Protein AF-B6AHV5-F1 (afdb_monomer_lite)

InterPro domains:
  IPR001841 Zinc finger, RING-type [PF13639] (366-408)
  IPR001841 Zinc finger, RING-type [PS50089] (367-408)
  IPR001841 Zinc finger, RING-type [SM00184] (367-407)
  IPR013083 Zinc finger, RING/FYVE/PHD-type [G3DSA:3.30.40.10] (327-412)
  IPR029067 CDC48 domain 2-like superfamily [SSF54585] (201-277)
  IPR045191 E3 ubiquitin-protein ligase MBR1/2-like [PTHR22937] (328-411)

Structure (mmCIF, N/CA/C/O backbone):
data_AF-B6AHV5-F1
#
_entry.id   AF-B6AHV5-F1
#
loop_
_atom_site.group_PDB
_atom_site.id
_atom_site.type_symbol
_atom_site.label_atom_id
_atom_site.label_alt_id
_atom_site.label_comp_id
_atom_site.label_asym_id
_atom_site.label_entity_id
_atom_site.label_seq_id
_atom_site.pdbx_PDB_ins_code
_atom_site.Cartn_x
_atom_site.Cartn_y
_atom_site.Cartn_z
_atom_site.occupancy
_atom_site.B_iso_or_equiv
_atom_site.auth_seq_id
_atom_site.auth_comp_id
_atom_site.auth_asym_id
_atom_site.auth_atom_id
_atom_site.pdbx_PDB_model_num
ATOM 1 N N . MET A 1 1 ? -9.646 19.238 -5.926 1.00 31.17 1 MET A N 1
ATOM 2 C CA . MET A 1 1 ? -8.715 20.042 -6.740 1.00 31.17 1 MET A CA 1
ATOM 3 C C . MET A 1 1 ? -7.887 20.872 -5.779 1.00 31.17 1 MET A C 1
ATOM 5 O O . MET A 1 1 ? -8.404 21.836 -5.241 1.00 31.17 1 MET A O 1
ATOM 9 N N . TYR A 1 2 ? -6.666 20.436 -5.485 1.00 26.83 2 TYR A N 1
ATOM 10 C CA . TYR A 1 2 ? -5.660 21.266 -4.831 1.00 26.83 2 TYR A CA 1
ATOM 11 C C . TYR A 1 2 ? -4.520 21.373 -5.838 1.00 26.83 2 TYR A C 1
ATOM 13 O O . TYR A 1 2 ? -3.855 20.378 -6.114 1.00 26.83 2 TYR A O 1
ATOM 21 N N . GLU A 1 3 ? -4.354 22.546 -6.445 1.00 32.53 3 GLU A N 1
ATOM 22 C CA . GLU A 1 3 ? -3.094 22.908 -7.089 1.00 32.53 3 GLU A CA 1
ATOM 23 C C . GLU A 1 3 ? -2.069 23.056 -5.964 1.00 32.53 3 GLU A C 1
ATOM 25 O O . GLU A 1 3 ? -1.986 24.085 -5.296 1.00 32.53 3 GLU A O 1
ATOM 30 N N . SER A 1 4 ? -1.341 21.976 -5.681 1.00 33.94 4 SER A N 1
ATOM 31 C CA . SER A 1 4 ? -0.164 22.040 -4.830 1.00 33.94 4 SER A CA 1
ATOM 32 C C . SER A 1 4 ? 0.904 22.821 -5.582 1.00 33.94 4 SER A C 1
ATOM 34 O O . SER A 1 4 ? 1.400 22.373 -6.617 1.00 33.94 4 SER A O 1
ATOM 36 N N . THR A 1 5 ? 1.276 23.982 -5.058 1.00 36.31 5 THR A N 1
ATOM 37 C CA . THR A 1 5 ? 2.523 24.661 -5.403 1.00 36.31 5 THR A CA 1
ATOM 38 C C . THR A 1 5 ? 3.688 23.770 -4.962 1.00 36.31 5 THR A C 1
ATOM 40 O O . THR A 1 5 ? 4.209 23.911 -3.856 1.00 36.31 5 THR A O 1
ATOM 43 N N . GLU A 1 6 ? 4.044 22.782 -5.786 1.00 44.84 6 GLU A N 1
ATOM 44 C CA . GLU A 1 6 ? 5.224 21.944 -5.586 1.00 44.84 6 GLU A CA 1
ATOM 45 C C . GLU A 1 6 ? 6.466 22.836 -5.695 1.00 44.84 6 GLU A C 1
ATOM 47 O O . GLU A 1 6 ? 6.787 23.355 -6.765 1.00 44.84 6 GLU A O 1
ATOM 52 N N . ASN A 1 7 ? 7.190 23.019 -4.587 1.00 46.41 7 ASN A N 1
ATOM 53 C CA . ASN A 1 7 ? 8.575 23.473 -4.677 1.00 46.41 7 ASN A CA 1
ATOM 54 C C . ASN A 1 7 ? 9.343 22.455 -5.539 1.00 46.41 7 ASN A C 1
ATOM 56 O O . ASN A 1 7 ? 9.252 21.255 -5.259 1.00 46.41 7 ASN A O 1
ATOM 60 N N . PRO A 1 8 ? 10.095 22.885 -6.568 1.00 55.31 8 PRO A N 1
ATOM 61 C CA . PRO A 1 8 ? 10.815 21.957 -7.428 1.00 55.31 8 PRO A CA 1
ATOM 62 C C . PRO A 1 8 ? 11.827 21.160 -6.596 1.00 55.31 8 PRO A C 1
ATOM 64 O O . PRO A 1 8 ? 12.792 21.716 -6.073 1.00 55.31 8 PRO A O 1
ATOM 67 N N . ARG A 1 9 ? 11.597 19.849 -6.453 1.00 74.69 9 ARG A N 1
ATOM 68 C CA . ARG A 1 9 ? 12.547 18.930 -5.814 1.00 74.69 9 ARG A CA 1
ATOM 69 C C . ARG A 1 9 ? 13.731 18.727 -6.763 1.00 74.69 9 ARG A C 1
ATOM 71 O O . ARG A 1 9 ? 13.550 18.287 -7.899 1.00 74.69 9 ARG A O 1
ATOM 78 N N . TYR A 1 10 ? 14.934 19.080 -6.318 1.00 85.00 10 TYR A N 1
ATOM 79 C CA . TYR A 1 10 ? 16.166 18.944 -7.099 1.00 85.00 10 TYR A CA 1
ATOM 80 C C . TYR A 1 10 ? 16.850 17.606 -6.822 1.00 85.00 10 TYR A C 1
ATOM 82 O O . TYR A 1 10 ? 16.797 17.096 -5.704 1.00 85.00 10 TYR A O 1
ATOM 90 N N . LEU A 1 11 ? 17.501 17.048 -7.840 1.00 85.44 11 LEU A N 1
ATOM 91 C CA . LEU A 1 11 ? 18.218 15.783 -7.726 1.00 85.44 11 LEU A CA 1
ATOM 92 C C . LEU A 1 11 ? 19.602 15.988 -7.110 1.00 85.44 11 LEU A C 1
ATOM 94 O O . LEU A 1 11 ? 20.423 16.737 -7.637 1.00 85.44 11 LEU A O 1
ATOM 98 N N . ALA A 1 12 ? 19.890 15.267 -6.031 1.00 82.50 12 ALA A N 1
ATOM 99 C CA . ALA A 1 12 ? 21.221 15.196 -5.441 1.00 82.50 12 ALA A CA 1
ATOM 100 C C . ALA A 1 12 ? 22.106 14.199 -6.199 1.00 82.50 12 ALA A C 1
ATOM 102 O O . ALA A 1 12 ? 23.268 14.486 -6.495 1.00 82.50 12 ALA A O 1
ATOM 103 N N . LYS A 1 13 ? 21.562 13.022 -6.535 1.00 86.69 13 LYS A N 1
ATOM 104 C CA . LYS A 1 13 ? 22.301 11.936 -7.195 1.00 86.69 13 LYS A CA 1
ATOM 105 C C . LYS A 1 13 ? 21.426 11.201 -8.196 1.00 86.69 13 LYS A C 1
ATOM 107 O O . LYS A 1 13 ? 20.244 10.986 -7.945 1.00 86.69 13 LYS A O 1
ATOM 112 N N . ILE A 1 14 ? 22.021 10.748 -9.295 1.00 87.94 14 ILE A N 1
ATOM 113 C CA . ILE A 1 14 ? 21.390 9.815 -10.229 1.00 87.94 14 ILE A CA 1
ATOM 114 C C . ILE A 1 14 ? 22.350 8.703 -10.631 1.00 87.94 14 ILE A C 1
ATOM 116 O O . ILE A 1 14 ? 23.543 8.930 -10.829 1.00 87.94 14 ILE A O 1
ATOM 120 N N . GLN A 1 15 ? 21.816 7.499 -10.803 1.00 85.88 15 GLN A N 1
ATOM 121 C CA . GLN A 1 15 ? 22.543 6.366 -11.356 1.00 85.88 15 GLN A CA 1
ATOM 122 C C . GLN A 1 15 ? 21.952 5.984 -12.710 1.00 85.88 15 GLN A C 1
ATOM 124 O O . GLN A 1 15 ? 20.756 5.716 -12.820 1.00 85.88 15 GLN A O 1
ATOM 129 N N . LEU A 1 16 ? 22.796 5.931 -13.735 1.00 85.94 16 LEU A N 1
ATOM 130 C CA . LEU A 1 16 ? 22.416 5.648 -15.112 1.00 85.94 16 LEU A CA 1
ATOM 131 C C . LEU A 1 16 ? 23.008 4.321 -15.589 1.00 85.94 16 LEU A C 1
ATOM 133 O O . LEU A 1 16 ? 24.182 4.018 -15.356 1.00 85.94 16 LEU A O 1
ATOM 137 N N . LEU A 1 17 ? 22.199 3.557 -16.321 1.00 82.00 17 LEU A N 1
ATOM 138 C CA . LEU A 1 17 ? 22.624 2.352 -17.027 1.00 82.00 17 LEU A CA 1
ATOM 139 C C . LEU A 1 17 ? 22.587 2.587 -18.542 1.00 82.00 17 LEU A C 1
ATOM 141 O O . LEU A 1 17 ? 21.539 2.988 -19.062 1.00 82.00 17 LEU A O 1
ATOM 145 N N . PRO A 1 18 ? 23.695 2.351 -19.267 1.00 80.19 18 PRO A N 1
ATOM 146 C CA . PRO A 1 18 ? 23.704 2.482 -20.715 1.00 80.19 18 PRO A CA 1
ATOM 147 C C . PRO A 1 18 ? 22.863 1.385 -21.373 1.00 80.19 18 PRO A C 1
ATOM 149 O O . PRO A 1 18 ? 22.856 0.226 -20.954 1.00 80.19 18 PRO A O 1
ATOM 152 N N . TRP A 1 19 ? 22.180 1.750 -22.456 1.00 71.62 19 TRP A N 1
ATOM 153 C CA . TRP A 1 19 ? 21.467 0.797 -23.304 1.00 71.62 19 TRP A CA 1
ATOM 154 C C . TRP A 1 19 ? 22.403 -0.156 -24.074 1.00 71.62 19 TRP A C 1
ATOM 156 O O . TRP A 1 19 ? 22.028 -1.290 -24.358 1.00 71.62 19 TRP A O 1
ATOM 166 N N . ALA A 1 20 ? 23.614 0.288 -24.425 1.00 65.75 20 ALA A N 1
ATOM 167 C CA . ALA A 1 20 ? 24.576 -0.467 -25.231 1.00 65.75 20 ALA A CA 1
ATOM 168 C C . ALA A 1 20 ? 25.966 -0.494 -24.575 1.00 65.75 20 ALA A C 1
ATOM 170 O O . ALA A 1 20 ? 26.269 0.345 -23.734 1.00 65.75 20 ALA A O 1
ATOM 171 N N . GLU A 1 21 ? 26.822 -1.430 -24.992 1.00 60.72 21 GLU A N 1
ATOM 172 C CA . GLU A 1 21 ? 28.181 -1.621 -24.446 1.00 60.72 21 GLU A CA 1
ATOM 173 C C . GLU A 1 21 ? 29.105 -0.403 -24.625 1.00 60.72 21 GLU A C 1
ATOM 175 O O . GLU A 1 21 ? 30.052 -0.230 -23.863 1.00 60.72 21 GLU A O 1
ATOM 180 N N . GLN A 1 22 ? 28.828 0.471 -25.598 1.00 63.25 22 GLN A N 1
ATOM 181 C CA . GLN A 1 22 ? 29.586 1.707 -25.789 1.00 63.25 22 GLN A CA 1
ATOM 182 C C . GLN A 1 22 ? 29.000 2.856 -24.966 1.00 63.25 22 GLN A C 1
ATOM 184 O O . GLN A 1 22 ? 27.936 3.390 -25.291 1.00 63.25 22 GLN A O 1
ATOM 189 N N . LEU A 1 23 ? 29.749 3.259 -23.941 1.00 65.62 23 LEU A N 1
ATOM 190 C CA . LEU A 1 23 ? 29.539 4.491 -23.188 1.00 65.62 23 LEU A CA 1
ATOM 191 C C . LEU A 1 23 ? 29.960 5.692 -24.042 1.00 65.62 23 LEU A C 1
ATOM 193 O O . LEU A 1 23 ? 31.120 5.795 -24.431 1.00 65.62 23 LEU A O 1
ATOM 197 N N . ASP A 1 24 ? 29.028 6.604 -24.302 1.00 75.00 24 ASP A N 1
ATOM 198 C CA . ASP A 1 24 ? 29.314 7.914 -24.895 1.00 75.00 24 ASP A CA 1
ATOM 199 C C . ASP A 1 24 ? 29.010 8.986 -23.845 1.00 75.00 24 ASP A C 1
ATOM 201 O O . ASP A 1 24 ? 27.898 9.514 -23.753 1.00 75.00 24 ASP A O 1
ATOM 205 N N . VAL A 1 25 ? 30.003 9.222 -22.986 1.00 76.75 25 VAL A N 1
ATOM 206 C CA . VAL A 1 25 ? 29.890 10.129 -21.837 1.00 76.75 25 VAL A CA 1
ATOM 207 C C . VAL A 1 25 ? 29.719 11.576 -22.301 1.00 76.75 25 VAL A C 1
ATOM 209 O O . VAL A 1 25 ? 28.919 12.308 -21.724 1.00 76.75 25 VAL A O 1
ATOM 212 N N . ASP A 1 26 ? 30.392 11.983 -23.378 1.00 79.62 26 ASP A N 1
ATOM 213 C CA . ASP A 1 26 ? 30.320 13.355 -23.886 1.00 79.62 26 ASP A CA 1
ATOM 214 C C . ASP A 1 26 ? 28.927 13.693 -24.408 1.00 79.62 26 ASP A C 1
ATOM 216 O O . ASP A 1 26 ? 28.380 14.761 -24.117 1.00 79.62 26 ASP A O 1
ATOM 220 N N . SER A 1 27 ? 28.323 12.778 -25.167 1.00 82.88 27 SER A N 1
ATOM 221 C CA . SER A 1 27 ? 26.966 12.986 -25.654 1.00 82.88 27 SER A CA 1
ATOM 222 C C . SER A 1 27 ? 25.936 12.865 -24.520 1.00 82.88 27 SER A C 1
ATOM 224 O O . SER A 1 27 ? 24.953 13.604 -24.530 1.00 82.88 27 SER A O 1
ATOM 226 N N . LEU A 1 28 ? 26.167 12.013 -23.509 1.00 82.50 28 LEU A N 1
ATOM 227 C CA . LEU A 1 28 ? 25.342 11.980 -22.294 1.00 82.50 28 LEU A CA 1
ATOM 228 C C . LEU A 1 28 ? 25.349 13.338 -21.583 1.00 82.50 28 LEU A C 1
ATOM 230 O O . LEU A 1 28 ? 24.284 13.868 -21.280 1.00 82.50 28 LEU A O 1
ATOM 234 N N . LEU A 1 29 ? 26.525 13.932 -21.365 1.00 82.06 29 LEU A N 1
ATOM 235 C CA . LEU A 1 29 ? 26.651 15.239 -20.717 1.00 82.06 29 LEU A CA 1
ATOM 236 C C . LEU A 1 29 ? 25.929 16.350 -21.494 1.00 82.06 29 LEU A C 1
ATOM 238 O O . LEU A 1 29 ? 25.386 17.265 -20.876 1.00 82.06 29 LEU A O 1
ATOM 242 N N . ARG A 1 30 ? 25.889 16.283 -22.834 1.00 83.50 30 ARG A N 1
ATOM 243 C CA . ARG A 1 30 ? 25.104 17.227 -23.652 1.00 83.50 30 ARG A CA 1
ATOM 244 C C . ARG A 1 30 ? 23.605 17.068 -23.418 1.00 83.50 30 ARG A C 1
ATOM 246 O O . ARG A 1 30 ? 22.939 18.061 -23.138 1.00 83.50 30 ARG A O 1
ATOM 253 N N . SER A 1 31 ? 23.094 15.838 -23.462 1.00 83.56 31 SER A N 1
ATOM 254 C CA . SER A 1 31 ? 21.684 15.571 -23.164 1.00 83.56 31 SER A CA 1
ATOM 255 C C . SER A 1 31 ? 21.316 15.980 -21.741 1.00 83.56 31 SER A C 1
ATOM 257 O O . SER A 1 31 ? 20.253 16.541 -21.519 1.00 83.56 31 SER A O 1
ATOM 259 N N . MET A 1 32 ? 22.192 15.765 -20.761 1.00 82.75 32 MET A N 1
ATOM 260 C CA . MET A 1 32 ? 21.920 16.165 -19.379 1.00 82.75 32 MET A CA 1
ATOM 261 C C . MET A 1 32 ? 21.769 17.680 -19.219 1.00 82.75 32 MET A C 1
ATOM 263 O O . MET A 1 32 ? 20.834 18.115 -18.550 1.00 82.75 32 MET A O 1
ATOM 267 N N . ARG A 1 33 ? 22.606 18.475 -19.899 1.00 83.06 33 ARG A N 1
ATOM 268 C CA . ARG A 1 33 ? 22.450 19.939 -19.940 1.00 83.06 33 ARG A CA 1
ATOM 269 C C . ARG A 1 33 ? 21.137 20.362 -20.593 1.00 83.06 33 ARG A C 1
ATOM 271 O O . ARG A 1 33 ? 20.500 21.304 -20.140 1.00 83.06 33 ARG A O 1
ATOM 278 N N . GLU A 1 34 ? 20.694 19.662 -21.635 1.00 83.75 34 GLU A N 1
ATOM 279 C CA . GLU A 1 34 ? 19.386 19.925 -22.248 1.00 83.75 34 GLU A CA 1
ATOM 280 C C . GLU A 1 34 ? 18.233 19.644 -21.268 1.00 83.75 34 GLU A C 1
ATOM 282 O O . GLU A 1 34 ? 17.293 20.434 -21.157 1.00 83.75 34 GLU A O 1
ATOM 287 N N . TYR A 1 35 ? 18.309 18.548 -20.508 1.00 80.75 35 TYR A N 1
ATOM 288 C CA . TYR A 1 35 ? 17.310 18.214 -19.486 1.00 80.75 35 TYR A CA 1
ATOM 289 C C . TYR A 1 35 ? 17.307 19.208 -18.311 1.00 80.75 35 TYR A C 1
ATOM 291 O O . TYR A 1 35 ? 16.235 19.517 -17.790 1.00 80.75 35 TYR A O 1
ATOM 299 N N . GLU A 1 36 ? 18.474 19.741 -17.938 1.00 82.38 36 GLU A N 1
ATOM 300 C CA . GLU A 1 36 ? 18.620 20.820 -16.954 1.00 82.38 36 GLU A CA 1
ATOM 301 C C . GLU A 1 36 ? 17.964 22.123 -17.445 1.00 82.38 36 GLU A C 1
ATOM 303 O O . GLU A 1 36 ? 17.106 22.680 -16.760 1.00 82.38 36 GLU A O 1
ATOM 308 N N . VAL A 1 37 ? 18.270 22.566 -18.672 1.00 82.75 37 VAL A N 1
ATOM 309 C CA . VAL A 1 37 ? 17.685 23.785 -19.270 1.00 82.75 37 VAL A CA 1
ATOM 310 C C . VAL A 1 37 ? 16.169 23.666 -19.422 1.00 82.75 37 VAL A C 1
ATOM 312 O O . VAL A 1 37 ? 15.432 24.612 -19.147 1.00 82.75 37 VAL A O 1
ATOM 315 N N . THR A 1 38 ? 15.684 22.494 -19.836 1.00 83.88 38 THR A N 1
ATOM 316 C CA . THR A 1 38 ? 14.246 22.241 -20.011 1.00 83.88 38 THR A CA 1
ATOM 317 C C . THR A 1 38 ? 13.506 22.000 -18.696 1.00 83.88 38 THR A C 1
ATOM 319 O O . THR A 1 38 ? 12.284 21.849 -18.720 1.00 83.88 38 THR A O 1
ATOM 322 N N . LYS A 1 39 ? 14.217 21.964 -17.557 1.00 82.50 39 LYS A N 1
ATOM 323 C CA . LYS A 1 39 ? 13.672 21.701 -16.216 1.00 82.50 39 LYS A CA 1
ATOM 324 C C . LYS A 1 39 ? 12.760 20.469 -16.172 1.00 82.50 39 LYS A C 1
ATOM 326 O O . LYS A 1 39 ? 11.759 20.439 -15.455 1.00 82.50 39 LYS A O 1
ATOM 331 N N . ARG A 1 40 ? 13.084 19.441 -16.964 1.00 82.38 40 ARG A N 1
ATOM 332 C CA . ARG A 1 40 ? 12.287 18.210 -17.025 1.00 82.38 40 ARG A CA 1
ATOM 333 C C . ARG A 1 40 ? 12.478 17.401 -15.748 1.00 82.38 40 ARG A C 1
ATOM 335 O O . ARG A 1 40 ? 13.605 17.120 -15.350 1.00 82.38 40 ARG A O 1
ATOM 342 N N . VAL A 1 41 ? 11.366 16.963 -15.157 1.00 83.69 41 VAL A N 1
ATOM 343 C CA . VAL A 1 41 ? 11.387 16.059 -14.003 1.00 83.69 41 VAL A CA 1
ATOM 344 C C . VAL A 1 41 ? 11.853 14.676 -14.455 1.00 83.69 41 VAL A C 1
ATOM 346 O O . VAL A 1 41 ? 11.240 14.039 -15.317 1.00 83.69 41 VAL A O 1
ATOM 349 N N . ILE A 1 42 ? 12.945 14.210 -13.861 1.00 84.94 42 ILE A N 1
ATOM 350 C CA . ILE A 1 42 ? 13.504 12.880 -14.066 1.00 84.94 42 ILE A CA 1
ATOM 351 C C . ILE A 1 42 ? 13.091 11.992 -12.901 1.00 84.94 42 ILE A C 1
ATOM 353 O O . ILE A 1 42 ? 13.289 12.350 -11.745 1.00 84.94 42 ILE A O 1
ATOM 357 N N . ARG A 1 43 ? 12.544 10.820 -13.226 1.00 83.44 43 ARG A N 1
ATOM 358 C CA . ARG A 1 43 ? 12.140 9.781 -12.274 1.00 83.44 43 ARG A CA 1
ATOM 359 C C . ARG A 1 43 ? 12.923 8.488 -12.523 1.00 83.44 43 ARG A C 1
ATOM 361 O O . ARG A 1 43 ? 13.550 8.361 -13.587 1.00 83.44 43 ARG A O 1
ATOM 368 N N . PRO A 1 44 ? 12.890 7.518 -11.592 1.00 80.56 44 PRO A N 1
ATOM 369 C CA . PRO A 1 44 ? 13.421 6.190 -11.851 1.00 80.56 44 PRO A CA 1
ATOM 370 C C . PRO A 1 44 ? 12.814 5.605 -13.127 1.00 80.56 44 PRO A C 1
ATOM 372 O O . PRO A 1 44 ? 11.640 5.794 -13.439 1.00 80.56 44 PRO A O 1
ATOM 375 N N . TYR A 1 45 ? 13.646 4.900 -13.879 1.00 80.69 45 TYR A N 1
ATOM 376 C CA . TYR A 1 45 ? 13.354 4.241 -15.149 1.00 80.69 45 TYR A CA 1
ATOM 377 C C . TYR A 1 45 ? 13.066 5.158 -16.348 1.00 80.69 45 TYR A C 1
ATOM 379 O O . TYR A 1 45 ? 12.844 4.659 -17.458 1.00 80.69 45 TYR A O 1
ATOM 387 N N . ASN A 1 46 ? 13.158 6.486 -16.189 1.00 84.62 46 ASN A N 1
ATOM 388 C CA . ASN A 1 46 ? 13.129 7.412 -17.321 1.00 84.62 46 ASN A CA 1
ATOM 389 C C . ASN A 1 46 ? 14.258 7.108 -18.319 1.00 84.62 46 ASN A C 1
ATOM 391 O O . ASN A 1 46 ? 15.377 6.744 -17.946 1.00 84.62 46 ASN A O 1
ATOM 395 N N . ARG A 1 47 ? 13.966 7.314 -19.608 1.00 85.81 47 ARG A N 1
ATOM 396 C CA . ARG A 1 47 ? 14.947 7.221 -20.695 1.00 85.81 47 ARG A CA 1
ATOM 397 C C . ARG A 1 47 ? 15.553 8.600 -20.952 1.00 85.81 47 ARG A C 1
ATOM 399 O O . ARG A 1 47 ? 14.830 9.547 -21.265 1.00 85.81 47 ARG A O 1
ATOM 406 N N . ILE A 1 48 ? 16.872 8.696 -20.847 1.00 84.88 48 ILE A N 1
ATOM 407 C CA . ILE A 1 48 ? 17.649 9.878 -21.227 1.00 84.88 48 ILE A CA 1
ATOM 408 C C . ILE A 1 48 ? 18.273 9.593 -22.586 1.00 84.88 48 ILE A C 1
ATOM 410 O O . ILE A 1 48 ? 19.209 8.800 -22.697 1.00 84.88 48 ILE A O 1
ATOM 414 N N . TYR A 1 49 ? 17.724 10.201 -23.632 1.00 83.00 49 TYR A N 1
ATOM 415 C CA . TYR A 1 49 ? 18.195 9.994 -24.997 1.00 83.00 49 TYR A CA 1
ATOM 416 C C . TYR A 1 49 ? 19.470 10.791 -25.255 1.00 83.00 49 TYR A C 1
ATOM 418 O O . TYR A 1 49 ? 19.525 11.994 -25.024 1.00 83.00 49 TYR A O 1
ATOM 426 N N . ILE A 1 50 ? 20.488 10.103 -25.763 1.00 81.62 50 ILE A N 1
ATOM 427 C CA . ILE A 1 50 ? 21.774 10.685 -26.167 1.00 81.62 50 ILE A CA 1
ATOM 428 C C . ILE A 1 50 ? 21.732 11.075 -27.651 1.00 81.62 50 ILE A C 1
ATOM 430 O O . ILE A 1 50 ? 22.383 12.006 -28.110 1.00 81.62 50 ILE A O 1
ATOM 434 N N . ASN A 1 51 ? 20.970 10.303 -28.427 1.00 74.75 51 ASN A N 1
ATOM 435 C CA . ASN A 1 51 ? 20.667 10.532 -29.831 1.00 74.75 51 ASN A CA 1
ATOM 436 C C . ASN A 1 51 ? 19.313 9.867 -30.156 1.00 74.75 51 ASN A C 1
ATOM 438 O O . ASN A 1 51 ? 18.638 9.356 -29.262 1.00 74.75 51 ASN A O 1
ATOM 442 N N . LYS A 1 52 ? 18.921 9.805 -31.436 1.00 71.50 52 LYS A N 1
ATOM 443 C CA . LYS A 1 52 ? 17.637 9.203 -31.857 1.00 71.50 52 LYS A CA 1
ATOM 444 C C . LYS A 1 52 ? 17.463 7.714 -31.497 1.00 71.50 52 LYS A C 1
ATOM 446 O O . LYS A 1 52 ? 16.350 7.211 -31.566 1.00 71.50 52 LYS A O 1
ATOM 451 N N . THR A 1 53 ? 18.535 6.992 -31.167 1.00 70.81 53 THR A N 1
ATOM 452 C CA . THR A 1 53 ? 18.538 5.518 -31.043 1.00 70.81 53 THR A CA 1
ATOM 453 C C . THR A 1 53 ? 19.182 4.973 -29.765 1.00 70.81 53 THR A C 1
ATOM 455 O O . THR A 1 53 ? 18.884 3.847 -29.374 1.00 70.81 53 THR A O 1
ATOM 458 N N . LYS A 1 54 ? 20.054 5.742 -29.104 1.00 79.25 54 LYS A N 1
ATOM 459 C CA . LYS A 1 54 ? 20.783 5.367 -27.889 1.00 79.25 54 LYS A CA 1
ATOM 460 C C . LYS A 1 54 ? 20.284 6.196 -26.711 1.00 79.25 54 LYS A C 1
ATOM 462 O O . LYS A 1 54 ? 20.125 7.413 -26.822 1.00 79.25 54 LYS A O 1
ATOM 467 N N . TYR A 1 55 ? 20.086 5.535 -25.580 1.00 83.62 55 TYR A N 1
ATOM 468 C CA . TYR A 1 55 ? 19.641 6.163 -24.343 1.00 83.62 55 TYR A CA 1
ATOM 469 C C . TYR A 1 55 ? 20.317 5.537 -23.123 1.00 83.62 55 TYR A C 1
ATOM 471 O O . TYR A 1 55 ? 20.848 4.427 -23.183 1.00 83.62 55 TYR A O 1
ATOM 479 N N . TYR A 1 56 ? 20.262 6.257 -22.011 1.00 84.69 56 TYR A N 1
ATOM 480 C CA . TYR A 1 56 ? 20.495 5.727 -20.676 1.00 84.69 56 TYR A CA 1
ATOM 481 C C . TYR A 1 56 ? 19.159 5.543 -19.966 1.00 84.69 56 TYR A C 1
ATOM 483 O O . TYR A 1 56 ? 18.215 6.297 -20.207 1.00 84.69 56 TYR A O 1
ATOM 491 N N . VAL A 1 57 ? 19.079 4.548 -19.091 1.00 84.06 57 VAL A N 1
ATOM 492 C CA . VAL A 1 57 ? 17.945 4.391 -18.178 1.00 84.06 57 VAL A CA 1
ATOM 493 C C . VAL A 1 57 ? 18.374 4.817 -16.787 1.00 84.06 57 VAL A C 1
ATOM 495 O O . VAL A 1 57 ? 19.433 4.406 -16.309 1.00 84.06 57 VAL A O 1
ATOM 498 N N . VAL A 1 58 ? 17.552 5.640 -16.146 1.00 85.31 58 VAL A N 1
ATOM 499 C CA . VAL A 1 58 ? 17.734 6.029 -14.747 1.00 85.31 58 VAL A CA 1
ATOM 500 C C . VAL A 1 58 ? 17.411 4.821 -13.878 1.00 85.31 58 VAL A C 1
ATOM 502 O O . VAL A 1 58 ? 16.282 4.355 -13.875 1.00 85.31 58 VAL A O 1
ATOM 505 N N . LEU A 1 59 ? 18.390 4.267 -13.174 1.00 80.75 59 LEU A N 1
ATOM 506 C CA . LEU A 1 59 ? 18.155 3.159 -12.247 1.00 80.75 59 LEU A CA 1
ATOM 507 C C . LEU A 1 59 ? 17.688 3.677 -10.888 1.00 80.75 59 LEU A C 1
ATOM 509 O O . LEU A 1 59 ? 16.767 3.133 -10.293 1.00 80.75 59 LEU A O 1
ATOM 513 N N . PHE A 1 60 ? 18.349 4.727 -10.417 1.00 81.94 60 PHE A N 1
ATOM 514 C CA . PHE A 1 60 ? 18.138 5.309 -9.103 1.00 81.94 60 PHE A CA 1
ATOM 515 C C . PHE A 1 60 ? 18.262 6.824 -9.203 1.00 81.94 60 PHE A C 1
ATOM 517 O O . PHE A 1 60 ? 19.085 7.337 -9.970 1.00 81.94 60 PHE A O 1
ATOM 524 N N . CYS A 1 61 ? 17.464 7.527 -8.414 1.00 84.81 61 CYS A N 1
ATOM 525 C CA . CYS A 1 61 ? 17.588 8.954 -8.202 1.00 84.81 61 CYS A CA 1
ATOM 526 C C . CYS A 1 61 ? 17.394 9.269 -6.719 1.00 84.81 61 CYS A C 1
ATOM 528 O O . CYS A 1 61 ? 16.673 8.566 -6.019 1.00 84.81 61 CYS A O 1
ATOM 530 N N . ASP A 1 62 ? 18.056 10.320 -6.260 1.00 79.81 62 ASP A N 1
ATOM 531 C CA . ASP A 1 62 ? 17.920 10.867 -4.917 1.00 79.81 62 ASP A CA 1
ATOM 532 C C . ASP A 1 62 ? 17.410 12.308 -5.051 1.00 7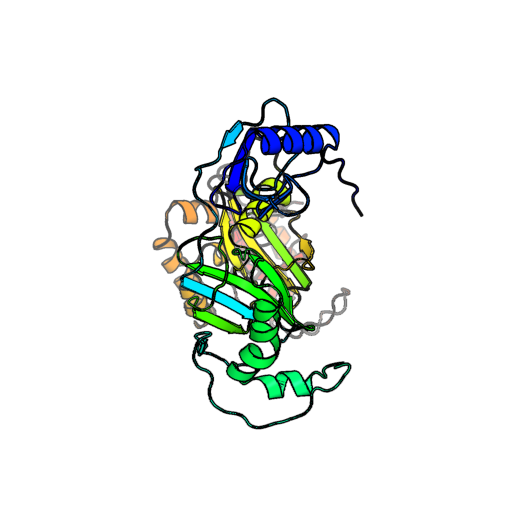9.81 62 ASP A C 1
ATOM 534 O O . ASP A 1 62 ? 18.146 13.138 -5.604 1.00 79.81 62 ASP A O 1
ATOM 538 N N . PRO A 1 63 ? 16.168 12.615 -4.632 1.00 79.75 63 PRO A N 1
ATOM 539 C CA . PRO A 1 63 ? 15.199 11.726 -3.966 1.00 79.75 63 PRO A CA 1
ATOM 540 C C . PRO A 1 63 ? 14.570 10.659 -4.892 1.00 79.75 63 PRO A C 1
ATOM 542 O O . PRO A 1 63 ? 14.450 10.870 -6.101 1.00 79.75 63 PRO A O 1
ATOM 545 N N . GLU A 1 64 ? 14.113 9.530 -4.325 1.00 74.94 64 GLU A N 1
ATOM 546 C CA . GLU A 1 64 ? 13.556 8.371 -5.069 1.00 74.94 64 GLU A CA 1
ATOM 547 C C . GLU A 1 64 ? 12.323 8.710 -5.922 1.00 74.94 64 GLU A C 1
ATOM 549 O O . GLU A 1 64 ? 12.074 8.089 -6.953 1.00 74.94 64 GLU A O 1
ATOM 554 N N . GLU A 1 65 ? 11.561 9.730 -5.528 1.00 71.38 65 GLU A N 1
ATOM 555 C CA . GLU A 1 65 ? 10.374 10.189 -6.259 1.00 71.38 65 GLU A CA 1
ATOM 556 C C . GLU A 1 65 ? 10.701 10.898 -7.586 1.00 71.38 65 GLU A C 1
ATOM 558 O O . GLU A 1 65 ? 9.813 11.149 -8.412 1.00 71.38 65 GLU A O 1
ATOM 563 N N . GLY A 1 66 ? 11.978 11.217 -7.792 1.00 82.69 66 GLY A N 1
ATOM 564 C CA . GLY A 1 66 ? 12.465 12.006 -8.904 1.00 82.69 66 GLY A CA 1
ATOM 565 C C . GLY A 1 66 ? 12.528 13.499 -8.609 1.00 82.69 66 GLY A C 1
ATOM 566 O O . GLY A 1 66 ? 12.079 13.997 -7.578 1.00 82.69 66 GLY A O 1
ATOM 567 N N . GLY A 1 67 ? 13.117 14.226 -9.548 1.00 85.31 67 GLY A N 1
ATOM 568 C CA . GLY A 1 67 ? 13.369 15.649 -9.403 1.00 85.31 67 GLY A CA 1
ATOM 569 C C . GLY A 1 67 ? 13.965 16.266 -10.658 1.00 85.31 67 GLY A C 1
ATOM 570 O O . GLY A 1 67 ? 14.075 15.623 -11.703 1.00 85.31 67 GLY A O 1
ATOM 571 N N . ILE A 1 68 ? 14.339 17.534 -10.554 1.00 86.75 68 ILE A N 1
ATOM 572 C CA . ILE A 1 68 ? 14.958 18.294 -11.639 1.00 86.75 68 ILE A CA 1
ATOM 573 C C . ILE A 1 68 ? 16.482 18.193 -11.520 1.00 86.75 68 ILE A C 1
ATOM 575 O O . ILE A 1 68 ? 17.034 18.295 -10.423 1.00 86.75 68 ILE A O 1
ATOM 579 N N . LEU A 1 69 ? 17.151 17.980 -12.654 1.00 86.38 69 LEU A N 1
ATOM 580 C CA . LEU A 1 69 ? 18.611 18.015 -12.752 1.00 86.38 69 LEU A CA 1
ATOM 581 C C . LEU A 1 69 ? 19.152 19.418 -12.476 1.00 86.38 69 LEU A C 1
ATOM 583 O O . LEU A 1 69 ? 18.590 20.399 -12.959 1.00 86.38 69 LEU A O 1
ATOM 587 N N . THR A 1 70 ? 20.269 19.489 -11.760 1.00 84.25 70 THR A N 1
ATOM 588 C CA . THR A 1 70 ? 21.038 20.719 -11.550 1.00 84.25 70 THR A CA 1
ATOM 589 C C . THR A 1 70 ? 22.525 20.457 -11.766 1.00 84.25 70 THR A C 1
ATOM 591 O O . THR A 1 70 ? 22.977 19.310 -11.742 1.00 84.25 70 THR A O 1
ATOM 594 N N . GLU A 1 71 ? 23.307 21.526 -11.892 1.00 80.56 71 GLU A N 1
ATOM 595 C CA . GLU A 1 71 ? 24.773 21.483 -11.924 1.00 80.56 71 GLU A CA 1
ATOM 596 C C . GLU A 1 71 ? 25.415 20.758 -10.723 1.00 80.56 71 GLU A C 1
ATOM 598 O O . GLU A 1 71 ? 26.555 20.301 -10.803 1.00 80.56 71 GLU A O 1
ATOM 603 N N . HIS A 1 72 ? 24.685 20.615 -9.612 1.00 82.19 72 HIS A N 1
ATOM 604 C CA . HIS A 1 72 ? 25.144 19.923 -8.407 1.00 82.19 72 HIS A CA 1
ATOM 605 C C . HIS A 1 72 ? 24.748 18.439 -8.358 1.00 82.19 72 HIS A C 1
ATOM 607 O O . HIS A 1 72 ? 25.191 17.724 -7.455 1.00 82.19 72 HIS A O 1
ATOM 613 N N . THR A 1 73 ? 23.931 17.951 -9.299 1.00 85.56 73 THR A N 1
ATOM 614 C CA . THR A 1 73 ? 23.507 16.549 -9.328 1.00 85.56 73 THR A CA 1
ATOM 615 C C . THR A 1 73 ? 24.684 15.633 -9.671 1.00 85.56 73 THR A C 1
ATOM 617 O O . THR A 1 73 ? 25.267 15.710 -10.752 1.00 85.56 73 THR A O 1
ATOM 620 N N . GLN A 1 74 ? 25.008 14.696 -8.780 1.00 84.88 74 GLN A N 1
ATOM 621 C CA . GLN A 1 74 ? 26.066 13.712 -9.020 1.00 84.88 74 GLN A CA 1
ATOM 622 C C . GLN A 1 74 ? 25.560 12.575 -9.914 1.00 84.88 74 GLN A C 1
ATOM 624 O O . GLN A 1 74 ? 24.557 11.929 -9.611 1.00 84.88 74 GLN A O 1
ATOM 629 N N . VAL A 1 75 ? 26.274 12.301 -11.004 1.00 85.25 75 VAL A N 1
ATOM 630 C CA . VAL A 1 75 ? 25.880 11.314 -12.019 1.00 85.25 75 VAL A CA 1
ATOM 631 C C . VAL A 1 75 ? 26.807 10.113 -11.962 1.00 85.25 75 VAL A C 1
ATOM 633 O O . VAL A 1 75 ? 28.004 10.225 -12.216 1.00 85.25 75 VAL A O 1
ATOM 636 N N . TYR A 1 76 ? 26.247 8.944 -11.677 1.00 83.94 76 TYR A N 1
ATOM 637 C CA . TYR A 1 76 ? 26.981 7.688 -11.614 1.00 83.94 76 TYR A CA 1
ATOM 638 C C . TYR A 1 76 ? 26.609 6.801 -12.792 1.00 83.94 76 TYR A C 1
ATOM 640 O O . TYR A 1 76 ? 25.433 6.540 -13.037 1.00 83.94 76 TYR A O 1
ATOM 648 N N . THR A 1 77 ? 27.603 6.275 -13.503 1.00 78.44 77 THR A N 1
ATOM 649 C CA . THR A 1 77 ? 27.378 5.227 -14.504 1.00 78.44 77 THR A CA 1
ATOM 650 C C . THR A 1 77 ? 28.363 4.100 -14.229 1.00 78.44 77 THR A C 1
ATOM 652 O O . THR A 1 77 ? 29.572 4.307 -14.262 1.00 78.44 77 THR A O 1
ATOM 655 N N . ASN A 1 78 ? 27.865 2.898 -13.934 1.00 66.12 78 ASN A N 1
ATOM 656 C CA . ASN A 1 78 ? 28.728 1.758 -13.588 1.00 66.12 78 ASN A CA 1
ATOM 657 C C . ASN A 1 78 ? 29.330 1.071 -14.827 1.00 66.12 78 ASN A C 1
ATOM 659 O O . ASN A 1 78 ? 29.897 -0.014 -14.720 1.00 66.12 78 ASN A O 1
ATOM 663 N N . GLY A 1 79 ? 29.134 1.649 -16.016 1.00 61.59 79 GLY A N 1
ATOM 664 C CA . GLY A 1 79 ? 29.634 1.151 -17.296 1.00 61.59 79 GLY A CA 1
ATOM 665 C C . GLY A 1 79 ? 29.056 -0.179 -17.793 1.00 61.59 79 GLY A C 1
ATOM 666 O O . GLY A 1 79 ? 29.312 -0.563 -18.928 1.00 61.59 79 GLY A O 1
ATOM 667 N N . LYS A 1 80 ? 28.261 -0.881 -16.980 1.00 67.94 80 LYS A N 1
ATOM 668 C CA . LYS A 1 80 ? 27.628 -2.152 -17.350 1.00 67.94 80 LYS A CA 1
ATOM 669 C C . LYS A 1 80 ? 26.281 -1.892 -18.031 1.00 67.94 80 LYS A C 1
ATOM 671 O O . LYS A 1 80 ? 25.448 -1.212 -17.428 1.00 67.94 80 LYS A O 1
ATOM 676 N N . PRO A 1 81 ? 26.050 -2.409 -19.250 1.00 74.44 81 PRO A N 1
ATOM 677 C CA . PRO A 1 81 ? 24.786 -2.221 -19.946 1.00 74.44 81 PRO A CA 1
ATOM 678 C C . PRO A 1 81 ? 23.649 -2.987 -19.275 1.00 74.44 81 PRO A C 1
ATOM 680 O O . PRO A 1 81 ? 23.869 -3.890 -18.464 1.00 74.44 81 PRO A O 1
ATOM 683 N N . ILE A 1 82 ? 22.419 -2.631 -19.640 1.00 77.12 82 ILE A N 1
ATOM 684 C CA . ILE A 1 82 ? 21.225 -3.366 -19.218 1.00 77.12 82 ILE A CA 1
ATOM 685 C C . ILE A 1 82 ? 21.350 -4.823 -19.679 1.00 77.12 82 ILE A C 1
ATOM 687 O O . ILE A 1 82 ? 21.472 -5.111 -20.870 1.00 77.12 82 ILE A O 1
ATOM 691 N N . VAL A 1 83 ? 21.319 -5.744 -18.718 1.00 81.31 83 VAL A N 1
ATOM 692 C CA . VAL A 1 83 ? 21.499 -7.176 -18.969 1.00 81.31 83 VAL A CA 1
ATOM 693 C C . VAL A 1 83 ? 20.183 -7.852 -19.364 1.00 81.31 83 VAL A C 1
ATOM 695 O O . VAL A 1 83 ? 19.101 -7.403 -18.967 1.00 81.31 83 VAL A O 1
ATOM 698 N N . PRO A 1 84 ? 20.241 -8.953 -20.130 1.00 81.62 84 PRO A N 1
ATOM 699 C CA . PRO A 1 84 ? 19.066 -9.776 -20.354 1.00 81.62 84 PRO A CA 1
ATOM 700 C C . PRO A 1 84 ? 18.616 -10.460 -19.057 1.00 81.62 84 PRO A C 1
ATOM 702 O O . PRO A 1 84 ? 19.438 -10.976 -18.296 1.00 81.62 84 PRO A O 1
ATOM 705 N N . LEU A 1 85 ? 17.304 -10.496 -18.825 1.00 83.00 85 LEU A N 1
ATOM 706 C CA . LEU A 1 85 ? 16.715 -11.180 -17.675 1.00 83.00 85 LEU A CA 1
ATOM 707 C C . LEU A 1 85 ? 16.761 -12.696 -17.865 1.00 83.00 85 LEU A C 1
ATOM 709 O O . LEU A 1 85 ? 16.541 -13.213 -18.963 1.00 83.00 85 LEU A O 1
ATOM 713 N N . LYS A 1 86 ? 16.991 -13.421 -16.770 1.00 82.81 86 LYS A N 1
ATOM 714 C CA . LYS A 1 86 ? 16.813 -14.877 -16.716 1.00 82.81 86 LYS A CA 1
ATOM 715 C C . LYS A 1 86 ? 15.344 -15.227 -16.539 1.00 82.81 86 LYS A C 1
ATOM 717 O O . LYS A 1 86 ? 14.858 -16.147 -17.195 1.00 82.81 86 LYS A O 1
ATOM 722 N N . LYS A 1 87 ? 14.648 -14.496 -15.664 1.00 81.50 87 LYS A N 1
ATOM 723 C CA . LYS A 1 87 ? 13.220 -14.675 -15.395 1.00 81.50 87 LYS A CA 1
ATOM 724 C C . LYS A 1 87 ? 12.525 -13.332 -15.244 1.00 81.50 87 LYS A C 1
ATOM 726 O O . LYS A 1 87 ? 13.113 -12.380 -14.729 1.00 81.50 87 LYS A O 1
ATOM 731 N N . VAL A 1 88 ? 11.267 -13.288 -15.655 1.00 83.19 88 VAL A N 1
ATOM 732 C CA . VAL A 1 88 ? 10.368 -12.159 -15.426 1.00 83.19 88 VAL A CA 1
ATOM 733 C C . VAL A 1 88 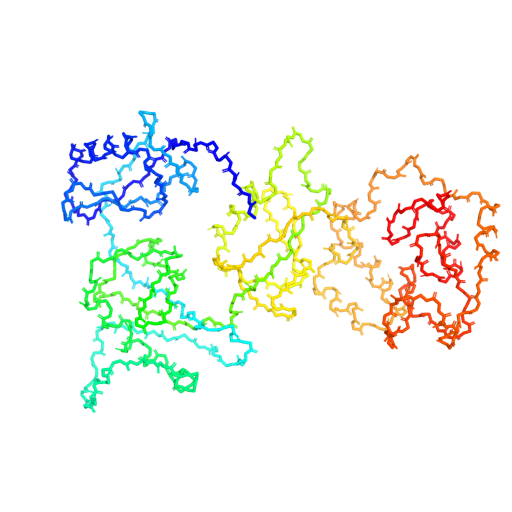? 8.983 -12.681 -15.071 1.00 83.19 88 VAL A C 1
ATOM 735 O O . VAL A 1 88 ? 8.499 -13.623 -15.694 1.00 83.19 88 VAL A O 1
ATOM 738 N N . HIS A 1 89 ? 8.370 -12.077 -14.061 1.00 82.81 89 HIS A N 1
ATOM 739 C CA . HIS A 1 89 ? 7.013 -12.376 -13.626 1.00 82.81 89 HIS A CA 1
ATOM 740 C C . HIS A 1 89 ? 6.105 -11.208 -13.994 1.00 82.81 89 HIS A C 1
ATOM 742 O O . HIS A 1 89 ? 6.340 -10.080 -13.559 1.00 82.81 89 HIS A O 1
ATOM 748 N N . PHE A 1 90 ? 5.078 -11.488 -14.784 1.00 82.50 90 PHE A N 1
ATOM 749 C CA . PHE A 1 90 ? 3.991 -10.573 -15.079 1.00 82.50 90 PHE A CA 1
ATOM 750 C C . PHE A 1 90 ? 2.757 -10.956 -14.272 1.00 82.50 90 PHE A C 1
ATOM 752 O O . PHE A 1 90 ? 2.440 -12.134 -14.119 1.00 82.50 90 PHE A O 1
ATOM 759 N N . LEU A 1 91 ? 2.046 -9.943 -13.805 1.00 79.81 91 LEU A N 1
ATOM 760 C CA . LEU A 1 91 ? 0.735 -10.060 -13.203 1.00 79.81 91 LEU A CA 1
ATOM 761 C C . LEU A 1 91 ? -0.275 -9.419 -14.156 1.00 79.81 91 LEU A C 1
ATOM 763 O O . LEU A 1 91 ? -0.212 -8.213 -14.397 1.00 79.81 91 LEU A O 1
ATOM 767 N N . ALA A 1 92 ? -1.166 -10.216 -14.737 1.00 78.75 92 ALA A N 1
ATOM 768 C CA . ALA A 1 92 ? -2.262 -9.715 -15.555 1.00 78.75 92 ALA A CA 1
ATOM 769 C C . ALA A 1 92 ? -3.284 -9.027 -14.642 1.00 78.75 92 ALA A C 1
ATOM 771 O O . ALA A 1 92 ? -3.853 -9.669 -13.756 1.00 78.75 92 ALA A O 1
ATOM 772 N N . LEU A 1 93 ? -3.484 -7.724 -14.835 1.00 74.56 93 LEU A N 1
ATOM 773 C CA . LEU A 1 93 ? -4.476 -6.944 -14.107 1.00 74.56 93 LEU A CA 1
ATOM 774 C C . LEU A 1 93 ? -5.817 -7.058 -14.844 1.00 74.56 93 LEU A C 1
ATOM 776 O O . LEU A 1 93 ? -5.865 -6.756 -16.043 1.00 74.56 93 LEU A O 1
ATOM 780 N N . PRO A 1 94 ? -6.898 -7.499 -14.178 1.00 61.56 94 PRO A N 1
ATOM 781 C CA . PRO A 1 94 ? -8.198 -7.588 -14.817 1.00 61.56 94 PRO A CA 1
ATOM 782 C C . PRO A 1 94 ? -8.667 -6.186 -15.244 1.00 61.56 94 PRO A C 1
ATOM 784 O O . PRO A 1 94 ? -8.432 -5.213 -14.524 1.00 61.56 94 PRO A O 1
ATOM 787 N N . PRO A 1 95 ? -9.352 -6.055 -16.393 1.00 52.59 95 PRO A N 1
ATOM 788 C CA . PRO A 1 95 ? -9.832 -4.760 -16.881 1.00 52.59 95 PRO A CA 1
ATOM 789 C C . PRO A 1 95 ? -10.929 -4.139 -15.996 1.00 52.59 95 PRO A C 1
ATOM 791 O O . PRO A 1 95 ? -11.238 -2.961 -16.150 1.00 52.59 95 PRO A O 1
ATOM 794 N N . PHE A 1 96 ? -11.489 -4.897 -15.042 1.00 46.84 96 PHE A N 1
ATOM 795 C CA . PHE A 1 96 ? -12.493 -4.445 -14.077 1.00 46.84 96 PHE A CA 1
ATOM 796 C C . PHE A 1 96 ? -12.263 -5.093 -12.706 1.00 46.84 96 PHE A C 1
ATOM 798 O O . PHE A 1 96 ? -11.681 -6.174 -12.635 1.00 46.84 96 PHE A O 1
ATOM 805 N N . ASN A 1 97 ? -12.732 -4.443 -11.629 1.00 44.19 97 ASN A N 1
ATOM 806 C CA . ASN A 1 97 ? -12.693 -4.944 -10.248 1.00 44.19 97 ASN A CA 1
ATOM 807 C C . ASN A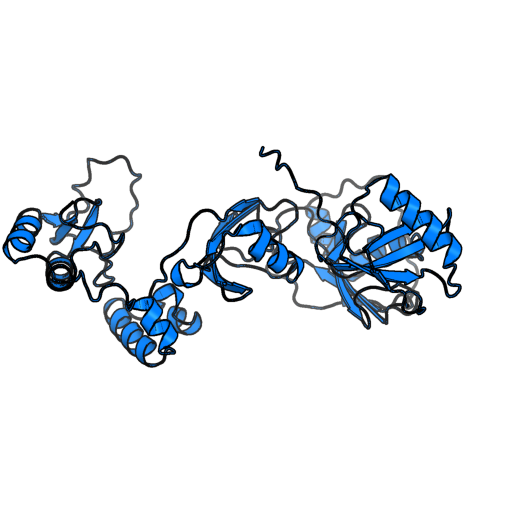 1 97 ? -13.350 -6.332 -10.161 1.00 44.19 97 ASN A C 1
ATOM 809 O O . ASN A 1 97 ? -14.553 -6.445 -9.932 1.00 44.19 97 ASN A O 1
ATOM 813 N N . ALA A 1 98 ? -12.565 -7.387 -10.365 1.00 41.31 98 ALA A N 1
ATOM 814 C CA . ALA A 1 98 ? -13.020 -8.762 -10.318 1.00 41.31 98 ALA A CA 1
ATOM 815 C C . ALA A 1 98 ? -13.227 -9.164 -8.853 1.00 41.31 98 ALA A C 1
ATOM 817 O O . ALA A 1 98 ? -12.376 -9.793 -8.235 1.00 41.31 98 ALA A O 1
ATOM 818 N N . SER A 1 99 ? -14.372 -8.796 -8.278 1.00 39.53 99 SER A N 1
ATOM 819 C CA . SER A 1 99 ? -14.801 -9.282 -6.962 1.00 39.53 99 SER A CA 1
ATOM 820 C C . SER A 1 99 ? -15.357 -10.712 -7.002 1.00 39.53 99 SER A C 1
ATOM 822 O O . SER A 1 99 ? -15.968 -11.156 -6.036 1.00 39.53 99 SER A O 1
ATOM 824 N N . THR A 1 100 ? -15.171 -11.459 -8.093 1.00 39.84 100 THR A N 1
ATOM 825 C CA . THR A 1 100 ? -15.725 -12.811 -8.240 1.00 39.84 100 THR A CA 1
ATOM 826 C C . THR A 1 100 ? -14.795 -13.731 -9.030 1.00 39.84 100 THR A C 1
ATOM 828 O O . THR A 1 100 ? -14.942 -13.863 -10.239 1.00 39.84 100 THR A O 1
ATOM 831 N N . SER A 1 101 ? -13.862 -14.408 -8.353 1.00 35.91 101 SER A N 1
ATOM 832 C CA . SER A 1 101 ? -13.534 -15.817 -8.642 1.00 35.91 101 SER A CA 1
ATOM 833 C C . SER A 1 101 ? -12.579 -16.391 -7.578 1.00 35.91 101 SER A C 1
ATOM 835 O O . SER A 1 101 ? -11.495 -15.844 -7.379 1.00 35.91 101 SER A O 1
ATOM 837 N N . PRO A 1 102 ? -12.922 -17.511 -6.910 1.00 35.25 102 PRO A N 1
ATOM 838 C CA . PRO A 1 102 ? -12.059 -18.186 -5.940 1.00 35.25 102 PRO A CA 1
ATOM 839 C C . PRO A 1 102 ? -11.040 -19.153 -6.577 1.00 35.25 102 PRO A C 1
ATOM 841 O O . PRO A 1 102 ? -10.525 -20.046 -5.905 1.00 35.25 102 PRO A O 1
ATOM 844 N N . LEU A 1 103 ? -10.716 -19.012 -7.865 1.00 39.41 103 LEU A N 1
ATOM 845 C CA . LEU A 1 103 ? -9.833 -19.940 -8.572 1.00 39.41 103 LEU A CA 1
ATOM 846 C C . LEU A 1 103 ? -8.680 -19.207 -9.257 1.00 39.41 103 LEU A C 1
ATOM 848 O O . LEU A 1 103 ? -8.903 -18.537 -10.256 1.00 39.41 103 LEU A O 1
ATOM 852 N N . ALA A 1 104 ? -7.453 -19.401 -8.753 1.00 35.44 104 ALA A N 1
ATOM 853 C CA . ALA A 1 104 ? -6.279 -19.756 -9.570 1.00 35.44 104 ALA A CA 1
ATOM 854 C C . ALA A 1 104 ? -4.972 -19.780 -8.744 1.00 35.44 104 ALA A C 1
ATOM 856 O O . ALA A 1 104 ? -4.066 -18.976 -8.959 1.00 35.44 104 ALA A O 1
ATOM 857 N N . GLN A 1 105 ? -4.814 -20.753 -7.842 1.00 33.25 105 GLN A N 1
ATOM 858 C CA . GLN A 1 105 ? -3.488 -21.126 -7.334 1.00 33.25 105 GLN A CA 1
ATOM 859 C C . GLN A 1 105 ? -2.839 -22.135 -8.282 1.00 33.25 105 GLN A C 1
ATOM 861 O O . GLN A 1 105 ? -3.090 -23.334 -8.214 1.00 33.25 105 GLN A O 1
ATOM 866 N N . ARG A 1 106 ? -2.009 -21.625 -9.185 1.00 36.72 106 ARG A N 1
ATOM 867 C CA . ARG A 1 106 ? -0.922 -22.324 -9.888 1.00 36.72 106 ARG A CA 1
ATOM 868 C C . ARG A 1 106 ? -0.003 -21.251 -10.476 1.00 36.72 106 ARG A C 1
ATOM 870 O O . ARG A 1 106 ? -0.345 -20.086 -10.378 1.00 36.72 106 ARG A O 1
ATOM 877 N N . VAL A 1 107 ? 1.173 -21.590 -10.985 1.00 35.22 107 VAL A N 1
ATOM 878 C CA . VAL A 1 107 ? 2.093 -20.649 -11.656 1.00 35.22 107 VAL A CA 1
ATOM 879 C C . VAL A 1 107 ? 2.468 -21.305 -12.976 1.00 35.22 107 VAL A C 1
ATOM 881 O O . VAL A 1 107 ? 2.943 -22.442 -12.959 1.00 35.22 107 VAL A O 1
ATOM 884 N N . THR A 1 108 ? 2.258 -20.633 -14.110 1.00 41.34 108 THR A N 1
ATOM 885 C CA . THR A 1 108 ? 2.630 -21.195 -15.419 1.00 41.34 108 THR A CA 1
ATOM 886 C C . THR A 1 108 ? 3.981 -20.644 -15.841 1.00 41.34 108 THR A C 1
ATOM 888 O O . THR A 1 108 ? 4.206 -19.435 -15.855 1.00 41.34 108 THR A O 1
ATOM 891 N N . THR A 1 109 ? 4.908 -21.553 -16.141 1.00 37.97 109 THR A N 1
ATOM 892 C CA . THR A 1 109 ? 6.256 -21.213 -16.604 1.00 37.97 109 THR A CA 1
ATOM 893 C C . THR A 1 109 ? 6.313 -21.375 -18.109 1.00 37.97 109 THR A C 1
ATOM 895 O O . THR A 1 109 ? 6.201 -22.500 -18.593 1.00 37.97 109 THR A O 1
ATOM 898 N N . ILE A 1 110 ? 6.566 -20.298 -18.847 1.00 46.84 110 ILE A N 1
ATOM 899 C CA . ILE A 1 110 ? 6.693 -20.371 -20.301 1.00 46.84 110 ILE A CA 1
ATOM 900 C C . ILE A 1 110 ? 8.104 -19.946 -20.694 1.00 46.84 110 ILE A C 1
ATOM 902 O O . ILE A 1 110 ? 8.625 -18.902 -20.298 1.00 46.84 110 ILE A O 1
ATOM 906 N N . ARG A 1 111 ? 8.770 -20.809 -21.462 1.00 43.44 111 ARG A N 1
ATOM 907 C CA . ARG A 1 111 ? 10.043 -20.488 -22.108 1.00 43.44 111 ARG A CA 1
ATOM 908 C C . ARG A 1 111 ? 9.737 -20.156 -23.557 1.00 43.44 111 ARG A C 1
ATOM 910 O O . ARG A 1 111 ? 9.193 -21.008 -24.253 1.00 43.44 111 ARG A O 1
ATOM 917 N N . LEU A 1 112 ? 10.192 -18.995 -24.022 1.00 46.25 112 LEU A N 1
ATOM 918 C CA . LEU A 1 112 ? 10.015 -18.484 -25.392 1.00 46.25 112 LEU A CA 1
ATOM 919 C C . LEU A 1 112 ? 10.586 -19.399 -26.512 1.00 46.25 112 LEU A C 1
ATOM 921 O O . LEU A 1 112 ? 10.559 -19.024 -27.680 1.00 46.25 112 LEU A O 1
ATOM 925 N N . ASN A 1 113 ? 11.101 -20.592 -26.176 1.00 37.12 113 ASN A N 1
ATOM 926 C CA . ASN A 1 113 ? 11.741 -21.558 -27.074 1.00 37.12 113 ASN A CA 1
ATOM 927 C C . ASN A 1 113 ? 10.969 -22.879 -27.278 1.00 37.12 113 ASN A C 1
ATOM 929 O O . ASN A 1 113 ? 11.498 -23.763 -27.948 1.00 37.12 113 ASN A O 1
ATOM 933 N N . ARG A 1 114 ? 9.753 -23.068 -26.746 1.00 35.59 114 ARG A N 1
ATOM 934 C CA . ARG A 1 114 ? 8.917 -24.214 -27.160 1.00 35.59 114 ARG A CA 1
ATOM 935 C C . ARG A 1 114 ? 7.830 -23.754 -28.119 1.00 35.59 114 ARG A C 1
ATOM 937 O O . ARG A 1 114 ? 6.687 -23.565 -27.729 1.00 35.59 114 ARG A O 1
ATOM 944 N N . GLY A 1 115 ? 8.210 -23.621 -29.389 1.00 35.09 115 GLY A N 1
ATOM 945 C CA . GLY A 1 115 ? 7.241 -23.820 -30.456 1.00 35.09 115 GLY A CA 1
ATOM 946 C C . GLY A 1 115 ? 6.673 -25.230 -30.317 1.00 35.09 115 GLY A C 1
ATOM 947 O O . GLY A 1 115 ? 7.436 -26.192 -30.235 1.00 35.09 115 GLY A O 1
ATOM 948 N N . ILE A 1 116 ? 5.354 -25.346 -30.241 1.00 29.11 116 ILE A N 1
ATOM 949 C CA . ILE A 1 116 ? 4.666 -26.588 -30.571 1.00 29.11 116 ILE A CA 1
ATOM 950 C C . ILE A 1 116 ? 3.637 -26.234 -31.639 1.00 29.11 116 ILE A C 1
ATOM 952 O O . ILE A 1 116 ? 3.014 -25.177 -31.584 1.00 29.11 116 ILE A O 1
ATOM 956 N N . GLN A 1 117 ? 3.645 -27.114 -32.632 1.00 25.41 117 GLN A N 1
ATOM 957 C CA . GLN A 1 117 ? 3.103 -27.085 -33.981 1.00 25.41 117 GLN A CA 1
ATOM 958 C C . GLN A 1 117 ? 1.730 -26.433 -34.170 1.00 25.41 117 GLN A C 1
ATOM 960 O O . GLN A 1 117 ? 0.900 -26.384 -33.269 1.00 25.41 117 GLN A O 1
ATOM 965 N N . GLU A 1 118 ? 1.579 -25.940 -35.400 1.00 31.78 118 GLU A N 1
ATOM 966 C CA . GLU A 1 118 ? 0.391 -25.385 -36.040 1.00 31.78 118 GLU A CA 1
ATOM 967 C C . GLU A 1 118 ? -0.910 -26.067 -35.618 1.00 31.78 118 GLU A C 1
ATOM 969 O O . GLU A 1 118 ? -1.029 -27.282 -35.706 1.00 31.78 118 GLU A O 1
ATOM 974 N N . GLU A 1 119 ? -1.918 -25.256 -35.320 1.00 23.66 119 GLU A N 1
ATOM 975 C CA . GLU A 1 119 ? -3.191 -25.371 -36.019 1.00 23.66 119 GLU A CA 1
ATOM 976 C C . GLU A 1 119 ? -3.747 -23.960 -36.217 1.00 23.66 119 GLU A C 1
ATOM 978 O O . GLU A 1 119 ? -3.696 -23.104 -35.330 1.00 23.66 119 GLU A O 1
ATOM 983 N N . ALA A 1 120 ? -4.145 -23.696 -37.458 1.00 30.34 120 ALA A N 1
ATOM 984 C CA . ALA A 1 120 ? -4.635 -22.416 -37.929 1.00 30.34 120 ALA A CA 1
ATOM 985 C C . ALA A 1 120 ? -5.855 -21.971 -37.120 1.00 30.34 120 ALA A C 1
ATOM 987 O O . ALA A 1 120 ? -6.727 -22.788 -36.858 1.00 30.34 120 ALA A O 1
ATOM 988 N N . ASN A 1 121 ? -5.950 -20.677 -36.809 1.00 26.59 121 ASN A N 1
ATOM 989 C CA . ASN A 1 121 ? -7.205 -19.949 -36.948 1.00 26.59 121 ASN A CA 1
ATOM 990 C C . ASN A 1 121 ? -6.971 -18.436 -36.989 1.00 26.59 121 ASN A C 1
ATOM 992 O O . ASN A 1 121 ? -6.066 -17.879 -36.371 1.00 26.59 121 ASN A O 1
ATOM 996 N N . THR A 1 122 ? -7.784 -17.823 -37.833 1.00 26.52 122 THR A N 1
ATOM 997 C CA . THR A 1 122 ? -7.825 -16.431 -38.269 1.00 26.52 122 THR A CA 1
ATOM 998 C C . THR A 1 122 ? -7.850 -15.419 -37.125 1.00 26.52 122 THR A C 1
ATOM 1000 O O . THR A 1 122 ? -8.618 -15.557 -36.177 1.00 26.52 122 THR A O 1
ATOM 1003 N N . VAL A 1 123 ? -7.046 -14.364 -37.273 1.00 25.00 123 VAL A N 1
ATOM 1004 C CA . VAL A 1 123 ? -7.074 -13.146 -36.450 1.00 25.00 123 VAL A CA 1
ATOM 1005 C C . VAL A 1 123 ? -8.408 -12.421 -36.676 1.00 25.00 123 VAL A C 1
ATOM 1007 O O . VAL A 1 123 ? -8.703 -12.118 -37.834 1.00 25.00 123 VAL A O 1
ATOM 1010 N N . PRO A 1 124 ? -9.206 -12.099 -35.641 1.00 26.88 124 PRO A N 1
ATOM 1011 C CA . PRO A 1 124 ? -10.276 -11.127 -35.787 1.00 26.88 124 PRO A CA 1
ATOM 1012 C C . PRO A 1 124 ? -9.668 -9.725 -35.738 1.00 26.88 124 PRO A C 1
ATOM 1014 O O . PRO A 1 124 ? -8.986 -9.346 -34.784 1.00 26.88 124 PRO A O 1
ATOM 1017 N N . GLU A 1 125 ? -9.894 -8.956 -36.797 1.00 30.58 125 GLU A N 1
ATOM 1018 C CA . GLU A 1 125 ? -9.668 -7.518 -36.789 1.00 30.58 125 GLU A CA 1
ATOM 1019 C C . GLU A 1 125 ? -10.661 -6.879 -35.805 1.00 30.58 125 GLU A C 1
ATOM 1021 O O . GLU A 1 125 ? -11.865 -7.104 -35.891 1.00 30.58 125 GLU A O 1
ATOM 1026 N N . THR A 1 126 ? -10.127 -6.089 -34.867 1.00 32.22 126 THR A N 1
ATOM 1027 C CA . THR A 1 126 ? -10.835 -5.323 -33.821 1.00 32.22 126 THR A CA 1
ATOM 1028 C C . THR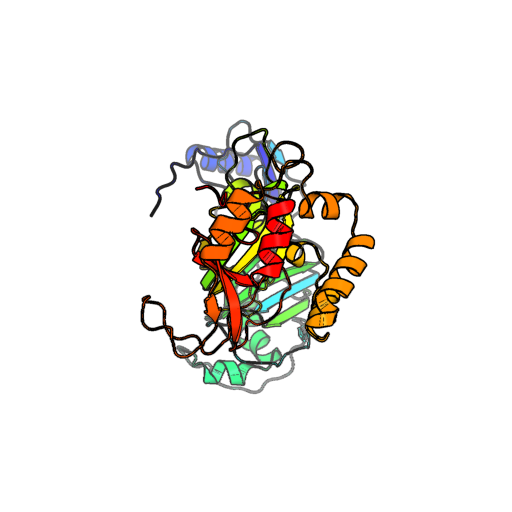 A 1 126 ? -11.584 -6.170 -32.781 1.00 32.22 126 THR A C 1
ATOM 1030 O O . THR A 1 126 ? -12.749 -6.506 -32.949 1.00 32.22 126 THR A O 1
ATOM 1033 N N . CYS A 1 127 ? -10.924 -6.486 -31.661 1.00 30.27 127 CYS A N 1
ATOM 1034 C CA . CYS A 1 127 ? -11.568 -7.163 -30.532 1.00 30.27 127 CYS A CA 1
ATOM 1035 C C . CYS A 1 127 ? -11.950 -6.155 -29.439 1.00 30.27 127 CYS A C 1
ATOM 1037 O O . CYS A 1 127 ? -11.131 -5.821 -28.584 1.00 30.27 127 CYS A O 1
ATOM 1039 N N . ASP A 1 128 ? -13.207 -5.715 -29.450 1.00 30.17 128 ASP A N 1
ATOM 1040 C CA . ASP A 1 128 ? -13.905 -5.328 -28.223 1.00 30.17 128 ASP A CA 1
ATOM 1041 C C . ASP A 1 128 ? -14.211 -6.628 -27.461 1.00 30.17 128 ASP A C 1
ATOM 1043 O O . ASP A 1 128 ? -15.119 -7.375 -27.819 1.00 30.17 128 ASP A O 1
ATOM 1047 N N . ILE A 1 129 ? -13.379 -6.964 -26.473 1.00 38.09 129 ILE A N 1
ATOM 1048 C CA . ILE A 1 129 ? -13.453 -8.243 -25.749 1.00 38.09 129 ILE A CA 1
ATOM 1049 C C . ILE A 1 129 ? -14.539 -8.149 -24.669 1.00 38.09 129 ILE A C 1
ATOM 1051 O O . ILE A 1 129 ? -14.497 -7.254 -23.820 1.00 38.09 129 ILE A O 1
ATOM 1055 N N . SER A 1 130 ? -15.502 -9.075 -24.680 1.00 37.28 130 SER A N 1
ATOM 1056 C CA . SER A 1 130 ? -16.566 -9.137 -23.674 1.00 37.28 130 SER A CA 1
ATOM 1057 C C . SER A 1 130 ? -16.076 -9.771 -22.360 1.00 37.28 130 SER A C 1
ATOM 1059 O O . SER A 1 130 ? -15.073 -10.482 -22.319 1.00 37.28 130 SER A O 1
ATOM 1061 N N . ILE A 1 131 ? -16.785 -9.527 -21.251 1.00 38.69 131 ILE A N 1
ATOM 1062 C CA . ILE A 1 131 ? -16.461 -10.106 -19.930 1.00 38.69 131 ILE A CA 1
ATOM 1063 C C . ILE A 1 131 ? -16.503 -11.646 -19.958 1.00 38.69 131 ILE A C 1
ATOM 1065 O O . ILE A 1 131 ? -15.724 -12.296 -19.256 1.00 38.69 131 ILE A O 1
ATOM 1069 N N . ASP A 1 132 ? -17.363 -12.229 -20.794 1.00 37.25 132 ASP A N 1
ATOM 1070 C CA . ASP A 1 132 ? -17.484 -13.680 -20.941 1.00 37.25 132 ASP A CA 1
ATOM 1071 C C . ASP A 1 132 ? -16.251 -14.284 -21.629 1.00 37.25 132 ASP A C 1
ATOM 1073 O O . ASP A 1 132 ? -15.767 -15.330 -21.193 1.00 37.25 132 ASP A O 1
ATOM 1077 N N . ASP A 1 133 ? -15.655 -13.569 -22.591 1.00 39.12 133 ASP A N 1
ATOM 1078 C CA . ASP A 1 133 ? -14.440 -14.002 -23.293 1.00 39.12 133 ASP A CA 1
ATOM 1079 C C . ASP A 1 133 ? -13.231 -14.095 -22.345 1.00 39.12 133 ASP A C 1
ATOM 1081 O O . ASP A 1 133 ? -12.444 -15.042 -22.426 1.00 39.12 133 ASP A O 1
ATOM 1085 N N . ILE A 1 134 ? -13.108 -13.158 -21.394 1.00 42.41 134 ILE A N 1
ATOM 1086 C CA . ILE A 1 134 ? -12.026 -13.115 -20.389 1.00 42.41 134 ILE A CA 1
ATOM 1087 C C . ILE A 1 134 ? -12.106 -14.310 -19.431 1.00 42.41 134 ILE A C 1
ATOM 1089 O O . ILE A 1 134 ? -11.077 -14.895 -19.087 1.00 42.41 134 ILE A O 1
ATOM 1093 N N . ASN A 1 135 ? -13.317 -14.706 -19.032 1.00 41.31 135 ASN A N 1
ATOM 1094 C CA . ASN A 1 135 ? -13.529 -15.868 -18.167 1.00 41.31 135 ASN A CA 1
ATOM 1095 C C . ASN A 1 135 ? -13.245 -17.193 -18.900 1.00 41.31 135 ASN A C 1
ATOM 1097 O O . ASN A 1 135 ? -12.765 -18.145 -18.282 1.00 41.31 135 ASN A O 1
ATOM 1101 N N . THR A 1 136 ? -13.458 -17.259 -20.219 1.00 43.78 136 THR A N 1
ATOM 1102 C CA . THR A 1 136 ? -13.020 -18.393 -21.058 1.00 43.78 136 THR A CA 1
ATOM 1103 C C . THR A 1 136 ? -11.522 -18.385 -21.389 1.00 43.78 136 THR A C 1
ATOM 1105 O O . THR A 1 136 ? -10.938 -19.451 -21.577 1.00 43.78 136 THR A O 1
ATOM 1108 N N . LEU A 1 137 ? -10.866 -17.218 -21.388 1.00 47.81 137 LEU A N 1
ATOM 1109 C CA . LEU A 1 137 ? -9.413 -17.037 -21.561 1.00 47.81 137 LEU A CA 1
ATOM 1110 C C . LEU A 1 137 ? -8.584 -17.458 -20.331 1.00 47.81 137 LEU A C 1
ATOM 1112 O O . LEU A 1 137 ? -7.363 -17.292 -20.328 1.00 47.81 137 LEU A O 1
ATOM 1116 N N . CYS A 1 138 ? -9.211 -18.026 -19.294 1.00 50.44 138 CYS A N 1
ATOM 1117 C CA . CYS A 1 138 ? -8.569 -18.479 -18.054 1.00 50.44 138 CYS A CA 1
ATOM 1118 C C . CYS A 1 138 ? -7.413 -19.487 -18.237 1.00 50.44 138 CYS A C 1
ATOM 1120 O O . CYS A 1 138 ? -6.719 -19.789 -17.260 1.00 50.44 138 CYS A O 1
ATOM 1122 N N . ASP A 1 139 ? -7.163 -19.996 -19.449 1.00 58.41 139 ASP A N 1
ATOM 1123 C CA . ASP A 1 139 ? -5.938 -20.734 -19.738 1.00 58.41 139 ASP A CA 1
ATOM 1124 C C . ASP A 1 139 ? -4.741 -19.785 -19.930 1.00 58.41 139 ASP A C 1
ATOM 1126 O O . ASP A 1 139 ? -4.639 -19.001 -20.877 1.00 58.41 139 ASP A O 1
ATOM 1130 N N . ARG A 1 140 ? -3.784 -19.887 -19.011 1.00 58.34 140 ARG A N 1
ATOM 1131 C CA . ARG A 1 140 ? -2.593 -19.032 -18.924 1.00 58.34 140 ARG A CA 1
ATOM 1132 C C . ARG A 1 140 ? -1.648 -19.196 -20.114 1.00 58.34 140 ARG A C 1
ATOM 1134 O O . ARG A 1 140 ? -0.911 -18.261 -20.430 1.00 58.34 140 ARG A O 1
ATOM 1141 N N . ASP A 1 141 ? -1.688 -20.345 -20.788 1.00 60.50 141 ASP A N 1
ATOM 1142 C CA . ASP A 1 141 ? -0.950 -20.558 -22.037 1.00 60.50 141 ASP A CA 1
ATOM 1143 C C . ASP A 1 141 ? -1.513 -19.693 -23.177 1.00 60.50 141 ASP A C 1
ATOM 1145 O O . ASP A 1 141 ? -0.756 -19.207 -24.023 1.00 60.50 141 ASP A O 1
ATOM 1149 N N . THR A 1 142 ? -2.819 -19.422 -23.160 1.00 65.19 142 THR A N 1
ATOM 1150 C CA . THR A 1 142 ? -3.506 -18.596 -24.160 1.00 65.19 142 THR A CA 1
ATOM 1151 C C . THR A 1 142 ? -3.144 -17.119 -24.008 1.00 65.19 142 THR A C 1
ATOM 1153 O O . THR A 1 142 ? -2.795 -16.477 -24.999 1.00 65.19 142 THR A O 1
ATOM 1156 N N . LEU A 1 143 ? -3.089 -16.595 -22.774 1.00 65.44 143 LEU A N 1
ATOM 1157 C CA . LEU A 1 143 ? -2.618 -15.225 -22.517 1.00 65.44 143 LEU A CA 1
ATOM 1158 C C . LEU A 1 143 ? -1.201 -14.984 -23.050 1.00 65.44 143 LEU A C 1
ATOM 1160 O O . LEU A 1 143 ? -0.898 -13.952 -23.651 1.00 65.44 143 LEU A O 1
ATOM 1164 N N . CYS A 1 144 ? -0.314 -15.947 -22.814 1.00 64.88 144 CYS A N 1
ATOM 1165 C CA . CYS A 1 144 ? 1.077 -15.811 -23.205 1.00 64.88 144 CYS A CA 1
ATOM 1166 C C . CYS A 1 144 ? 1.232 -15.819 -24.733 1.00 64.88 144 CYS A C 1
ATOM 1168 O O . CYS A 1 144 ? 1.944 -14.978 -25.282 1.00 64.88 144 CYS A O 1
ATOM 1170 N N . LYS A 1 145 ? 0.524 -16.726 -25.420 1.00 67.25 145 LYS A N 1
ATOM 1171 C CA . LYS A 1 145 ? 0.553 -16.855 -26.884 1.00 67.25 145 LYS A CA 1
ATOM 1172 C C . LYS A 1 145 ? -0.087 -15.670 -27.606 1.00 67.25 145 LYS A C 1
ATOM 1174 O O . LYS A 1 145 ? 0.458 -15.235 -28.618 1.00 67.25 145 LYS A O 1
ATOM 1179 N N . LEU A 1 146 ? -1.217 -15.168 -27.105 1.00 69.25 146 LEU A N 1
ATOM 1180 C CA . LEU A 1 146 ? -1.982 -14.112 -27.773 1.00 69.25 146 LEU A CA 1
ATOM 1181 C C . LEU A 1 146 ? -1.454 -12.707 -27.469 1.00 69.25 146 LEU A C 1
ATOM 1183 O O . LEU A 1 146 ? -1.410 -11.887 -28.372 1.00 69.25 146 LEU A O 1
ATOM 1187 N N . TYR A 1 147 ? -0.986 -12.435 -26.246 1.00 71.25 147 TYR A N 1
ATOM 1188 C CA . TYR A 1 147 ? -0.655 -11.064 -25.831 1.00 71.25 147 TYR A CA 1
ATOM 1189 C C . TYR A 1 147 ? 0.847 -10.851 -25.625 1.00 71.25 147 TYR A C 1
ATOM 1191 O O . TYR A 1 147 ? 1.451 -9.931 -26.183 1.00 71.25 147 TYR A O 1
ATOM 1199 N N . VAL A 1 148 ? 1.488 -11.726 -24.847 1.00 71.19 148 VAL A N 1
ATOM 1200 C CA . VAL A 1 148 ? 2.870 -11.505 -24.393 1.00 71.19 148 VAL A CA 1
ATOM 1201 C C . VAL A 1 148 ? 3.894 -11.821 -25.482 1.00 71.19 148 VAL A C 1
ATOM 1203 O O . VAL A 1 148 ? 4.811 -11.031 -25.732 1.00 71.19 148 VAL A O 1
ATOM 1206 N N . GLU A 1 149 ? 3.748 -12.949 -26.177 1.00 71.56 149 GLU A N 1
ATOM 1207 C CA . GLU A 1 149 ? 4.652 -13.321 -27.263 1.00 71.56 149 GLU A CA 1
ATOM 1208 C C . GLU A 1 149 ? 4.650 -12.322 -28.431 1.00 71.56 149 GLU A C 1
ATOM 1210 O O . GLU A 1 149 ? 5.745 -11.933 -28.857 1.00 71.56 149 GLU A O 1
ATOM 1215 N N . PRO A 1 150 ? 3.497 -11.879 -28.972 1.00 75.88 150 PRO A N 1
ATOM 1216 C CA . PRO A 1 150 ? 3.473 -10.917 -30.071 1.00 75.88 150 PRO A CA 1
ATOM 1217 C C . PRO A 1 150 ? 4.064 -9.572 -29.655 1.00 75.88 150 PRO A C 1
ATOM 1219 O O . PRO A 1 150 ? 4.878 -9.004 -30.395 1.00 75.88 150 PRO A O 1
ATOM 1222 N N . TYR A 1 151 ? 3.756 -9.119 -28.434 1.00 74.31 151 TYR A N 1
ATOM 1223 C CA . TYR A 1 151 ? 4.310 -7.890 -27.883 1.00 74.31 151 TYR A CA 1
ATOM 1224 C C . TYR A 1 151 ? 5.841 -7.932 -27.853 1.00 74.31 151 TYR A C 1
ATOM 1226 O O . TYR A 1 151 ? 6.489 -7.058 -28.425 1.00 74.31 151 TYR A O 1
ATOM 1234 N N . PHE A 1 152 ? 6.456 -8.973 -27.281 1.00 70.25 152 PHE A N 1
ATOM 1235 C CA . PHE A 1 152 ? 7.921 -9.054 -27.210 1.00 70.25 152 PHE A CA 1
ATOM 1236 C C . PHE A 1 152 ? 8.589 -9.481 -28.522 1.00 70.25 152 PHE A C 1
ATOM 1238 O O . PHE A 1 152 ? 9.762 -9.166 -28.732 1.00 70.25 152 PHE A O 1
ATOM 1245 N N . LYS A 1 153 ? 7.868 -10.112 -29.460 1.00 70.50 153 LYS A N 1
ATOM 1246 C CA . LYS A 1 153 ? 8.348 -10.287 -30.844 1.00 70.50 153 LYS A CA 1
ATOM 1247 C C . LYS A 1 153 ? 8.496 -8.932 -31.548 1.00 70.50 153 LYS A C 1
ATOM 1249 O O . LYS A 1 153 ? 9.493 -8.750 -32.249 1.00 70.50 153 LYS A O 1
ATOM 1254 N N . LYS A 1 154 ? 7.578 -7.987 -31.308 1.00 71.00 154 LYS A N 1
ATOM 1255 C CA . LYS A 1 154 ? 7.582 -6.619 -31.864 1.00 71.00 154 LYS A CA 1
ATOM 1256 C C . LYS A 1 154 ? 8.502 -5.657 -31.092 1.00 71.00 154 LYS A C 1
ATOM 1258 O O . LYS A 1 154 ? 9.220 -4.868 -31.701 1.00 71.00 154 LYS A O 1
ATOM 1263 N N . CYS A 1 155 ? 8.554 -5.777 -29.766 1.00 61.59 155 CYS A N 1
ATOM 1264 C CA . CYS A 1 155 ? 9.209 -4.850 -28.833 1.00 61.59 155 CYS A CA 1
ATOM 1265 C C . CYS A 1 155 ? 10.481 -5.432 -28.179 1.00 61.59 155 CYS A C 1
ATOM 1267 O O . CYS A 1 155 ? 10.748 -5.188 -27.003 1.00 61.59 155 CYS A O 1
ATOM 1269 N N . ARG A 1 156 ? 11.314 -6.172 -28.933 1.00 59.53 156 ARG A N 1
ATOM 1270 C CA . ARG A 1 156 ? 12.524 -6.887 -28.436 1.00 59.53 156 ARG A CA 1
ATOM 1271 C C . ARG A 1 156 ? 13.567 -6.031 -27.696 1.00 59.53 156 ARG A C 1
ATOM 1273 O O . ARG A 1 156 ? 14.542 -6.570 -27.183 1.00 59.53 156 ARG A O 1
ATOM 1280 N N . LYS A 1 157 ? 13.425 -4.706 -27.716 1.00 64.06 157 LYS A N 1
ATOM 1281 C CA . LYS A 1 157 ? 14.407 -3.737 -27.215 1.00 64.06 157 LYS A CA 1
ATOM 1282 C C . LYS A 1 157 ? 13.861 -2.837 -26.108 1.00 64.06 157 LYS A C 1
ATOM 1284 O O . LYS A 1 157 ? 14.489 -1.845 -25.774 1.00 64.06 157 LYS A O 1
ATOM 1289 N N . GLU A 1 158 ? 12.701 -3.131 -25.537 1.00 73.69 158 GLU A N 1
ATOM 1290 C CA . GLU A 1 158 ? 12.219 -2.326 -24.417 1.00 73.69 158 GLU A CA 1
ATOM 1291 C C . GLU A 1 158 ? 12.696 -2.897 -23.074 1.00 73.69 158 GLU A C 1
ATOM 1293 O O . GLU A 1 158 ? 12.490 -4.085 -22.817 1.00 73.69 158 GLU A O 1
ATOM 1298 N N . PRO A 1 159 ? 13.316 -2.084 -22.197 1.00 78.44 159 PRO A N 1
ATOM 1299 C CA . PRO A 1 159 ? 13.695 -2.536 -20.870 1.00 78.44 159 PRO A CA 1
ATOM 1300 C C . PRO A 1 159 ? 12.445 -2.748 -20.015 1.00 78.44 159 PRO A C 1
ATOM 1302 O O . PRO A 1 159 ? 11.539 -1.915 -19.972 1.00 78.44 159 PRO A O 1
ATOM 1305 N N . VAL A 1 160 ? 12.411 -3.870 -19.319 1.00 83.81 160 VAL A N 1
ATOM 1306 C CA . VAL A 1 160 ? 11.356 -4.275 -18.400 1.00 83.81 160 VAL A CA 1
ATOM 1307 C C . VAL A 1 160 ? 11.899 -4.127 -16.987 1.00 83.81 160 VAL A C 1
ATOM 1309 O O . VAL A 1 160 ? 13.012 -4.567 -16.705 1.00 83.81 160 VAL A O 1
ATOM 1312 N N . TYR A 1 161 ? 11.140 -3.472 -16.115 1.00 85.69 161 TYR A N 1
ATOM 1313 C CA . TYR A 1 161 ? 11.530 -3.214 -14.734 1.00 85.69 161 TYR A CA 1
ATOM 1314 C C . TYR A 1 161 ? 10.357 -3.436 -13.789 1.00 85.69 161 TYR A C 1
ATOM 1316 O O . TYR A 1 161 ? 9.204 -3.282 -14.192 1.00 85.69 161 TYR A O 1
ATOM 1324 N N . VAL A 1 162 ? 10.658 -3.812 -12.548 1.00 82.44 162 VAL A N 1
ATOM 1325 C CA . VAL A 1 162 ? 9.656 -4.062 -11.505 1.00 82.44 162 VAL A CA 1
ATOM 1326 C C . VAL A 1 162 ? 8.784 -2.818 -11.306 1.00 82.44 162 VAL A C 1
ATOM 1328 O O . VAL A 1 162 ? 9.298 -1.708 -11.202 1.00 82.44 162 VAL A O 1
ATOM 1331 N N . GLY A 1 163 ? 7.462 -2.999 -11.300 1.00 78.25 163 GLY A N 1
ATOM 1332 C CA . GLY A 1 163 ? 6.479 -1.911 -11.188 1.00 78.25 163 GLY A CA 1
ATOM 1333 C C . GLY A 1 163 ? 6.011 -1.336 -12.516 1.00 78.25 163 GLY A C 1
ATOM 1334 O O . GLY A 1 163 ? 5.024 -0.604 -12.549 1.00 78.25 163 GLY A O 1
ATOM 1335 N N . ARG A 1 164 ? 6.648 -1.695 -13.637 1.00 84.00 164 ARG A N 1
ATOM 1336 C CA . ARG A 1 164 ? 6.194 -1.249 -14.956 1.00 84.00 164 ARG A CA 1
ATOM 1337 C C . ARG A 1 164 ? 4.831 -1.864 -15.291 1.00 84.00 164 ARG A C 1
ATOM 1339 O O . ARG A 1 164 ? 4.697 -3.086 -15.322 1.00 84.00 164 ARG A O 1
ATOM 1346 N N . ARG A 1 165 ? 3.853 -1.018 -15.618 1.00 82.38 165 ARG A N 1
ATOM 1347 C CA . ARG A 1 165 ? 2.588 -1.407 -16.263 1.00 82.38 165 ARG A CA 1
ATOM 1348 C C . ARG A 1 165 ? 2.778 -1.405 -17.782 1.00 82.38 165 ARG A C 1
ATOM 1350 O O . ARG A 1 165 ? 3.309 -0.445 -18.342 1.00 82.38 165 ARG A O 1
ATOM 1357 N N . ILE A 1 166 ? 2.379 -2.479 -18.453 1.00 83.88 166 ILE A N 1
ATOM 1358 C CA . ILE A 1 166 ? 2.489 -2.655 -19.902 1.00 83.88 166 ILE A CA 1
ATOM 1359 C C . ILE A 1 166 ? 1.118 -3.053 -20.436 1.00 83.88 166 ILE A C 1
ATOM 1361 O O . ILE A 1 166 ? 0.625 -4.131 -20.128 1.00 83.88 166 ILE A O 1
ATOM 1365 N N . ASN A 1 167 ? 0.507 -2.189 -21.243 1.00 80.50 167 ASN A N 1
ATOM 1366 C CA . ASN A 1 167 ? -0.722 -2.531 -21.948 1.00 80.50 167 ASN A CA 1
ATOM 1367 C C . ASN A 1 167 ? -0.372 -3.368 -23.189 1.00 80.50 167 ASN A C 1
ATOM 1369 O O . ASN A 1 167 ? 0.346 -2.894 -24.075 1.00 80.50 167 ASN A O 1
ATOM 1373 N N . MET A 1 168 ? -0.848 -4.609 -23.221 1.00 78.94 168 MET A N 1
ATOM 1374 C CA . MET A 1 168 ? -0.718 -5.528 -24.346 1.00 78.94 168 MET A CA 1
ATOM 1375 C C . MET A 1 168 ? -2.131 -5.846 -24.840 1.00 78.94 168 MET A C 1
ATOM 1377 O O . MET A 1 168 ? -2.852 -6.601 -24.199 1.00 78.94 168 MET A O 1
ATOM 1381 N N . GLU A 1 169 ? -2.525 -5.210 -25.948 1.00 73.31 169 GLU A N 1
ATOM 1382 C CA . GLU A 1 169 ? -3.815 -5.410 -26.635 1.00 73.31 169 GLU A CA 1
ATOM 1383 C C . GLU A 1 169 ? -5.046 -5.350 -25.706 1.00 73.31 169 GLU A C 1
ATOM 1385 O O . GLU A 1 169 ? -5.948 -6.176 -25.782 1.00 73.31 169 GLU A O 1
ATOM 1390 N N . GLY A 1 170 ? -5.079 -4.356 -24.810 1.00 68.75 170 GLY A N 1
ATOM 1391 C CA . GLY A 1 170 ? -6.219 -4.091 -23.924 1.00 68.75 170 GLY A CA 1
ATOM 1392 C C . GLY A 1 170 ? -6.081 -4.685 -22.522 1.00 68.75 170 GLY A C 1
ATOM 1393 O O . GLY A 1 170 ? -6.786 -4.248 -21.615 1.00 68.75 170 GLY A O 1
ATOM 1394 N N . ILE A 1 171 ? -5.132 -5.600 -22.304 1.00 72.12 171 ILE A N 1
ATOM 1395 C CA . ILE A 1 171 ? -4.830 -6.155 -20.980 1.00 72.12 171 ILE A CA 1
ATOM 1396 C C . ILE A 1 171 ? -3.598 -5.458 -20.408 1.00 72.12 171 ILE A C 1
ATOM 1398 O O . ILE A 1 171 ? -2.546 -5.367 -21.047 1.00 72.12 171 ILE A O 1
ATOM 1402 N N . VAL A 1 172 ? -3.708 -4.969 -19.173 1.00 78.81 172 VAL A N 1
ATOM 1403 C CA . VAL A 1 172 ? -2.579 -4.354 -18.472 1.00 78.81 172 VAL A CA 1
ATOM 1404 C C . VAL A 1 172 ? -1.811 -5.435 -17.721 1.00 78.81 172 VAL A C 1
ATOM 1406 O O . VAL A 1 172 ? -2.309 -6.025 -16.770 1.00 78.81 172 VAL A O 1
ATOM 1409 N N . PHE A 1 173 ? -0.566 -5.672 -18.121 1.00 82.62 173 PHE A N 1
ATOM 1410 C CA . PHE A 1 173 ? 0.366 -6.548 -17.422 1.00 82.62 173 PHE A CA 1
ATOM 1411 C C . PHE A 1 173 ? 1.305 -5.724 -16.548 1.00 82.62 173 PHE A C 1
ATOM 1413 O O . PHE A 1 173 ? 1.985 -4.812 -17.020 1.00 82.62 173 PHE A O 1
ATOM 1420 N N . LEU A 1 174 ? 1.377 -6.064 -15.269 1.00 81.50 174 LEU A N 1
ATOM 1421 C CA . LEU A 1 174 ? 2.282 -5.458 -14.306 1.00 81.50 174 LEU A CA 1
ATOM 1422 C C . LEU A 1 174 ? 3.523 -6.331 -14.128 1.00 81.50 174 LEU A C 1
ATOM 1424 O O . LEU A 1 174 ? 3.415 -7.533 -13.915 1.00 81.50 174 LEU A O 1
ATOM 1428 N N . VAL A 1 175 ? 4.713 -5.743 -14.184 1.00 86.38 175 VAL A N 1
ATOM 1429 C CA . VAL A 1 175 ? 5.959 -6.470 -13.910 1.00 86.38 175 VAL A CA 1
ATOM 1430 C C . VAL A 1 175 ? 6.126 -6.634 -12.402 1.00 86.38 175 VAL A C 1
ATOM 1432 O O . VAL A 1 175 ? 6.475 -5.683 -11.702 1.00 86.38 175 VAL A O 1
ATOM 1435 N N . TRP A 1 176 ? 5.901 -7.848 -11.912 1.00 82.81 176 TRP A N 1
ATOM 1436 C CA . TRP A 1 176 ? 5.972 -8.189 -10.493 1.00 82.81 176 TRP A CA 1
ATOM 1437 C C . TRP A 1 176 ? 7.409 -8.392 -10.007 1.00 82.81 176 TRP A C 1
ATOM 1439 O O . TRP A 1 176 ? 7.802 -7.887 -8.959 1.00 82.81 176 TRP A O 1
ATOM 1449 N N . ALA A 1 177 ? 8.209 -9.144 -10.765 1.00 81.88 177 ALA A N 1
ATOM 1450 C CA . ALA A 1 177 ? 9.575 -9.479 -10.379 1.00 81.88 177 ALA A CA 1
ATOM 1451 C C . ALA A 1 177 ? 10.466 -9.726 -11.596 1.00 81.88 177 ALA A C 1
ATOM 1453 O O . ALA A 1 177 ? 10.023 -10.259 -12.616 1.00 81.88 177 ALA A O 1
ATOM 1454 N N . CYS A 1 178 ? 11.744 -9.395 -11.441 1.00 84.81 178 CYS A N 1
ATOM 1455 C CA . CYS A 1 178 ? 12.790 -9.599 -12.435 1.00 84.81 178 CYS A CA 1
ATOM 1456 C C . CYS A 1 178 ? 14.005 -10.267 -11.766 1.00 84.81 178 CYS A C 1
ATOM 1458 O O . CYS A 1 178 ? 14.393 -9.891 -10.662 1.00 84.81 178 CYS A O 1
ATOM 1460 N N . ASP A 1 179 ? 14.611 -11.250 -12.434 1.00 81.44 179 ASP A N 1
ATOM 1461 C CA . ASP A 1 179 ? 15.812 -11.975 -11.983 1.00 81.44 179 ASP A CA 1
ATOM 1462 C C . ASP A 1 179 ? 16.870 -11.926 -13.099 1.00 81.44 179 ASP A C 1
ATOM 1464 O O . ASP A 1 179 ? 16.544 -12.258 -14.250 1.00 81.44 179 ASP A O 1
ATOM 1468 N N . PRO A 1 180 ? 18.131 -11.525 -12.827 1.00 80.94 180 PRO A N 1
ATOM 1469 C CA . PRO A 1 180 ? 18.745 -11.253 -11.510 1.00 80.94 180 PRO A CA 1
ATOM 1470 C C . PRO A 1 180 ? 18.696 -9.795 -11.043 1.00 80.94 180 PRO A C 1
ATOM 1472 O O . PRO A 1 180 ? 19.183 -9.478 -9.960 1.00 80.94 180 PRO A O 1
ATOM 1475 N N . CYS A 1 181 ? 18.167 -8.890 -11.861 1.00 82.44 181 CYS A N 1
ATOM 1476 C CA . CYS A 1 181 ? 18.152 -7.456 -11.585 1.00 82.44 181 CYS A CA 1
ATOM 1477 C C . CYS A 1 181 ? 16.722 -6.923 -11.637 1.00 82.44 181 CYS A C 1
ATOM 1479 O O . CYS A 1 181 ? 15.892 -7.477 -12.347 1.00 82.44 181 CYS A O 1
ATOM 1481 N N . GLN A 1 182 ? 16.454 -5.802 -10.960 1.00 81.69 182 GLN A N 1
ATOM 1482 C CA . GLN A 1 182 ? 15.139 -5.139 -10.973 1.00 81.69 182 GLN A CA 1
ATOM 1483 C C . GLN A 1 182 ? 14.752 -4.563 -12.344 1.00 81.69 182 GLN A C 1
ATOM 1485 O O . GLN A 1 182 ? 13.580 -4.288 -12.578 1.00 81.69 182 GLN A O 1
ATOM 1490 N N . ILE A 1 183 ? 15.720 -4.408 -13.249 1.00 84.38 183 ILE A N 1
ATOM 1491 C CA . ILE A 1 183 ? 15.541 -3.985 -14.636 1.00 84.38 183 ILE A CA 1
ATOM 1492 C C . ILE A 1 183 ? 16.361 -4.886 -15.560 1.00 84.38 183 ILE A C 1
ATOM 1494 O O . ILE A 1 183 ? 17.483 -5.273 -15.231 1.00 84.38 183 ILE A O 1
ATOM 1498 N N . GLY A 1 184 ? 15.828 -5.189 -16.738 1.00 83.50 184 GLY A N 1
ATOM 1499 C CA . GLY A 1 184 ? 16.560 -5.900 -17.776 1.00 83.50 184 GLY A CA 1
ATOM 1500 C C . GLY A 1 184 ? 15.807 -5.954 -19.098 1.00 83.50 184 GLY A C 1
ATOM 1501 O O . GLY A 1 184 ? 14.732 -5.379 -19.244 1.00 83.50 184 GLY A O 1
ATOM 1502 N N . VAL A 1 185 ? 16.377 -6.639 -20.084 1.00 81.88 185 VAL A N 1
ATOM 1503 C CA . VAL A 1 185 ? 15.725 -6.869 -21.385 1.00 81.88 185 VAL A CA 1
ATOM 1504 C C . VAL A 1 185 ? 15.229 -8.308 -21.465 1.00 81.88 185 VAL A C 1
ATOM 1506 O O . VAL A 1 185 ? 15.902 -9.231 -21.006 1.00 81.88 185 VAL A O 1
ATOM 1509 N N . ILE A 1 186 ? 14.064 -8.513 -22.073 1.00 79.81 186 ILE A N 1
ATOM 1510 C CA . ILE A 1 186 ? 13.544 -9.853 -22.357 1.00 79.81 186 ILE A CA 1
ATOM 1511 C C . ILE A 1 186 ? 14.112 -10.324 -23.693 1.00 79.81 186 ILE A C 1
ATOM 1513 O O . ILE A 1 186 ? 13.957 -9.665 -24.722 1.00 79.81 186 ILE A O 1
ATOM 1517 N N . ASN A 1 187 ? 14.775 -11.477 -23.683 1.00 75.50 187 ASN A N 1
ATOM 1518 C CA . ASN A 1 187 ? 15.273 -12.134 -24.885 1.00 75.50 187 ASN A CA 1
ATOM 1519 C C . ASN A 1 187 ? 14.719 -13.563 -24.989 1.00 75.50 187 ASN A C 1
ATOM 1521 O O . ASN A 1 187 ? 13.960 -14.015 -24.141 1.00 75.50 187 ASN A O 1
ATOM 1525 N N . LYS A 1 188 ? 15.129 -14.304 -26.025 1.00 73.75 188 LYS A N 1
ATOM 1526 C CA . LYS A 1 188 ? 14.671 -15.685 -26.274 1.00 73.75 188 LYS A CA 1
ATOM 1527 C C . LYS A 1 188 ? 14.957 -16.664 -25.123 1.00 73.75 188 LYS A C 1
ATOM 1529 O O . LYS A 1 188 ? 14.321 -17.708 -25.038 1.00 73.75 188 LYS A O 1
ATOM 1534 N N . ASN A 1 189 ? 15.919 -16.344 -24.259 1.00 75.75 189 ASN A N 1
ATOM 1535 C CA . ASN A 1 189 ? 16.343 -17.192 -23.148 1.00 75.75 189 ASN A CA 1
ATOM 1536 C C . ASN A 1 189 ? 15.695 -16.782 -21.817 1.00 75.75 189 ASN A C 1
ATOM 1538 O O . ASN A 1 189 ? 15.859 -17.494 -20.827 1.00 75.75 189 ASN A O 1
ATOM 1542 N N . THR A 1 190 ? 14.967 -15.664 -21.780 1.00 77.06 190 THR A N 1
ATOM 1543 C CA . THR A 1 190 ? 14.225 -15.222 -20.602 1.00 77.06 190 THR A CA 1
ATOM 1544 C C . THR A 1 190 ? 13.006 -16.118 -20.398 1.00 77.06 190 THR A C 1
ATOM 1546 O O . THR A 1 190 ? 12.175 -16.272 -21.294 1.00 77.06 190 THR A O 1
ATOM 1549 N N . ALA A 1 191 ? 12.887 -16.717 -19.215 1.00 76.25 191 ALA A N 1
ATOM 1550 C CA . ALA A 1 191 ? 11.670 -17.409 -18.811 1.00 76.25 191 ALA A CA 1
ATOM 1551 C C . ALA A 1 191 ? 10.622 -16.382 -18.369 1.00 76.25 191 ALA A C 1
ATOM 1553 O O . ALA A 1 191 ? 10.896 -15.538 -17.514 1.00 76.25 191 ALA A O 1
ATOM 1554 N N . VAL A 1 192 ? 9.432 -16.461 -18.951 1.00 78.56 192 VAL A N 1
ATOM 1555 C CA . VAL A 1 192 ? 8.322 -15.560 -18.654 1.00 78.56 192 VAL A CA 1
ATOM 1556 C C . VAL A 1 192 ? 7.290 -16.323 -17.835 1.00 78.56 192 VAL A C 1
ATOM 1558 O O . VAL A 1 192 ? 6.855 -17.413 -18.210 1.00 78.56 192 VAL A O 1
ATOM 1561 N N . TYR A 1 193 ? 6.928 -15.752 -16.697 1.00 77.00 193 TYR A N 1
ATOM 1562 C CA . TYR A 1 193 ? 5.910 -16.262 -15.793 1.00 77.00 193 TYR A CA 1
ATOM 1563 C C . TYR A 1 193 ? 4.742 -15.290 -15.815 1.00 77.00 193 TYR A C 1
ATOM 1565 O O . TYR A 1 193 ? 4.961 -14.082 -15.754 1.00 77.00 193 TYR A O 1
ATOM 1573 N N . ILE A 1 194 ? 3.524 -15.808 -15.922 1.00 75.25 194 ILE A N 1
ATOM 1574 C CA . ILE A 1 194 ? 2.313 -14.990 -15.900 1.00 75.25 194 ILE A CA 1
ATOM 1575 C C . ILE A 1 194 ? 1.384 -15.542 -14.829 1.00 75.25 194 ILE A C 1
ATOM 1577 O O . ILE A 1 194 ? 1.018 -16.723 -14.849 1.00 75.25 194 ILE A O 1
ATOM 1581 N N . ASP A 1 195 ? 0.999 -14.660 -13.920 1.00 72.44 195 ASP A N 1
ATOM 1582 C CA . ASP A 1 195 ? -0.033 -14.893 -12.925 1.00 72.44 195 ASP A CA 1
ATOM 1583 C C . ASP A 1 195 ? -1.169 -13.885 -13.106 1.00 72.44 195 ASP A C 1
ATOM 1585 O O . ASP A 1 195 ? -1.014 -12.849 -13.754 1.00 72.44 195 ASP A O 1
ATOM 1589 N N . TRP A 1 196 ? -2.328 -14.210 -12.547 1.00 71.62 196 TRP A N 1
ATOM 1590 C CA . TRP A 1 196 ? -3.480 -13.320 -12.527 1.00 71.62 196 TRP A CA 1
ATOM 1591 C C . TRP A 1 196 ? -3.509 -12.551 -11.224 1.00 71.62 196 TRP A C 1
ATOM 1593 O O . TRP A 1 196 ? -3.275 -13.115 -10.153 1.00 71.62 196 TRP A O 1
ATOM 1603 N N . ASP A 1 197 ? -3.835 -11.271 -11.318 1.00 72.25 197 ASP A N 1
ATOM 1604 C CA . ASP A 1 197 ? -4.205 -10.527 -10.139 1.00 72.25 197 ASP A CA 1
ATOM 1605 C C . ASP A 1 197 ? -5.558 -11.010 -9.602 1.00 72.25 197 ASP A C 1
ATOM 1607 O O . ASP A 1 197 ? -6.599 -10.790 -10.217 1.00 72.25 197 ASP A O 1
ATOM 1611 N N . CYS A 1 198 ? -5.529 -11.633 -8.426 1.00 66.88 198 CYS A N 1
ATOM 1612 C CA . CYS A 1 198 ? -6.716 -12.085 -7.707 1.00 66.88 198 CYS A CA 1
ATOM 1613 C C . CYS A 1 198 ? -7.236 -11.090 -6.654 1.00 66.88 198 CYS A C 1
ATOM 1615 O O . CYS A 1 198 ? -8.236 -11.379 -6.003 1.00 66.88 198 CYS A O 1
ATOM 1617 N N . PHE A 1 199 ? -6.565 -9.952 -6.455 1.00 72.62 199 PHE A N 1
ATOM 1618 C CA . PHE A 1 199 ? -6.894 -8.976 -5.411 1.00 72.62 199 PHE A CA 1
ATOM 1619 C C . PHE A 1 199 ? -7.588 -7.722 -5.963 1.00 72.62 199 PHE A C 1
ATOM 1621 O O . PHE A 1 199 ? -8.392 -7.108 -5.267 1.00 72.62 199 PHE A O 1
ATOM 1628 N N . GLY A 1 200 ? -7.300 -7.328 -7.206 1.00 75.75 200 GLY A N 1
ATOM 1629 C CA . GLY A 1 200 ? -7.825 -6.091 -7.787 1.00 75.75 200 GLY A CA 1
ATOM 1630 C C . GLY A 1 200 ? -7.299 -4.827 -7.092 1.00 75.75 200 GLY A C 1
ATOM 1631 O O . GLY A 1 200 ? -6.323 -4.861 -6.333 1.00 75.75 200 GLY A O 1
ATOM 1632 N N . GLU A 1 201 ? -7.947 -3.691 -7.360 1.00 83.19 201 GLU A N 1
ATOM 1633 C CA . GLU A 1 201 ? -7.596 -2.379 -6.802 1.00 83.19 201 GLU A CA 1
ATOM 1634 C C . GLU A 1 201 ? -8.770 -1.776 -6.013 1.00 83.19 201 GLU A C 1
ATOM 1636 O O . GLU A 1 201 ? -9.940 -1.903 -6.392 1.00 83.19 201 GLU A O 1
ATOM 1641 N N . PHE A 1 202 ? -8.467 -1.082 -4.915 1.00 86.31 202 PHE A N 1
ATOM 1642 C CA . PHE A 1 202 ? -9.465 -0.294 -4.197 1.00 86.31 202 PHE A CA 1
ATOM 1643 C C . PHE A 1 202 ? -9.886 0.929 -5.015 1.00 86.31 202 PHE A C 1
ATOM 1645 O O . PHE A 1 202 ? -9.061 1.602 -5.632 1.00 86.31 202 PHE A O 1
ATOM 1652 N N . LYS A 1 203 ? -11.166 1.295 -4.941 1.00 87.19 203 LYS A N 1
ATOM 1653 C CA . LYS A 1 203 ? -11.634 2.618 -5.377 1.00 87.19 203 LYS A CA 1
ATOM 1654 C C . LYS A 1 203 ? -11.184 3.684 -4.385 1.00 87.19 203 LYS A C 1
ATOM 1656 O O . LYS A 1 203 ? -10.695 4.744 -4.775 1.00 87.19 203 LYS A O 1
ATOM 1661 N N . ARG A 1 204 ? -11.351 3.400 -3.091 1.00 90.81 204 ARG A N 1
ATOM 1662 C CA . ARG A 1 204 ? -10.980 4.298 -1.994 1.00 90.81 204 ARG A CA 1
ATOM 1663 C C . ARG A 1 204 ? -10.397 3.507 -0.835 1.00 90.81 204 ARG A C 1
ATOM 1665 O O . ARG A 1 204 ? -10.852 2.405 -0.543 1.00 90.81 204 ARG A O 1
ATOM 1672 N N . ILE A 1 205 ? -9.426 4.091 -0.152 1.00 94.00 205 ILE A N 1
ATOM 1673 C CA . ILE A 1 205 ? -8.864 3.543 1.079 1.00 94.00 205 ILE A CA 1
ATOM 1674 C C . ILE A 1 205 ? -8.657 4.668 2.084 1.00 94.00 205 ILE A C 1
ATOM 1676 O O . ILE A 1 205 ? -8.222 5.756 1.716 1.00 94.00 205 ILE A O 1
ATOM 1680 N N . HIS A 1 206 ? -8.969 4.413 3.349 1.00 93.88 206 HIS A N 1
ATOM 1681 C CA . HIS A 1 206 ? -8.693 5.326 4.447 1.00 93.88 206 HIS A CA 1
ATOM 1682 C C . HIS A 1 206 ? -7.649 4.699 5.368 1.00 93.88 206 HIS A C 1
ATOM 1684 O O . HIS A 1 206 ? -7.877 3.640 5.955 1.00 93.88 206 HIS A O 1
ATOM 1690 N N . VAL A 1 207 ? -6.496 5.354 5.469 1.00 95.19 207 VAL A N 1
ATOM 1691 C CA . VAL A 1 207 ? -5.345 4.924 6.260 1.00 95.19 207 VAL A CA 1
ATOM 1692 C C . VAL A 1 207 ? -5.030 5.999 7.287 1.00 95.19 207 VAL A C 1
ATOM 1694 O O . VAL A 1 207 ? -4.755 7.133 6.912 1.00 95.19 207 VAL A O 1
ATOM 1697 N N . MET A 1 208 ? -5.039 5.661 8.572 1.00 91.81 208 MET A N 1
ATOM 1698 C CA . MET A 1 208 ? -4.792 6.628 9.644 1.00 91.81 208 MET A CA 1
ATOM 1699 C C . MET A 1 208 ? -3.561 6.239 10.467 1.00 91.81 208 MET A C 1
ATOM 1701 O O . MET A 1 208 ? -3.412 5.060 10.795 1.00 91.81 208 MET A O 1
ATOM 1705 N N . PRO A 1 209 ? -2.684 7.195 10.820 1.00 92.69 209 PRO A N 1
ATOM 1706 C CA . PRO A 1 209 ? -1.588 6.945 11.746 1.00 92.69 209 PRO A CA 1
ATOM 1707 C C . PRO A 1 209 ? -2.082 6.838 13.191 1.00 92.69 209 PRO A C 1
ATOM 1709 O O . PRO A 1 209 ? -3.058 7.487 13.575 1.00 92.69 209 PRO A O 1
ATOM 1712 N N . PHE A 1 210 ? -1.357 6.094 14.019 1.00 88.12 210 PHE A N 1
ATOM 1713 C CA . PHE A 1 210 ? -1.538 6.124 15.466 1.00 88.12 210 PHE A CA 1
ATOM 1714 C C . PHE A 1 210 ? -0.856 7.358 16.068 1.00 88.12 210 PHE A C 1
ATOM 1716 O O . PHE A 1 210 ? 0.330 7.605 15.832 1.00 88.12 210 PHE A O 1
ATOM 1723 N N . SER A 1 211 ? -1.611 8.142 16.840 1.00 87.06 211 SER A N 1
ATOM 1724 C CA . SER A 1 211 ? -1.218 9.465 17.338 1.00 87.06 211 SER A CA 1
ATOM 1725 C C . SER A 1 211 ? 0.026 9.442 18.224 1.00 87.06 211 SER A C 1
ATOM 1727 O O . SER A 1 211 ? 0.817 10.376 18.204 1.00 87.06 211 SER A O 1
ATOM 1729 N N . ASP A 1 212 ? 0.201 8.371 18.991 1.00 83.25 212 ASP A N 1
ATOM 1730 C CA . ASP A 1 212 ? 1.334 8.122 19.886 1.00 83.25 212 ASP A CA 1
ATOM 1731 C C . ASP A 1 212 ? 2.633 7.782 19.141 1.00 83.25 212 ASP A C 1
ATOM 1733 O O . ASP A 1 212 ? 3.713 7.884 19.715 1.00 83.25 212 ASP A O 1
ATOM 1737 N N . THR A 1 213 ? 2.541 7.410 17.861 1.00 86.69 213 THR A N 1
ATOM 1738 C CA . THR A 1 213 ? 3.705 7.079 17.020 1.00 86.69 213 THR A CA 1
ATOM 1739 C C . THR A 1 213 ? 4.134 8.220 16.103 1.00 86.69 213 THR A C 1
ATOM 1741 O O . THR A 1 213 ? 5.159 8.116 15.431 1.00 86.69 213 THR A O 1
ATOM 1744 N N . LEU A 1 214 ? 3.364 9.312 16.059 1.00 86.06 214 LEU A N 1
ATOM 1745 C CA . LEU A 1 214 ? 3.674 10.460 15.217 1.00 86.06 214 LEU A CA 1
ATOM 1746 C C . LEU A 1 214 ? 4.856 11.266 15.782 1.00 86.06 214 LEU A C 1
ATOM 1748 O O . LEU A 1 214 ? 4.952 11.453 17.000 1.00 86.06 214 LEU A O 1
ATOM 1752 N N . PRO A 1 215 ? 5.743 11.799 14.922 1.00 84.31 215 PRO A N 1
ATOM 1753 C CA . PRO A 1 215 ? 6.827 12.660 15.374 1.00 84.31 215 PRO A CA 1
ATOM 1754 C C . PRO A 1 215 ? 6.278 13.932 16.015 1.00 84.31 215 PRO A C 1
ATOM 1756 O O . PRO A 1 215 ? 5.362 14.560 15.493 1.00 84.31 215 PRO A O 1
ATOM 1759 N N . GLN A 1 216 ? 6.881 14.351 17.123 1.00 80.38 216 GLN A N 1
ATOM 1760 C CA . GLN A 1 216 ? 6.508 15.593 17.814 1.00 80.38 216 GLN A CA 1
ATOM 1761 C C . GLN A 1 216 ? 7.488 16.741 17.543 1.00 80.38 216 GLN A C 1
ATOM 1763 O O . GLN A 1 216 ? 7.262 17.871 17.962 1.00 80.38 216 GLN A O 1
ATOM 1768 N N . THR A 1 217 ? 8.603 16.457 16.869 1.00 76.38 217 THR A N 1
ATOM 1769 C CA . THR A 1 217 ? 9.760 17.357 16.784 1.00 76.38 217 THR A CA 1
ATOM 1770 C C . THR A 1 217 ? 9.848 18.146 15.479 1.00 76.38 217 THR A C 1
ATOM 1772 O O . THR A 1 217 ? 10.691 19.033 15.375 1.00 76.38 217 THR A O 1
ATOM 1775 N N . TYR A 1 218 ? 9.005 17.856 14.486 1.00 78.88 218 TYR A N 1
ATOM 1776 C CA . TYR A 1 218 ? 9.000 18.548 13.196 1.00 78.88 218 TYR A CA 1
ATOM 1777 C C . TYR A 1 218 ? 7.609 18.559 12.562 1.00 78.88 218 TYR A C 1
ATOM 1779 O O . TYR A 1 218 ? 6.739 17.771 12.925 1.00 78.88 218 TYR A O 1
ATOM 1787 N N . SER A 1 219 ? 7.410 19.460 11.599 1.00 80.12 219 SER A N 1
ATOM 1788 C CA . SER A 1 219 ? 6.240 19.457 10.720 1.00 80.12 219 SER A CA 1
ATOM 1789 C C . SER A 1 219 ? 6.377 18.374 9.655 1.00 80.12 219 SER A C 1
ATOM 1791 O O . SER A 1 219 ? 7.419 18.297 9.006 1.00 80.12 219 SER A O 1
ATOM 1793 N N . TYR A 1 220 ? 5.319 17.605 9.436 1.00 84.62 220 TYR A N 1
ATOM 1794 C CA . TYR A 1 220 ? 5.280 16.518 8.462 1.00 84.62 220 TYR A CA 1
ATOM 1795 C C . TYR A 1 220 ? 3.972 16.532 7.671 1.00 84.62 220 TYR A C 1
ATOM 1797 O O . TYR A 1 220 ? 2.942 17.015 8.148 1.00 84.62 220 TYR A O 1
ATOM 1805 N N . ASP A 1 221 ? 4.012 15.943 6.482 1.00 88.25 221 ASP A N 1
ATOM 1806 C CA . ASP A 1 221 ? 2.851 15.576 5.683 1.00 88.25 221 ASP A CA 1
ATOM 1807 C C . ASP A 1 221 ? 2.724 14.047 5.680 1.00 88.25 221 ASP A C 1
ATOM 1809 O O . ASP A 1 221 ? 3.583 13.330 5.168 1.00 88.25 221 ASP A O 1
ATOM 1813 N N . ILE A 1 222 ? 1.638 13.528 6.262 1.00 89.62 222 ILE A N 1
ATOM 1814 C CA . ILE A 1 222 ? 1.412 12.079 6.402 1.00 89.62 222 ILE A CA 1
ATOM 1815 C C . ILE A 1 222 ? 1.486 11.367 5.044 1.00 89.62 222 ILE A C 1
ATOM 1817 O O . ILE A 1 222 ? 2.026 10.261 4.938 1.00 89.62 222 ILE A O 1
ATOM 1821 N N . PHE A 1 223 ? 0.934 11.985 4.000 1.00 88.94 223 PHE A N 1
ATOM 1822 C CA . PHE A 1 223 ? 0.894 11.372 2.688 1.00 88.94 223 PHE A CA 1
ATOM 1823 C C . PHE A 1 223 ? 2.261 11.430 2.012 1.00 88.94 223 PHE A C 1
ATOM 1825 O O . PHE A 1 223 ? 2.752 10.397 1.564 1.00 88.94 223 PHE A O 1
ATOM 1832 N N . GLN A 1 224 ? 2.883 12.606 1.941 1.00 86.50 224 GLN A N 1
ATOM 1833 C CA . GLN A 1 224 ? 4.138 12.791 1.208 1.00 86.50 224 GLN A CA 1
ATOM 1834 C C . GLN A 1 224 ? 5.340 12.174 1.926 1.00 86.50 224 GLN A C 1
ATOM 1836 O O . GLN A 1 224 ? 6.198 11.607 1.258 1.00 86.50 224 GLN A O 1
ATOM 1841 N N . ASP A 1 225 ? 5.401 12.246 3.255 1.00 84.88 225 ASP A N 1
ATOM 1842 C CA . ASP A 1 225 ? 6.597 11.844 4.004 1.00 84.88 225 ASP A CA 1
ATOM 1843 C C . ASP A 1 225 ? 6.568 10.365 4.421 1.00 84.88 225 ASP A C 1
ATOM 1845 O O . ASP A 1 225 ? 7.620 9.756 4.625 1.00 84.88 225 ASP A O 1
ATOM 1849 N N . TYR A 1 226 ? 5.375 9.757 4.512 1.00 90.44 226 TYR A N 1
ATOM 1850 C CA . TYR A 1 226 ? 5.218 8.368 4.963 1.00 90.44 226 TYR A CA 1
ATOM 1851 C C . TYR A 1 226 ? 4.514 7.473 3.951 1.00 90.44 226 TYR A C 1
ATOM 1853 O O . TYR A 1 226 ? 5.106 6.500 3.480 1.00 90.44 226 TYR A O 1
ATOM 1861 N N . LEU A 1 227 ? 3.254 7.767 3.613 1.00 90.56 227 LEU A N 1
ATOM 1862 C CA . LEU A 1 227 ? 2.451 6.840 2.811 1.00 90.56 227 LEU A CA 1
ATOM 1863 C C . LEU A 1 227 ? 2.984 6.709 1.384 1.00 90.56 227 LEU A C 1
ATOM 1865 O O . LEU A 1 227 ? 3.166 5.596 0.906 1.00 90.56 227 LEU A O 1
ATOM 1869 N N . LYS A 1 228 ? 3.283 7.809 0.696 1.00 86.81 228 LYS A N 1
ATOM 1870 C CA . LYS A 1 228 ? 3.757 7.786 -0.692 1.00 86.81 228 LYS A CA 1
ATOM 1871 C C . LYS A 1 228 ? 5.096 7.041 -0.842 1.00 86.81 228 LYS A C 1
ATOM 1873 O O . LYS A 1 228 ? 5.161 6.169 -1.714 1.00 86.81 228 LYS A O 1
ATOM 1878 N N . PRO A 1 229 ? 6.126 7.263 0.000 1.00 84.69 229 PRO A N 1
ATOM 1879 C CA . PRO A 1 229 ? 7.340 6.445 -0.014 1.00 84.69 229 PRO A CA 1
ATOM 1880 C C . PRO A 1 229 ? 7.076 4.970 0.309 1.00 84.69 229 PRO A C 1
ATOM 1882 O O . PRO A 1 229 ? 7.597 4.084 -0.373 1.00 84.69 229 PRO A O 1
ATOM 1885 N N . PHE A 1 230 ? 6.224 4.682 1.300 1.00 88.50 230 PHE A N 1
ATOM 1886 C CA . PHE A 1 230 ? 5.842 3.311 1.638 1.00 88.50 230 PHE A CA 1
ATOM 1887 C C . PHE A 1 230 ? 5.183 2.597 0.452 1.00 88.50 230 PHE A C 1
ATOM 1889 O O . PHE A 1 230 ? 5.609 1.509 0.076 1.00 88.50 230 PHE A O 1
ATOM 1896 N N . LEU A 1 231 ? 4.200 3.226 -0.192 1.00 87.38 231 LEU A N 1
ATOM 1897 C CA . LEU A 1 231 ? 3.492 2.682 -1.352 1.00 87.38 231 LEU A CA 1
ATOM 1898 C C . LEU A 1 231 ? 4.385 2.584 -2.593 1.00 87.38 231 LEU A C 1
ATOM 1900 O O . LEU A 1 231 ? 4.217 1.682 -3.407 1.00 87.38 231 LEU A O 1
ATOM 1904 N N . SER A 1 232 ? 5.376 3.461 -2.731 1.00 80.31 232 SER A N 1
ATOM 1905 C CA . SER A 1 232 ? 6.369 3.360 -3.809 1.00 80.31 232 SER A CA 1
ATOM 1906 C C . SER A 1 232 ? 7.300 2.162 -3.606 1.00 80.31 232 SER A C 1
ATOM 1908 O O . SER A 1 232 ? 7.688 1.503 -4.565 1.00 80.31 232 SER A O 1
ATOM 1910 N N . ARG A 1 233 ? 7.627 1.836 -2.351 1.00 78.88 233 ARG A N 1
ATOM 1911 C CA . ARG A 1 233 ? 8.456 0.676 -2.003 1.00 78.88 233 ARG A CA 1
ATOM 1912 C C . ARG A 1 233 ? 7.678 -0.639 -2.012 1.00 78.88 233 ARG A C 1
ATOM 1914 O O . ARG A 1 233 ? 8.215 -1.673 -2.405 1.00 78.88 233 ARG A O 1
ATOM 1921 N N . TYR A 1 234 ? 6.427 -0.600 -1.570 1.00 80.81 234 TYR A N 1
ATOM 1922 C CA . TYR A 1 234 ? 5.534 -1.747 -1.417 1.00 80.81 234 TYR A CA 1
ATOM 1923 C C . TYR A 1 234 ? 4.324 -1.624 -2.343 1.00 80.81 234 TYR A C 1
ATOM 1925 O O . TYR A 1 234 ? 3.191 -1.884 -1.945 1.00 80.81 234 TYR A O 1
ATOM 1933 N N . THR A 1 235 ? 4.573 -1.262 -3.603 1.00 74.12 235 THR A N 1
ATOM 1934 C CA . THR A 1 235 ? 3.538 -0.989 -4.621 1.00 74.12 235 THR A CA 1
ATOM 1935 C C . THR A 1 235 ? 2.552 -2.132 -4.802 1.00 74.12 235 THR A C 1
ATOM 1937 O O . THR A 1 235 ? 1.423 -1.930 -5.240 1.00 74.12 235 THR A O 1
ATOM 1940 N N . PHE A 1 236 ? 2.967 -3.349 -4.457 1.00 73.44 236 PHE A N 1
ATOM 1941 C CA . PHE A 1 236 ? 2.167 -4.541 -4.676 1.00 73.44 236 PHE A CA 1
ATOM 1942 C C . PHE A 1 236 ? 1.562 -5.151 -3.423 1.00 73.44 236 PHE A C 1
ATOM 1944 O O . PHE A 1 236 ? 0.950 -6.215 -3.514 1.00 73.44 236 PHE A O 1
ATOM 1951 N N . HIS A 1 237 ? 1.752 -4.522 -2.266 1.00 83.06 237 HIS A N 1
ATOM 1952 C CA . HIS A 1 237 ? 1.228 -5.048 -1.017 1.00 83.06 237 HIS A CA 1
ATOM 1953 C C . HIS A 1 237 ? -0.308 -5.031 -1.048 1.00 83.06 237 HIS A C 1
ATOM 1955 O O . HIS A 1 237 ? -0.899 -3.966 -1.240 1.00 83.06 237 HIS A O 1
ATOM 1961 N N . PRO A 1 238 ? -0.977 -6.191 -0.924 1.00 84.31 238 PRO A N 1
ATOM 1962 C CA . PRO A 1 238 ? -2.426 -6.237 -0.838 1.00 84.31 238 PRO A CA 1
ATOM 1963 C C . PRO A 1 238 ? -2.862 -5.933 0.596 1.00 84.31 238 PRO A C 1
ATOM 1965 O O . PRO A 1 238 ? -2.468 -6.648 1.518 1.00 84.31 238 PRO A O 1
ATOM 1968 N N . PHE A 1 239 ? -3.708 -4.920 0.761 1.00 90.00 239 PHE A N 1
ATOM 1969 C CA . PHE A 1 239 ? -4.220 -4.493 2.058 1.00 90.00 239 PHE A CA 1
ATOM 1970 C C . PHE A 1 239 ? -5.605 -5.075 2.340 1.00 90.00 239 PHE A C 1
ATOM 1972 O O . PHE A 1 239 ? -6.398 -5.309 1.423 1.00 90.00 239 PHE A O 1
ATOM 1979 N N . CYS A 1 240 ? -5.914 -5.236 3.621 1.00 86.31 240 CYS A N 1
ATOM 1980 C CA . CYS A 1 240 ? -7.260 -5.490 4.129 1.00 86.31 240 CYS A CA 1
ATOM 1981 C C . CYS A 1 240 ? -7.713 -4.372 5.073 1.00 86.31 240 CYS A C 1
ATOM 1983 O O . CYS A 1 240 ? -6.902 -3.753 5.761 1.00 86.31 240 CYS A O 1
ATOM 1985 N N . GLN A 1 241 ? -9.026 -4.162 5.192 1.00 86.56 241 GLN A N 1
ATOM 1986 C CA . GLN A 1 241 ? -9.559 -3.340 6.277 1.00 86.56 241 GLN A CA 1
ATOM 1987 C C . GLN A 1 241 ? -9.189 -3.945 7.641 1.00 86.56 241 GLN A C 1
ATOM 1989 O O . GLN A 1 241 ? -9.278 -5.154 7.844 1.00 86.56 241 GLN A O 1
ATOM 1994 N N . GLY A 1 242 ? -8.777 -3.092 8.576 1.00 81.88 242 GLY A N 1
ATOM 1995 C CA . GLY A 1 242 ? -8.312 -3.475 9.905 1.00 81.88 242 GLY A CA 1
ATOM 1996 C C . GLY A 1 242 ? -6.821 -3.805 9.977 1.00 81.88 242 GLY A C 1
ATOM 1997 O O . GLY A 1 242 ? -6.296 -3.909 11.081 1.00 81.88 242 GLY A O 1
ATOM 1998 N N . GLU A 1 243 ? -6.138 -3.933 8.838 1.00 85.88 243 GLU A N 1
ATOM 1999 C CA . GLU A 1 243 ? -4.703 -4.202 8.795 1.00 85.88 243 GLU A CA 1
ATOM 2000 C C . GLU A 1 243 ? -3.895 -3.021 9.340 1.00 85.88 243 GLU A C 1
ATOM 2002 O O . GLU A 1 243 ? -4.154 -1.864 8.994 1.00 85.88 243 GLU A O 1
ATOM 2007 N N . SER A 1 244 ? -2.887 -3.335 10.153 1.00 87.75 244 SER A N 1
ATOM 2008 C CA . SER A 1 244 ? -1.917 -2.371 10.666 1.00 87.75 244 SER A CA 1
ATOM 2009 C C . SER A 1 244 ? -0.540 -2.620 10.054 1.00 87.75 244 SER A C 1
ATOM 2011 O O . SER A 1 244 ? -0.122 -3.767 9.895 1.00 87.75 244 SER A O 1
ATOM 2013 N N . PHE A 1 245 ? 0.188 -1.551 9.742 1.00 90.25 245 PHE A N 1
ATOM 2014 C CA . PHE A 1 245 ? 1.551 -1.615 9.213 1.00 90.25 245 PHE A CA 1
ATOM 2015 C C . PHE A 1 245 ? 2.410 -0.470 9.758 1.00 90.25 245 PHE A C 1
ATOM 2017 O O . PHE A 1 245 ? 1.891 0.533 10.242 1.00 90.25 245 PHE A O 1
ATOM 2024 N N . THR A 1 246 ? 3.733 -0.605 9.668 1.00 90.50 246 THR A N 1
ATOM 2025 C CA . THR A 1 246 ? 4.685 0.370 10.223 1.00 90.50 246 THR A CA 1
ATOM 2026 C C . THR A 1 246 ? 5.639 0.859 9.146 1.00 90.50 246 THR A C 1
ATOM 2028 O O . THR A 1 246 ? 6.209 0.056 8.405 1.00 90.50 246 THR A O 1
ATOM 2031 N N . TYR A 1 247 ? 5.876 2.169 9.098 1.00 92.38 247 TYR A N 1
ATOM 2032 C CA . TYR A 1 247 ? 6.876 2.769 8.223 1.00 92.38 247 TYR A CA 1
ATOM 2033 C C . TYR A 1 247 ? 7.606 3.913 8.927 1.00 92.38 247 TYR A C 1
ATOM 2035 O O . TYR A 1 247 ? 6.977 4.802 9.492 1.00 92.38 247 TYR A O 1
ATOM 2043 N N . ASN A 1 248 ? 8.944 3.876 8.911 1.00 88.81 248 ASN A N 1
ATOM 2044 C CA . ASN A 1 248 ? 9.815 4.865 9.563 1.00 88.81 248 ASN A CA 1
ATOM 2045 C C . ASN A 1 248 ? 9.413 5.194 11.017 1.00 88.81 248 ASN A C 1
ATOM 2047 O O . ASN A 1 248 ? 9.454 6.346 11.439 1.00 88.81 248 ASN A O 1
ATOM 2051 N N . GLY A 1 249 ? 9.012 4.173 11.781 1.00 85.50 249 GLY A N 1
ATOM 2052 C CA . GLY A 1 249 ? 8.620 4.304 13.189 1.00 85.50 249 GLY A CA 1
ATOM 2053 C C . GLY A 1 249 ? 7.173 4.745 13.430 1.00 85.50 249 GLY A C 1
ATOM 2054 O O . GLY A 1 249 ? 6.696 4.600 14.551 1.00 85.50 249 GLY A O 1
ATOM 2055 N N . VAL A 1 250 ? 6.453 5.196 12.400 1.00 90.19 250 VAL A N 1
ATOM 2056 C CA . VAL A 1 250 ? 5.028 5.539 12.493 1.00 90.19 250 VAL A CA 1
ATOM 2057 C C . VAL A 1 250 ? 4.189 4.310 12.165 1.00 90.19 250 VAL A C 1
ATOM 2059 O O . VAL A 1 250 ? 4.424 3.635 11.156 1.00 90.19 250 VAL A O 1
ATOM 2062 N N . GLN A 1 251 ? 3.215 4.007 13.019 1.00 90.62 251 GLN A N 1
ATOM 2063 C CA . GLN A 1 251 ? 2.261 2.926 12.792 1.00 90.62 251 GLN A CA 1
ATOM 2064 C C . GLN A 1 251 ? 0.989 3.470 12.150 1.00 90.62 251 GLN A C 1
ATOM 2066 O O . GLN A 1 251 ? 0.484 4.521 12.539 1.00 90.62 251 GLN A O 1
ATOM 2071 N N . PHE A 1 252 ? 0.448 2.721 11.200 1.00 93.00 252 PHE A N 1
ATOM 2072 C CA . PHE A 1 252 ? -0.751 3.044 10.441 1.00 93.00 252 PHE A CA 1
ATOM 2073 C C . PHE A 1 252 ? -1.755 1.907 10.531 1.00 93.00 252 PHE A C 1
ATOM 2075 O O . PHE A 1 252 ? -1.365 0.745 10.634 1.00 93.00 252 PHE A O 1
ATOM 2082 N N . LYS A 1 253 ? -3.040 2.243 10.418 1.00 90.81 253 LYS A N 1
ATOM 2083 C CA . LYS A 1 253 ? -4.133 1.282 10.289 1.00 90.81 253 LYS A CA 1
ATOM 2084 C C . LYS A 1 253 ? -5.026 1.626 9.105 1.00 90.81 253 LYS A C 1
ATOM 2086 O O . LYS A 1 253 ? -5.398 2.784 8.908 1.00 90.81 253 LYS A O 1
ATOM 2091 N N . VAL A 1 254 ? -5.414 0.608 8.344 1.00 92.50 254 VAL A N 1
ATOM 2092 C CA . VAL A 1 254 ? -6.444 0.710 7.309 1.00 92.50 254 VAL A CA 1
ATOM 2093 C C . VAL A 1 254 ? -7.810 0.689 7.991 1.00 92.50 254 VAL A C 1
ATOM 2095 O O . VAL A 1 254 ? -8.286 -0.358 8.424 1.00 92.50 254 VAL A O 1
ATOM 2098 N N . VAL A 1 255 ? -8.449 1.848 8.126 1.00 88.25 255 VAL A N 1
ATOM 2099 C CA . VAL A 1 255 ? -9.711 1.971 8.876 1.00 88.25 255 VAL A CA 1
ATOM 2100 C C . VAL A 1 255 ? -10.934 1.650 8.024 1.00 88.25 255 VAL A C 1
ATOM 2102 O O . VAL A 1 255 ? -11.908 1.093 8.529 1.00 88.25 255 VAL A O 1
ATOM 2105 N N . ALA A 1 256 ? -10.878 1.958 6.728 1.00 87.50 256 ALA A N 1
ATOM 2106 C CA . ALA A 1 256 ? -11.968 1.715 5.794 1.00 87.50 256 ALA A CA 1
ATOM 2107 C C . ALA A 1 256 ? -11.441 1.489 4.375 1.00 87.50 256 ALA A C 1
ATOM 2109 O O . ALA A 1 256 ? -10.426 2.063 3.975 1.00 87.50 256 ALA A O 1
ATOM 2110 N N . THR A 1 257 ? -12.164 0.680 3.607 1.00 90.56 257 THR A N 1
ATOM 2111 C CA . THR A 1 257 ? -11.874 0.388 2.202 1.00 90.56 257 THR A CA 1
ATOM 2112 C C . THR A 1 257 ? -13.158 0.448 1.381 1.00 90.56 257 THR A C 1
ATOM 2114 O O . THR A 1 257 ? -14.243 0.187 1.891 1.00 90.56 257 THR A O 1
ATOM 2117 N N . ASP A 1 258 ? -13.044 0.780 0.100 1.00 84.31 258 ASP A N 1
ATOM 2118 C CA . ASP A 1 258 ? -14.104 0.636 -0.896 1.00 84.31 258 ASP A CA 1
ATOM 2119 C C . ASP A 1 258 ? -13.533 -0.146 -2.086 1.00 84.31 258 ASP A C 1
ATOM 2121 O O . ASP A 1 258 ? -12.649 0.376 -2.780 1.00 84.31 258 ASP A O 1
ATOM 2125 N N . PRO A 1 259 ? -13.993 -1.382 -2.339 1.00 84.81 259 PRO A N 1
ATOM 2126 C CA . PRO A 1 259 ? -15.036 -2.112 -1.600 1.00 84.81 259 PRO A CA 1
ATOM 2127 C C . PRO A 1 259 ? -14.639 -2.524 -0.163 1.00 84.81 259 PRO A C 1
ATOM 2129 O O . PRO A 1 259 ? -13.461 -2.702 0.157 1.00 84.81 259 PRO A O 1
ATOM 2132 N N . VAL A 1 260 ? -15.639 -2.673 0.712 1.00 82.88 260 VAL A N 1
ATOM 2133 C CA . VAL A 1 260 ? -15.484 -3.087 2.123 1.00 82.88 260 VAL A CA 1
ATOM 2134 C C . VAL A 1 260 ? -15.269 -4.601 2.213 1.00 82.88 260 VAL A C 1
ATOM 2136 O O . VAL A 1 260 ? -15.901 -5.359 1.482 1.00 82.88 260 VAL A O 1
ATOM 2139 N N . GLY A 1 261 ? -14.407 -5.053 3.130 1.00 74.94 261 GLY A N 1
ATOM 2140 C CA . GLY A 1 261 ? -14.257 -6.480 3.461 1.00 74.94 261 GLY A CA 1
ATOM 2141 C C . GLY A 1 261 ? -13.499 -7.326 2.431 1.00 74.94 261 GLY A C 1
ATOM 2142 O O . GLY A 1 261 ? -13.455 -8.548 2.553 1.00 74.94 261 GLY A O 1
ATOM 2143 N N . VAL A 1 262 ? -12.883 -6.693 1.433 1.00 79.94 262 VAL A N 1
ATOM 2144 C CA . VAL A 1 262 ? -12.090 -7.360 0.393 1.00 79.94 262 VAL A CA 1
ATOM 2145 C C . VAL A 1 262 ? -10.617 -7.011 0.540 1.00 79.94 262 VAL A C 1
ATOM 2147 O O . VAL A 1 262 ? -10.258 -5.915 0.969 1.00 79.94 262 VAL A O 1
ATOM 2150 N N . LYS A 1 263 ? -9.763 -7.964 0.165 1.00 82.00 263 LYS A N 1
ATOM 2151 C CA . LYS A 1 263 ? -8.319 -7.771 0.090 1.00 82.00 263 LYS A CA 1
ATOM 2152 C C . LYS A 1 263 ? -7.961 -7.261 -1.301 1.00 82.00 263 LYS A C 1
ATOM 2154 O O . LYS A 1 263 ? -8.126 -8.008 -2.260 1.00 82.00 263 LYS A O 1
ATOM 2159 N N . ALA A 1 264 ? -7.463 -6.034 -1.405 1.00 83.75 264 ALA A N 1
ATOM 2160 C CA . ALA A 1 264 ? -7.111 -5.411 -2.681 1.00 83.75 264 ALA A CA 1
ATOM 2161 C C . ALA A 1 264 ? -5.830 -4.576 -2.571 1.00 83.75 264 ALA A C 1
ATOM 2163 O O . ALA A 1 264 ? -5.300 -4.348 -1.482 1.00 83.75 264 ALA A O 1
ATOM 2164 N N . ARG A 1 265 ? -5.288 -4.136 -3.706 1.00 85.88 265 ARG A N 1
ATOM 2165 C CA . ARG A 1 265 ? -4.132 -3.230 -3.745 1.00 85.88 265 ARG A CA 1
ATOM 2166 C C . ARG A 1 265 ? -4.557 -1.775 -3.877 1.00 85.88 265 ARG A C 1
ATOM 2168 O O . ARG A 1 265 ? -5.702 -1.454 -4.188 1.00 85.88 265 ARG A O 1
ATOM 2175 N N . ILE A 1 266 ? -3.588 -0.893 -3.681 1.00 88.19 266 ILE A N 1
ATOM 2176 C CA . ILE A 1 266 ? -3.705 0.526 -3.997 1.00 88.19 266 ILE A CA 1
ATOM 2177 C C . ILE A 1 266 ? -3.112 0.726 -5.392 1.00 88.19 266 ILE A C 1
ATOM 2179 O O . ILE A 1 266 ? -1.929 0.471 -5.608 1.00 88.19 266 ILE A O 1
ATOM 2183 N N . GLY A 1 267 ? -3.956 1.115 -6.341 1.00 79.94 267 GLY A N 1
ATOM 2184 C CA . GLY A 1 267 ? -3.578 1.406 -7.718 1.00 79.94 267 GLY A CA 1
ATOM 2185 C C . GLY A 1 267 ? -3.509 2.898 -8.015 1.00 79.94 267 GLY A C 1
ATOM 2186 O O . GLY A 1 267 ? -3.770 3.736 -7.154 1.00 79.94 267 GLY A O 1
ATOM 2187 N N . ASP A 1 268 ? -3.214 3.228 -9.272 1.00 77.69 268 ASP A N 1
ATOM 2188 C CA . ASP A 1 268 ? -3.048 4.618 -9.727 1.00 77.69 268 ASP A CA 1
ATOM 2189 C C . ASP A 1 268 ? -4.348 5.437 -9.608 1.00 77.69 268 ASP A C 1
ATOM 2191 O O . ASP A 1 268 ? -4.312 6.654 -9.442 1.00 77.69 268 ASP A O 1
ATOM 2195 N N . ASN A 1 269 ? -5.502 4.763 -9.666 1.00 80.62 269 ASN A N 1
ATOM 2196 C CA . ASN A 1 269 ? -6.828 5.379 -9.567 1.00 80.62 269 ASN A CA 1
ATOM 2197 C C . ASN A 1 269 ? -7.427 5.312 -8.151 1.00 80.62 269 ASN A C 1
ATOM 2199 O O . ASN A 1 269 ? -8.545 5.786 -7.929 1.00 80.62 269 ASN A O 1
ATOM 2203 N N . THR A 1 270 ? -6.726 4.710 -7.188 1.00 87.94 270 THR A N 1
ATOM 2204 C CA . THR A 1 270 ? -7.219 4.587 -5.816 1.00 87.94 270 THR A CA 1
ATOM 2205 C C . THR A 1 270 ? -7.132 5.933 -5.106 1.00 87.94 270 THR A C 1
ATOM 2207 O O . THR A 1 270 ? -6.064 6.529 -4.989 1.00 87.94 270 THR A O 1
ATOM 2210 N N . THR A 1 271 ? -8.251 6.405 -4.557 1.00 91.56 271 THR A N 1
ATOM 2211 C CA . THR A 1 271 ? -8.243 7.606 -3.709 1.00 91.56 271 THR A CA 1
ATOM 2212 C C . THR A 1 271 ? -7.831 7.239 -2.285 1.00 91.56 271 THR A C 1
ATOM 2214 O O . THR A 1 271 ? -8.499 6.433 -1.636 1.00 91.56 271 THR A O 1
ATOM 2217 N N . ILE A 1 272 ? -6.752 7.844 -1.787 1.00 94.12 272 ILE A N 1
ATOM 2218 C CA . ILE A 1 272 ? -6.223 7.599 -0.440 1.00 94.12 272 ILE A CA 1
ATOM 2219 C C . ILE A 1 272 ? -6.651 8.743 0.483 1.00 94.12 272 ILE A C 1
ATOM 2221 O O . ILE A 1 272 ? -6.362 9.908 0.220 1.00 94.12 272 ILE A O 1
ATOM 2225 N N . PHE A 1 273 ? -7.322 8.403 1.578 1.00 92.19 273 PHE A N 1
ATOM 2226 C CA . PHE A 1 273 ? -7.650 9.308 2.674 1.00 92.19 273 PHE A CA 1
ATOM 2227 C C . PHE A 1 273 ? -6.695 9.040 3.835 1.00 92.19 273 PHE A C 1
ATOM 2229 O O . PHE A 1 273 ? -6.445 7.882 4.165 1.00 92.19 273 PHE A O 1
ATOM 2236 N N . CYS A 1 274 ? -6.167 10.095 4.454 1.00 91.56 274 CYS A N 1
ATOM 2237 C CA . CYS A 1 274 ? -5.252 9.974 5.592 1.00 91.56 274 CYS A CA 1
ATOM 2238 C C . CYS A 1 274 ? -5.358 11.126 6.599 1.00 91.56 274 CYS A C 1
ATOM 2240 O O . CYS A 1 274 ? -4.374 11.506 7.232 1.00 91.56 274 CYS A O 1
ATOM 2242 N N . GLN A 1 275 ? -6.540 11.734 6.708 1.00 83.19 275 GLN A N 1
ATOM 2243 C CA . GLN A 1 275 ? -6.765 12.850 7.623 1.00 83.19 275 GLN A CA 1
ATOM 2244 C C . GLN A 1 275 ? -7.090 12.343 9.030 1.00 83.19 275 GLN A C 1
ATOM 2246 O O . GLN A 1 275 ? -7.944 11.477 9.205 1.00 83.19 275 GLN A O 1
ATOM 2251 N N . GLY A 1 276 ? -6.442 12.938 10.032 1.00 82.62 276 GLY A N 1
ATOM 2252 C CA . GLY A 1 276 ? -6.618 12.595 11.442 1.00 82.62 276 GLY A CA 1
ATOM 2253 C C . GLY A 1 276 ? -5.611 11.563 11.946 1.00 82.62 276 GLY A C 1
ATOM 2254 O O . GLY A 1 276 ? -4.642 11.220 11.271 1.00 82.62 276 GLY A O 1
ATOM 2255 N N . SER A 1 277 ? -5.832 11.092 13.168 1.00 86.62 277 SER A N 1
ATOM 2256 C CA . SER A 1 277 ? -5.014 10.074 13.824 1.00 86.62 277 SER A CA 1
ATOM 2257 C C . SER A 1 277 ? -5.871 9.220 14.756 1.00 86.62 277 SER A C 1
ATOM 2259 O O . SER A 1 277 ? -6.975 9.608 15.143 1.00 86.62 277 SER A O 1
ATOM 2261 N N . LEU A 1 278 ? -5.378 8.028 15.079 1.00 81.12 278 LEU A N 1
ATOM 2262 C CA . LEU A 1 278 ? -6.036 7.075 15.966 1.00 81.12 278 LEU A CA 1
ATOM 2263 C C . LEU A 1 278 ? -5.337 7.041 17.317 1.00 81.12 278 LEU A C 1
ATOM 2265 O O . LEU A 1 278 ? -4.112 6.976 17.378 1.00 81.12 278 LEU A O 1
ATOM 2269 N N . THR A 1 279 ? -6.108 6.980 18.399 1.00 80.94 279 THR A N 1
ATOM 2270 C CA . THR A 1 279 ? -5.565 6.496 19.670 1.00 80.94 279 THR A CA 1
ATOM 2271 C C . THR A 1 279 ? -5.644 4.974 19.677 1.00 80.94 279 THR A C 1
ATOM 2273 O O . THR A 1 279 ? -6.740 4.459 19.435 1.00 80.94 279 THR A O 1
ATOM 2276 N N . PRO A 1 280 ? -4.548 4.252 19.955 1.00 78.69 280 PRO A N 1
ATOM 2277 C CA . PRO A 1 280 ? -4.564 2.799 19.915 1.00 78.69 280 PRO A CA 1
ATOM 2278 C C . PRO A 1 280 ? -5.551 2.231 20.939 1.00 78.69 280 PRO A C 1
ATOM 2280 O O . PRO A 1 280 ? -5.564 2.627 22.105 1.00 78.69 280 PRO A O 1
ATOM 2283 N N . SER A 1 281 ? -6.397 1.306 20.495 1.00 75.31 281 SER A N 1
ATOM 2284 C CA . SER A 1 281 ? -7.233 0.482 21.364 1.00 75.31 281 SER A CA 1
ATOM 2285 C C . SER A 1 281 ? -6.538 -0.842 21.689 1.00 75.31 281 SER A C 1
ATOM 2287 O O . SER A 1 281 ? -5.600 -1.262 21.012 1.00 75.31 281 SER A O 1
ATOM 2289 N N . ILE A 1 282 ? -7.052 -1.560 22.689 1.00 75.06 282 ILE A N 1
ATOM 2290 C CA . ILE A 1 282 ? -6.631 -2.941 22.981 1.00 75.06 282 ILE A CA 1
ATOM 2291 C C . ILE A 1 282 ? -6.724 -3.827 21.732 1.00 75.06 282 ILE A C 1
ATOM 2293 O O . ILE A 1 282 ? -5.846 -4.646 21.484 1.00 75.06 282 ILE A O 1
ATOM 2297 N N . VAL A 1 283 ? -7.775 -3.652 20.928 1.00 75.06 283 VAL A N 1
ATOM 2298 C CA . VAL A 1 283 ? -7.993 -4.451 19.716 1.00 75.06 283 VAL A CA 1
ATOM 2299 C C . VAL A 1 283 ? -6.951 -4.130 18.643 1.00 75.06 283 VAL A C 1
ATOM 2301 O O . VAL A 1 283 ? -6.602 -5.001 17.861 1.00 75.06 283 VAL A O 1
ATOM 2304 N N . ASP A 1 284 ? -6.415 -2.911 18.620 1.00 75.81 284 ASP A N 1
ATOM 2305 C CA . ASP A 1 284 ? -5.384 -2.511 17.656 1.00 75.81 284 ASP A CA 1
ATOM 2306 C C . ASP A 1 284 ? -4.006 -3.096 17.969 1.00 75.81 284 ASP A C 1
ATOM 2308 O O . ASP A 1 284 ? -3.180 -3.242 17.069 1.00 75.81 284 ASP A O 1
ATOM 2312 N N . LEU A 1 285 ? -3.761 -3.403 19.243 1.00 75.94 285 LEU A N 1
ATOM 2313 C CA . LEU A 1 285 ? -2.458 -3.831 19.749 1.00 75.94 285 LEU A CA 1
ATOM 2314 C C . LEU A 1 285 ? -2.386 -5.337 20.016 1.00 75.94 285 LEU A C 1
ATOM 2316 O O . LEU A 1 285 ? -1.298 -5.887 20.184 1.00 75.94 285 LEU A O 1
ATOM 2320 N N . LEU A 1 286 ? -3.525 -6.031 20.003 1.00 78.00 286 LEU A N 1
ATOM 2321 C CA . LEU A 1 286 ? -3.559 -7.483 20.080 1.00 78.00 286 LEU A CA 1
ATOM 2322 C C . LEU A 1 286 ? -3.243 -8.124 18.715 1.00 78.00 286 LEU A C 1
ATOM 2324 O O . LEU A 1 286 ? -3.837 -7.758 17.700 1.00 78.00 286 LEU A O 1
ATOM 2328 N N . PRO A 1 287 ? -2.368 -9.144 18.671 1.00 74.44 287 PRO A N 1
ATOM 2329 C CA . PRO A 1 287 ? -2.147 -9.943 17.475 1.00 74.44 287 PRO A CA 1
ATOM 2330 C C . PRO A 1 287 ? -3.447 -10.516 16.894 1.00 74.44 287 PRO A C 1
ATOM 2332 O O . PRO A 1 287 ? -4.279 -11.053 17.627 1.00 74.44 287 PRO A O 1
ATOM 2335 N N . ILE A 1 288 ? -3.579 -10.497 15.561 1.00 72.81 288 ILE A N 1
ATOM 2336 C CA . ILE A 1 288 ? -4.784 -10.959 14.839 1.00 72.81 288 ILE A CA 1
ATOM 2337 C C . ILE A 1 288 ? -5.192 -12.381 15.250 1.00 72.81 288 ILE A C 1
ATOM 2339 O O . ILE A 1 288 ? -6.364 -12.636 15.509 1.00 72.81 288 ILE A O 1
ATOM 2343 N N . HIS A 1 289 ? -4.230 -13.296 15.400 1.00 74.19 289 HIS A N 1
ATOM 2344 C CA . HIS A 1 289 ? -4.509 -14.674 15.819 1.00 74.19 289 HIS A CA 1
ATOM 2345 C C . HIS A 1 289 ? -5.128 -14.762 17.227 1.00 74.19 289 HIS A C 1
ATOM 2347 O O . HIS A 1 289 ? -5.942 -15.645 17.493 1.00 74.19 289 HIS A O 1
ATOM 2353 N N . LEU A 1 290 ? -4.777 -13.846 18.137 1.00 79.00 290 LEU A N 1
ATOM 2354 C CA . LEU A 1 290 ? -5.395 -13.773 19.461 1.00 79.00 290 LEU A CA 1
ATOM 2355 C C . LEU A 1 290 ? -6.795 -13.175 19.376 1.00 79.00 290 LEU A C 1
ATOM 2357 O O . LEU A 1 290 ? -7.700 -13.691 20.022 1.00 79.00 290 LEU A O 1
ATOM 2361 N N . LEU A 1 291 ? -7.004 -12.157 18.540 1.00 77.88 291 LEU A N 1
ATOM 2362 C CA . LEU A 1 291 ? -8.333 -11.590 18.304 1.00 77.88 291 LEU A CA 1
ATOM 2363 C C . LEU A 1 291 ? -9.301 -12.618 17.709 1.00 77.88 291 LEU A C 1
ATOM 2365 O O . LEU A 1 291 ? -10.437 -12.720 18.168 1.00 77.88 291 LEU A O 1
ATOM 2369 N N . GLU A 1 292 ? -8.865 -13.428 16.744 1.00 78.69 292 GLU A N 1
ATOM 2370 C CA . GLU A 1 292 ? -9.670 -14.526 16.189 1.00 78.69 292 GLU A CA 1
ATOM 2371 C C . GLU A 1 292 ? -10.053 -15.561 17.253 1.00 78.69 292 GLU A C 1
ATOM 2373 O O . GLU A 1 292 ? -11.193 -16.024 17.298 1.00 78.69 292 GLU A O 1
ATOM 2378 N N . ASN A 1 293 ? -9.128 -15.903 18.150 1.00 82.00 293 ASN A N 1
ATOM 2379 C CA . ASN A 1 293 ? -9.424 -16.813 19.253 1.00 82.00 293 ASN A CA 1
ATOM 2380 C C . ASN A 1 293 ? -10.398 -16.181 20.255 1.00 82.00 293 ASN A C 1
ATOM 2382 O O . ASN A 1 293 ? -11.371 -16.820 20.644 1.00 82.00 293 ASN A O 1
ATOM 2386 N N . ILE A 1 294 ? -10.179 -14.918 20.633 1.00 81.88 294 ILE A N 1
ATOM 2387 C CA . ILE A 1 294 ? -11.014 -14.181 21.591 1.00 81.88 294 ILE A CA 1
ATOM 2388 C C . ILE A 1 294 ? -12.433 -13.990 21.047 1.00 81.88 294 ILE A C 1
ATOM 2390 O O . ILE A 1 294 ? -13.404 -14.184 21.772 1.00 81.88 294 ILE A O 1
ATOM 2394 N N . THR A 1 295 ? -12.588 -13.648 19.769 1.00 78.50 295 THR A N 1
ATOM 2395 C CA . THR A 1 295 ? -13.910 -13.448 19.146 1.00 78.50 295 THR A CA 1
ATOM 2396 C C . THR A 1 295 ? -14.743 -14.729 19.105 1.00 78.50 295 THR A C 1
ATOM 2398 O O . THR A 1 295 ? -15.964 -14.660 19.261 1.00 78.50 295 THR A O 1
ATOM 2401 N N . ARG A 1 296 ? -14.103 -15.902 18.997 1.00 85.44 296 ARG A N 1
ATOM 2402 C CA . ARG A 1 296 ? -14.768 -17.216 19.070 1.00 85.44 296 ARG A CA 1
ATOM 2403 C C . ARG A 1 296 ? -15.217 -17.604 20.480 1.00 85.44 296 ARG A C 1
ATOM 2405 O O . ARG A 1 296 ? -16.038 -18.508 20.623 1.00 85.44 296 ARG A O 1
ATOM 2412 N N . LEU A 1 297 ? -14.696 -16.952 21.519 1.00 80.62 297 LEU A N 1
ATOM 2413 C CA . LEU A 1 297 ? -15.090 -17.228 22.896 1.00 80.62 297 LEU A CA 1
ATOM 2414 C C . LEU A 1 297 ? -16.472 -16.633 23.225 1.00 80.62 297 LEU A C 1
ATOM 2416 O O . LEU A 1 297 ? -16.842 -15.586 22.676 1.00 80.62 297 LEU A O 1
ATOM 2420 N N . PRO A 1 298 ? -17.214 -17.236 24.178 1.00 81.00 298 PRO A N 1
ATOM 2421 C CA . PRO A 1 298 ? -18.431 -16.647 24.728 1.00 81.00 298 PRO A CA 1
ATOM 2422 C C . PRO A 1 298 ? -18.189 -15.209 25.219 1.00 81.00 298 PRO A C 1
ATOM 2424 O O . PRO A 1 298 ? -17.172 -14.986 25.888 1.00 81.00 298 PRO A O 1
ATOM 2427 N N . PRO A 1 299 ? -19.112 -14.251 24.989 1.00 78.12 299 PRO A N 1
ATOM 2428 C CA . PRO A 1 299 ? -18.918 -12.834 25.323 1.00 78.12 299 PRO A CA 1
ATOM 2429 C C . PRO A 1 299 ? -18.397 -12.590 26.747 1.00 78.12 299 PRO A C 1
ATOM 2431 O O . PRO A 1 299 ? -17.445 -11.842 26.939 1.00 78.12 299 PRO A O 1
ATOM 2434 N N . ARG A 1 300 ? -18.919 -13.332 27.734 1.00 77.19 300 ARG A N 1
ATOM 2435 C CA . ARG A 1 300 ? -18.527 -13.238 29.156 1.00 77.19 300 ARG A CA 1
ATOM 2436 C C . ARG A 1 300 ? -17.074 -13.627 29.455 1.00 77.19 300 ARG A C 1
ATOM 2438 O O . ARG A 1 300 ? -16.544 -13.244 30.490 1.00 77.19 300 ARG A O 1
ATOM 2445 N N . SER A 1 301 ? -16.436 -14.400 28.580 1.00 80.00 301 SER A N 1
ATOM 2446 C CA . SER A 1 301 ? -15.053 -14.872 28.755 1.00 80.00 301 SER A CA 1
ATOM 2447 C C . SER A 1 301 ? -14.020 -14.036 27.997 1.00 80.00 301 SER A C 1
ATOM 2449 O O . SER A 1 301 ? -12.830 -14.100 28.308 1.00 80.00 301 SER A O 1
ATOM 2451 N N . ARG A 1 302 ? -14.463 -13.199 27.048 1.00 82.69 302 ARG A N 1
ATOM 2452 C CA . ARG A 1 302 ? -13.575 -12.357 26.235 1.00 82.69 302 ARG A CA 1
ATOM 2453 C C . ARG A 1 302 ? -12.743 -11.377 27.073 1.00 82.69 302 ARG A C 1
ATOM 2455 O O . ARG A 1 302 ? -11.545 -11.312 26.817 1.00 82.69 302 ARG A O 1
ATOM 2462 N N . PRO A 1 303 ? -13.289 -10.683 28.097 1.00 78.50 303 PRO A N 1
ATOM 2463 C CA . PRO A 1 303 ? -12.490 -9.773 28.922 1.00 78.50 303 PRO A CA 1
ATOM 2464 C C . PRO A 1 303 ? -11.330 -10.472 29.641 1.00 78.50 303 PRO A C 1
ATOM 2466 O O . PRO A 1 303 ? -10.230 -9.935 29.700 1.00 78.50 303 PRO A O 1
ATOM 2469 N N . PHE A 1 304 ? -11.538 -11.700 30.127 1.00 79.38 304 PHE A N 1
ATOM 2470 C CA . PHE A 1 304 ? -10.484 -12.482 30.780 1.00 79.38 304 PHE A CA 1
ATOM 2471 C C . PHE A 1 304 ? -9.399 -12.913 29.794 1.00 79.38 304 PHE A C 1
ATOM 2473 O O . PHE A 1 304 ? -8.215 -12.805 30.102 1.00 79.38 304 PHE A O 1
ATOM 2480 N N . ALA A 1 305 ? -9.793 -13.346 28.594 1.00 80.06 305 ALA A N 1
ATOM 2481 C CA . ALA A 1 305 ? -8.850 -13.699 27.539 1.00 80.06 305 ALA A CA 1
ATOM 2482 C C . ALA A 1 305 ? -8.048 -12.481 27.050 1.00 80.06 305 ALA A C 1
ATOM 2484 O O . ALA A 1 305 ? -6.858 -12.606 26.779 1.00 80.06 305 ALA A O 1
ATOM 2485 N N . ILE A 1 306 ? -8.670 -11.298 27.003 1.00 81.19 306 ILE A N 1
ATOM 2486 C CA . ILE A 1 306 ? -7.986 -10.029 26.729 1.00 81.19 306 ILE A CA 1
ATOM 2487 C C . ILE A 1 306 ? -6.970 -9.731 27.831 1.00 81.19 306 ILE A C 1
ATOM 2489 O O . ILE A 1 306 ? -5.803 -9.536 27.522 1.00 81.19 306 ILE A O 1
ATOM 2493 N N . LEU A 1 307 ? -7.374 -9.741 29.106 1.00 78.56 307 LEU A N 1
ATOM 2494 C CA . LEU A 1 307 ? -6.463 -9.475 30.226 1.00 78.56 307 LEU A CA 1
ATOM 2495 C C . LEU A 1 307 ? -5.282 -10.451 30.249 1.00 78.56 307 LEU A C 1
ATOM 2497 O O . LEU A 1 307 ? -4.149 -10.032 30.461 1.00 78.56 307 LEU A O 1
ATOM 2501 N N . GLN A 1 308 ? -5.531 -11.731 29.972 1.00 81.81 308 GLN A N 1
ATOM 2502 C CA . GLN A 1 308 ? -4.477 -12.730 29.823 1.00 81.81 308 GLN A CA 1
ATOM 2503 C C . GLN A 1 308 ? -3.585 -12.451 28.606 1.00 81.81 308 GLN A C 1
ATOM 2505 O O . GLN A 1 308 ? -2.382 -12.650 28.678 1.00 81.81 308 GLN A O 1
ATOM 2510 N N . ALA A 1 309 ? -4.134 -11.983 27.486 1.00 80.25 309 ALA A N 1
ATOM 2511 C CA . ALA A 1 309 ? -3.328 -11.623 26.326 1.00 80.25 309 ALA A CA 1
ATOM 2512 C C . ALA A 1 309 ? -2.435 -10.400 26.600 1.00 80.25 309 ALA A C 1
ATOM 2514 O O . ALA A 1 309 ? -1.284 -10.384 26.168 1.00 80.25 309 ALA A O 1
ATOM 2515 N N . LEU A 1 310 ? -2.923 -9.416 27.366 1.00 78.25 310 LEU A N 1
ATOM 2516 C CA . LEU A 1 310 ? -2.161 -8.219 27.733 1.00 78.25 310 LEU A CA 1
ATOM 2517 C C . LEU A 1 310 ? -0.902 -8.538 28.549 1.00 78.25 310 LEU A C 1
ATOM 2519 O O . LEU A 1 310 ? 0.099 -7.848 28.390 1.00 78.25 310 LEU A O 1
ATOM 2523 N N . THR A 1 311 ? -0.902 -9.589 29.379 1.00 78.25 311 THR A N 1
ATOM 2524 C CA . THR A 1 311 ? 0.298 -9.984 30.146 1.00 78.25 311 THR A CA 1
ATOM 2525 C C . THR A 1 311 ? 1.409 -10.567 29.274 1.00 78.25 311 THR A C 1
ATOM 2527 O O . THR A 1 311 ? 2.555 -10.650 29.712 1.00 78.25 311 THR A O 1
ATOM 2530 N N . HIS A 1 312 ? 1.080 -10.971 28.047 1.00 80.00 312 HIS A N 1
ATOM 2531 C CA . HIS A 1 312 ? 2.023 -11.511 27.074 1.00 80.00 312 HIS A CA 1
ATOM 2532 C C . HIS A 1 312 ? 2.457 -10.481 26.023 1.00 80.00 312 HIS A C 1
ATOM 2534 O O . HIS A 1 312 ? 3.325 -10.789 25.204 1.00 80.00 312 HIS A O 1
ATOM 2540 N N . LEU A 1 313 ? 1.880 -9.274 26.035 1.00 77.25 313 LEU A N 1
ATOM 2541 C CA . LEU A 1 313 ? 2.303 -8.194 25.152 1.00 77.25 313 LEU A CA 1
ATOM 2542 C C . LEU A 1 313 ? 3.615 -7.554 25.636 1.00 77.25 313 LEU A C 1
ATOM 2544 O O . LEU A 1 313 ? 3.896 -7.536 26.838 1.00 77.25 313 LEU A O 1
ATOM 2548 N N . PRO A 1 314 ? 4.419 -6.988 24.718 1.00 78.75 314 PRO A N 1
ATOM 2549 C CA . PRO A 1 314 ? 5.561 -6.163 25.086 1.00 78.75 314 PRO A CA 1
ATOM 2550 C C . PRO A 1 314 ? 5.128 -5.009 26.008 1.00 78.75 314 PRO A C 1
ATOM 2552 O O . PRO A 1 314 ? 4.099 -4.385 25.735 1.00 78.75 314 PRO A O 1
ATOM 2555 N N . PRO A 1 315 ? 5.915 -4.650 27.043 1.00 74.56 315 PRO A N 1
ATOM 2556 C CA . PRO A 1 315 ? 5.588 -3.535 27.936 1.00 74.56 315 PRO A CA 1
ATOM 2557 C C . PRO A 1 315 ? 5.314 -2.227 27.188 1.00 74.56 315 PRO A C 1
ATOM 2559 O O . PRO A 1 315 ? 4.382 -1.511 27.526 1.00 74.56 315 PRO A O 1
ATOM 2562 N N . SER A 1 316 ? 6.048 -1.977 26.099 1.00 73.12 316 SER A N 1
ATOM 2563 C CA . SER A 1 316 ? 5.833 -0.821 25.228 1.00 73.12 316 SER A CA 1
ATOM 2564 C C . SER A 1 316 ? 4.439 -0.778 24.603 1.00 73.12 316 SER A C 1
ATOM 2566 O O . SER A 1 316 ? 3.905 0.305 24.420 1.00 73.12 316 SER A O 1
ATOM 2568 N N . ASP A 1 317 ? 3.834 -1.919 24.270 1.00 74.88 317 ASP A N 1
ATOM 2569 C CA . ASP A 1 317 ? 2.474 -1.954 23.721 1.00 74.88 317 ASP A CA 1
ATOM 2570 C C . ASP A 1 317 ? 1.428 -1.815 24.830 1.00 74.88 317 ASP A C 1
ATOM 2572 O O . ASP A 1 317 ? 0.422 -1.136 24.647 1.00 74.88 317 ASP A O 1
ATOM 2576 N N . VAL A 1 318 ? 1.692 -2.368 26.015 1.00 72.12 318 VAL A N 1
ATOM 2577 C CA . VAL A 1 318 ? 0.848 -2.163 27.203 1.00 72.12 318 VAL A CA 1
ATOM 2578 C C . VAL A 1 318 ? 0.822 -0.682 27.607 1.00 72.12 318 VAL A C 1
ATOM 2580 O O . VAL A 1 318 ? -0.251 -0.127 27.840 1.00 72.12 318 VAL A O 1
ATOM 2583 N N . ASP A 1 319 ? 1.970 -0.005 27.594 1.00 71.44 319 ASP A N 1
ATOM 2584 C CA . ASP A 1 319 ? 2.075 1.432 27.871 1.00 71.44 319 ASP A CA 1
ATOM 2585 C C . ASP A 1 319 ? 1.318 2.281 26.842 1.00 71.44 319 ASP A C 1
ATOM 2587 O O . ASP A 1 319 ? 0.786 3.338 27.181 1.00 71.44 319 ASP A O 1
ATOM 2591 N N . ARG A 1 320 ? 1.210 1.815 25.593 1.00 74.25 320 ARG A N 1
ATOM 2592 C CA . ARG A 1 320 ? 0.412 2.468 24.542 1.00 74.25 320 ARG A CA 1
ATOM 2593 C C . ARG A 1 320 ? -1.091 2.283 24.747 1.00 74.25 320 ARG A C 1
ATOM 2595 O O . ARG A 1 320 ? -1.855 3.185 24.417 1.00 74.25 320 ARG A O 1
ATOM 2602 N N . ILE A 1 321 ? -1.515 1.155 25.324 1.00 67.50 321 ILE A N 1
ATOM 2603 C CA . ILE A 1 321 ? -2.918 0.888 25.691 1.00 67.50 321 ILE A CA 1
ATOM 2604 C C . ILE A 1 321 ? -3.351 1.767 26.863 1.00 67.50 321 ILE A C 1
ATOM 2606 O O . ILE A 1 321 ? -4.433 2.353 26.833 1.00 67.50 321 ILE A O 1
ATOM 2610 N N . PHE A 1 322 ? -2.524 1.824 27.908 1.00 65.19 322 PHE A N 1
ATOM 2611 C CA . PHE A 1 322 ? -2.894 2.451 29.177 1.00 65.19 322 PHE A CA 1
ATOM 2612 C C . PHE A 1 322 ? -2.399 3.888 29.331 1.00 65.19 322 PHE A C 1
ATOM 2614 O O . PHE A 1 322 ? -2.910 4.584 30.200 1.00 65.19 322 PHE A O 1
ATOM 2621 N N . GLY A 1 323 ? -1.460 4.334 28.490 1.00 55.50 323 GLY A N 1
ATOM 2622 C CA . GLY A 1 323 ? -0.938 5.695 28.433 1.00 55.50 323 GLY A CA 1
ATOM 2623 C C . GLY A 1 323 ? -0.358 6.186 29.761 1.00 55.50 323 GLY A C 1
ATOM 2624 O O . GLY A 1 323 ? -1.086 6.629 30.645 1.00 55.50 323 GLY A O 1
ATOM 2625 N N . MET A 1 324 ? 0.969 6.296 29.875 1.00 45.16 324 MET A N 1
ATOM 2626 C CA . MET A 1 324 ? 1.614 7.012 30.996 1.00 45.16 324 MET A CA 1
ATOM 2627 C C . MET A 1 324 ? 1.280 8.530 31.056 1.00 45.16 324 MET A C 1
ATOM 2629 O O . MET A 1 324 ? 1.853 9.255 31.866 1.00 45.16 324 MET A O 1
ATOM 2633 N N . ALA A 1 325 ? 0.344 9.032 30.239 1.00 45.72 325 ALA A N 1
ATOM 2634 C CA . ALA A 1 325 ? -0.040 10.441 30.134 1.00 45.72 325 ALA A CA 1
ATOM 2635 C C . ALA A 1 325 ? -1.371 10.825 30.821 1.00 45.72 325 ALA A C 1
ATOM 2637 O O . ALA A 1 325 ? -1.762 11.980 30.709 1.00 45.72 325 ALA A O 1
ATOM 2638 N N . ASP A 1 326 ? -2.020 9.939 31.589 1.00 45.84 326 ASP A N 1
ATOM 2639 C CA . ASP A 1 326 ? -3.191 10.304 32.423 1.00 45.84 326 ASP A CA 1
ATOM 2640 C C . ASP A 1 326 ? -2.907 10.267 33.938 1.00 45.84 326 ASP A C 1
ATOM 2642 O O . ASP A 1 326 ? -3.815 10.381 34.767 1.00 45.84 326 ASP A O 1
ATOM 2646 N N . ALA A 1 327 ? -1.631 10.187 34.335 1.00 44.97 327 ALA A N 1
ATOM 2647 C CA . ALA A 1 327 ? -1.222 10.162 35.742 1.00 44.97 327 ALA A CA 1
ATOM 2648 C C . ALA A 1 327 ? -1.556 11.451 36.525 1.00 44.97 327 ALA A C 1
ATOM 2650 O O . ALA A 1 327 ? -1.415 11.466 37.745 1.00 44.97 327 ALA A O 1
ATOM 2651 N N . ASN A 1 328 ? -2.019 12.521 35.863 1.00 46.03 328 ASN A N 1
ATOM 2652 C CA . ASN A 1 328 ? -2.308 13.796 36.526 1.00 46.03 328 ASN A CA 1
ATOM 2653 C C . ASN A 1 328 ? -3.739 14.335 36.359 1.00 46.03 328 ASN A C 1
ATOM 2655 O O . ASN A 1 328 ? -4.000 15.445 36.816 1.00 46.03 328 ASN A O 1
ATOM 2659 N N . ASN A 1 329 ? -4.679 13.576 35.774 1.00 51.25 329 ASN A N 1
ATOM 2660 C CA . ASN A 1 329 ? -6.087 14.013 35.710 1.00 51.25 329 ASN A CA 1
ATOM 2661 C C . ASN A 1 329 ? -7.151 12.929 35.971 1.00 51.25 329 ASN A C 1
ATOM 2663 O O . ASN A 1 329 ? -8.340 13.239 35.989 1.00 51.25 329 ASN A O 1
ATOM 2667 N N . ASN A 1 330 ? -6.759 11.687 36.273 1.00 50.09 330 ASN A N 1
ATOM 2668 C CA . ASN A 1 330 ? -7.680 10.617 36.681 1.00 50.09 330 ASN A CA 1
ATOM 2669 C C . ASN A 1 330 ? -7.871 10.552 38.209 1.00 50.09 330 ASN A C 1
ATOM 2671 O O . ASN A 1 330 ? -7.695 9.515 38.845 1.00 50.09 330 ASN A O 1
ATOM 2675 N N . ARG A 1 331 ? -8.278 11.664 38.833 1.00 57.62 331 ARG A N 1
ATOM 2676 C CA . ARG A 1 331 ? -9.107 11.525 40.039 1.00 57.62 331 ARG A CA 1
ATOM 2677 C C . ARG A 1 331 ? -10.514 11.348 39.508 1.00 57.62 331 ARG A C 1
ATOM 2679 O O . ARG A 1 331 ? -11.041 12.295 38.932 1.00 57.62 331 ARG A O 1
ATOM 2686 N N . GLY A 1 332 ? -11.073 10.143 39.617 1.00 59.38 332 GLY A N 1
ATOM 2687 C CA . GLY A 1 332 ? -12.465 9.905 39.248 1.00 59.38 332 GLY A CA 1
ATOM 2688 C C . GLY A 1 332 ? -13.399 10.945 39.863 1.00 59.38 332 GLY A C 1
ATOM 2689 O O . GLY A 1 332 ? -13.044 11.681 40.789 1.00 59.38 332 GLY A O 1
ATOM 2690 N N . VAL A 1 333 ? -14.599 11.055 39.313 1.00 64.38 333 VAL A N 1
ATOM 2691 C CA . VAL A 1 333 ? -15.511 12.116 39.718 1.00 64.38 333 VAL A CA 1
ATOM 2692 C C . VAL A 1 333 ? -16.015 11.872 41.147 1.00 64.38 333 VAL A C 1
ATOM 2694 O O . VAL A 1 333 ? -16.212 10.729 41.559 1.00 64.38 333 VAL A O 1
ATOM 2697 N N . ASN A 1 334 ? -16.244 12.945 41.916 1.00 73.31 334 ASN A N 1
ATOM 2698 C CA . ASN A 1 334 ? -16.844 12.844 43.250 1.00 73.31 334 ASN A CA 1
ATOM 2699 C C . ASN A 1 334 ? -18.179 12.080 43.198 1.00 73.31 334 ASN A C 1
ATOM 2701 O O . ASN A 1 334 ? -18.919 12.173 42.214 1.00 73.31 334 ASN A O 1
ATOM 2705 N N . ASN A 1 335 ? -18.515 11.386 44.293 1.00 75.38 335 ASN A N 1
ATOM 2706 C CA . ASN A 1 335 ? -19.746 10.595 44.404 1.00 75.38 335 ASN A CA 1
ATOM 2707 C C . ASN A 1 335 ? -21.010 11.390 44.035 1.00 75.38 335 ASN A C 1
ATOM 2709 O O . ASN A 1 335 ? -21.921 10.817 43.449 1.00 75.38 335 ASN A O 1
ATOM 2713 N N . ASP A 1 336 ? -21.047 12.701 44.281 1.00 75.25 336 ASP A N 1
ATOM 2714 C CA . ASP A 1 336 ? -22.180 13.562 43.916 1.00 75.25 336 ASP A CA 1
ATOM 2715 C C . ASP A 1 336 ? -22.439 13.604 42.399 1.00 75.25 336 ASP A C 1
ATOM 2717 O O . ASP A 1 336 ? -23.587 13.576 41.947 1.00 75.25 336 ASP A O 1
ATOM 2721 N N . VAL A 1 337 ? -21.383 13.601 41.579 1.00 75.94 337 VAL A N 1
ATOM 2722 C CA . VAL A 1 337 ? -21.524 13.594 40.113 1.00 75.94 337 VAL A CA 1
ATOM 2723 C C . VAL A 1 337 ? -21.922 12.208 39.616 1.00 75.94 337 VAL A C 1
ATOM 2725 O O . VAL A 1 337 ? -22.759 12.089 38.723 1.00 75.94 337 VAL A O 1
ATOM 2728 N N . ILE A 1 338 ? -21.398 11.151 40.243 1.00 79.44 338 ILE A N 1
ATOM 2729 C CA . ILE A 1 338 ? -21.810 9.771 39.961 1.00 79.44 338 ILE A CA 1
ATOM 2730 C C . ILE A 1 338 ? -23.300 9.591 40.282 1.00 79.44 338 ILE A C 1
ATOM 2732 O O . ILE A 1 338 ? -24.032 9.008 39.482 1.00 79.44 338 ILE A O 1
ATOM 2736 N N . LEU A 1 339 ? -23.780 10.137 41.403 1.00 77.81 339 LEU A N 1
ATOM 2737 C CA . LEU A 1 339 ? -25.199 10.147 41.766 1.00 77.81 339 LEU A CA 1
ATOM 2738 C C . LEU A 1 339 ? -26.039 10.931 40.751 1.00 77.81 339 LEU A C 1
ATOM 2740 O O . LEU A 1 339 ? -27.087 10.447 40.334 1.00 77.81 339 LEU A O 1
ATOM 2744 N N . THR A 1 340 ? -25.554 12.082 40.284 1.00 81.44 340 THR A N 1
ATOM 2745 C CA . THR A 1 340 ? -26.238 12.892 39.260 1.00 81.44 340 THR A CA 1
ATOM 2746 C C . THR A 1 340 ? -26.377 12.142 37.929 1.00 81.44 340 THR A C 1
ATOM 2748 O O . THR A 1 340 ? -27.428 12.179 37.293 1.00 81.44 340 THR A O 1
ATOM 2751 N N . ILE A 1 341 ? -25.341 11.413 37.504 1.00 80.06 341 ILE A N 1
ATOM 2752 C CA . ILE A 1 341 ? -25.401 10.562 36.305 1.00 80.06 341 ILE A CA 1
ATOM 2753 C C . ILE A 1 341 ? -26.339 9.374 36.547 1.00 80.06 341 ILE A C 1
ATOM 2755 O O . ILE A 1 341 ? -27.128 9.025 35.674 1.00 80.06 341 ILE A O 1
ATOM 2759 N N .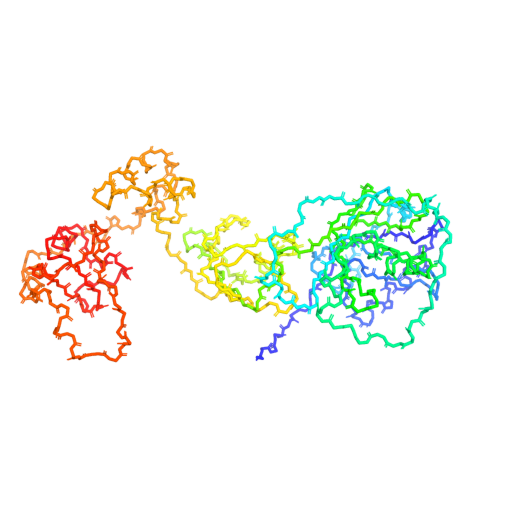 SER A 1 342 ? -26.331 8.807 37.753 1.00 82.50 342 SER A N 1
ATOM 2760 C CA . SER A 1 342 ? -27.218 7.700 38.130 1.00 82.50 342 SER A CA 1
ATOM 2761 C C . SER A 1 342 ? -28.696 8.095 38.131 1.00 82.50 342 SER A C 1
ATOM 2763 O O . SER A 1 342 ? -29.546 7.268 37.826 1.00 82.50 342 SER A O 1
ATOM 2765 N N . GLN A 1 343 ? -29.015 9.362 38.406 1.00 84.06 343 GLN A N 1
ATOM 2766 C CA . GLN A 1 343 ? -30.379 9.894 38.293 1.00 84.06 343 GLN A CA 1
ATOM 2767 C C . GLN A 1 343 ? -30.881 9.953 36.842 1.00 84.06 343 GLN A C 1
ATOM 2769 O O . GLN A 1 343 ? -32.087 9.994 36.621 1.00 84.06 343 GLN A O 1
ATOM 2774 N N . LYS A 1 344 ? -29.976 9.937 35.854 1.00 83.12 344 LYS A N 1
ATOM 2775 C CA . LYS A 1 344 ? -30.310 9.855 34.423 1.00 83.12 344 LYS A CA 1
ATOM 2776 C C . LYS A 1 344 ? -30.398 8.410 33.914 1.00 83.12 344 LYS A C 1
ATOM 2778 O O . LYS A 1 344 ? -30.545 8.204 32.709 1.00 83.12 344 LYS A O 1
ATOM 2783 N N . ALA A 1 345 ? -30.255 7.418 34.794 1.00 86.62 345 ALA A N 1
ATOM 2784 C CA . ALA A 1 345 ? -30.369 6.020 34.415 1.00 86.62 345 ALA A CA 1
ATOM 2785 C C . ALA A 1 345 ? -31.821 5.655 34.087 1.00 86.62 345 ALA A C 1
ATOM 2787 O O . ALA A 1 345 ? -32.763 6.165 34.694 1.00 86.62 345 ALA A O 1
ATOM 2788 N N . PHE A 1 346 ? -31.997 4.760 33.124 1.00 87.00 346 PHE A N 1
ATOM 2789 C CA . PHE A 1 346 ? -33.295 4.278 32.683 1.00 87.00 346 PHE A CA 1
ATOM 2790 C C . PHE A 1 346 ? -33.224 2.788 32.352 1.00 87.00 346 PHE A C 1
ATOM 2792 O O . PHE A 1 346 ? -32.160 2.239 32.061 1.00 87.00 346 PHE A O 1
ATOM 2799 N N . ILE A 1 347 ? -34.380 2.129 32.386 1.00 87.44 347 ILE A N 1
ATOM 2800 C CA . ILE A 1 347 ? -34.494 0.737 31.958 1.00 87.44 347 ILE A CA 1
ATOM 2801 C C . ILE A 1 347 ? -34.519 0.698 30.435 1.00 87.44 347 ILE A C 1
ATOM 2803 O O . ILE A 1 347 ? -35.375 1.319 29.800 1.00 87.44 347 ILE A O 1
ATOM 2807 N N . TYR A 1 348 ? -33.572 -0.024 29.847 1.00 84.44 348 TYR A N 1
ATOM 2808 C CA . TYR A 1 348 ? -33.509 -0.185 28.408 1.00 84.44 348 TYR A CA 1
ATOM 2809 C C . TYR A 1 348 ? -34.721 -0.978 27.908 1.00 84.44 348 TYR A C 1
ATOM 2811 O O . TYR A 1 348 ? -34.991 -2.089 28.366 1.00 84.44 348 TYR A O 1
ATOM 2819 N N . HIS A 1 349 ? -35.439 -0.411 26.941 1.00 81.44 349 HIS A N 1
ATOM 2820 C CA . HIS A 1 349 ? -36.497 -1.082 26.197 1.00 81.44 349 HIS A CA 1
ATOM 2821 C C . HIS A 1 349 ? -36.345 -0.745 24.712 1.00 81.44 349 HIS A C 1
ATOM 2823 O O . HIS A 1 349 ? -36.522 0.403 24.307 1.00 81.44 349 HIS A O 1
ATOM 2829 N N . SER A 1 350 ? -36.070 -1.762 23.899 1.00 68.12 350 SER A N 1
ATOM 2830 C CA . SER A 1 350 ? -35.969 -1.691 22.428 1.00 68.12 350 SER A CA 1
ATOM 2831 C C . SER A 1 350 ? -37.183 -1.039 21.751 1.00 68.12 350 SER A C 1
ATOM 2833 O O . SER A 1 350 ? -37.042 -0.433 20.697 1.00 68.12 350 SER A O 1
ATOM 2835 N N . GLN A 1 351 ? -38.366 -1.089 22.371 1.00 59.47 351 GLN A N 1
ATOM 2836 C CA . GLN A 1 351 ? -39.618 -0.558 21.812 1.00 59.47 351 GLN A CA 1
ATOM 2837 C C . GLN A 1 351 ? -39.864 0.943 22.075 1.00 59.47 351 GLN A C 1
ATOM 2839 O O . GLN A 1 351 ? -40.830 1.491 21.552 1.00 59.47 351 GLN A O 1
ATOM 2844 N N . LEU A 1 352 ? -39.029 1.623 22.875 1.00 53.38 352 LEU A N 1
ATOM 2845 C CA . LEU A 1 352 ? -39.226 3.036 23.251 1.00 53.38 352 LEU A CA 1
ATOM 2846 C C . LEU A 1 352 ? -38.354 4.031 22.460 1.00 53.38 352 LEU A C 1
ATOM 2848 O O . LEU A 1 352 ? -38.411 5.232 22.722 1.00 53.38 352 LEU A O 1
ATOM 2852 N N . GLN A 1 353 ? -37.566 3.580 21.476 1.00 52.47 353 GLN A N 1
ATOM 2853 C CA . GLN A 1 353 ? -36.788 4.479 20.615 1.00 52.47 353 GLN A CA 1
ATOM 2854 C C . GLN A 1 353 ? -37.644 5.085 19.489 1.00 52.47 353 GLN A C 1
ATOM 2856 O O . GLN A 1 353 ? -37.481 4.766 18.317 1.00 52.47 353 GLN A O 1
ATOM 2861 N N . VAL A 1 354 ? -38.539 6.012 19.839 1.00 45.94 354 VAL A N 1
ATOM 2862 C CA . VAL A 1 354 ? -39.078 7.000 18.890 1.00 45.94 354 VAL A CA 1
ATOM 2863 C C . VAL A 1 354 ? -38.547 8.363 19.317 1.00 45.94 354 VAL A C 1
ATOM 2865 O O . VAL A 1 354 ? -39.114 9.010 20.194 1.00 45.94 354 VAL A O 1
ATOM 2868 N N . GLY A 1 355 ? -37.412 8.780 18.745 1.00 45.69 355 GLY A N 1
ATOM 2869 C CA . GLY A 1 355 ? -36.861 10.105 19.041 1.00 45.69 355 GLY A CA 1
ATOM 2870 C C . GLY A 1 355 ? -35.395 10.378 18.697 1.00 45.69 355 GLY A C 1
ATOM 2871 O O . GLY A 1 355 ? -34.757 11.107 19.445 1.00 45.69 355 GLY A O 1
ATOM 2872 N N . SER A 1 356 ? -34.834 9.842 17.608 1.00 41.44 356 SER A N 1
ATOM 2873 C CA . SER A 1 356 ? -33.628 10.412 16.973 1.00 41.44 356 SER A CA 1
ATOM 2874 C C . SER A 1 356 ? -33.427 9.834 15.570 1.00 41.44 356 SER A C 1
ATOM 2876 O O . SER A 1 356 ? -33.509 8.624 15.401 1.00 41.44 356 SER A O 1
ATOM 2878 N N . ASN A 1 357 ? -33.174 10.700 14.582 1.00 40.88 357 ASN A N 1
ATOM 2879 C CA . ASN A 1 357 ? -33.021 10.393 13.150 1.00 40.88 357 ASN A CA 1
ATOM 2880 C C . ASN A 1 357 ? -31.772 9.542 12.821 1.00 40.88 357 ASN A C 1
ATOM 2882 O O . ASN A 1 357 ? -30.842 10.019 12.174 1.00 40.88 357 ASN A O 1
ATOM 2886 N N . SER A 1 358 ? -31.754 8.281 13.234 1.00 45.22 358 SER A N 1
ATOM 2887 C CA . SER A 1 358 ? -30.834 7.260 12.729 1.00 45.22 358 SER A CA 1
ATOM 2888 C C . SER A 1 358 ? -31.646 6.020 12.376 1.00 45.22 358 SER A C 1
ATOM 2890 O O . SER A 1 358 ? -32.521 5.635 13.150 1.00 45.22 358 SER A O 1
ATOM 2892 N N . GLU A 1 359 ? -31.392 5.449 11.198 1.00 38.06 359 GLU A N 1
ATOM 2893 C CA . GLU A 1 359 ? -32.082 4.255 10.700 1.00 38.06 359 GLU A CA 1
ATOM 2894 C C . GLU A 1 359 ? -32.096 3.126 11.748 1.00 38.06 359 GLU A C 1
ATOM 2896 O O . GLU A 1 359 ? -31.129 2.991 12.504 1.00 38.06 359 GLU A O 1
ATOM 2901 N N . PRO A 1 360 ? -33.180 2.333 11.830 1.00 41.06 360 PRO A N 1
ATOM 2902 C CA . PRO A 1 360 ? -33.295 1.268 12.815 1.00 41.06 360 PRO A CA 1
ATOM 2903 C C . PRO A 1 360 ? -32.274 0.170 12.501 1.00 41.06 360 PRO A C 1
ATOM 2905 O O . PRO A 1 360 ? -32.456 -0.621 11.580 1.00 41.06 360 PRO A O 1
ATOM 2908 N N . SER A 1 361 ? -31.181 0.126 13.262 1.00 48.03 361 SER A N 1
ATOM 2909 C CA . SER A 1 361 ? -30.325 -1.054 13.333 1.00 48.03 361 SER A CA 1
ATOM 2910 C C . SER A 1 361 ? -30.990 -2.070 14.262 1.00 48.03 361 SER A C 1
ATOM 2912 O O . SER A 1 361 ? -31.190 -1.772 15.439 1.00 48.03 361 SER A O 1
ATOM 2914 N N . ASP A 1 362 ? -31.296 -3.266 13.757 1.00 55.97 362 ASP A N 1
ATOM 2915 C CA . ASP A 1 362 ? -31.886 -4.377 14.528 1.00 55.97 362 ASP A CA 1
ATOM 2916 C C . ASP A 1 362 ? -30.931 -4.981 15.584 1.00 55.97 362 ASP A C 1
ATOM 2918 O O . ASP A 1 362 ? -31.285 -5.929 16.286 1.00 55.97 362 ASP A O 1
ATOM 2922 N N . GLU A 1 363 ? -29.712 -4.449 15.718 1.00 59.06 363 GLU A N 1
ATOM 2923 C CA . GLU A 1 363 ? -28.716 -4.935 16.671 1.00 59.06 363 GLU A CA 1
ATOM 2924 C C . GLU A 1 363 ? -28.806 -4.197 18.022 1.00 59.06 363 GLU A C 1
ATOM 2926 O O . GLU A 1 363 ? -28.850 -2.960 18.059 1.00 59.06 363 GLU A O 1
ATOM 2931 N N . PRO A 1 364 ? -28.817 -4.926 19.157 1.00 66.06 364 PRO A N 1
ATOM 2932 C CA . PRO A 1 364 ? -28.852 -4.317 20.481 1.00 66.06 364 PRO A CA 1
ATOM 2933 C C . PRO A 1 364 ? -27.572 -3.500 20.745 1.00 66.06 364 PRO A C 1
ATOM 2935 O O . PRO A 1 364 ? -26.471 -3.932 20.391 1.00 66.06 364 PRO A O 1
ATOM 2938 N N . PRO A 1 365 ? -27.665 -2.327 21.399 1.00 75.62 365 PRO A N 1
ATOM 2939 C CA . PRO A 1 365 ? -26.495 -1.513 21.701 1.00 75.62 365 PRO A CA 1
ATOM 2940 C C . PRO A 1 365 ? -25.549 -2.263 22.648 1.00 75.62 365 PRO A C 1
ATOM 2942 O O . PRO A 1 365 ? -25.986 -2.915 23.592 1.00 75.62 365 PRO A O 1
ATOM 2945 N N . MET A 1 366 ? -24.239 -2.153 22.425 1.00 80.00 366 MET A N 1
ATOM 2946 C CA . MET A 1 366 ? -23.222 -2.840 23.226 1.00 80.00 366 MET A CA 1
ATOM 2947 C C . MET A 1 366 ? -22.609 -1.898 24.267 1.00 80.00 366 MET A C 1
ATOM 2949 O O . MET A 1 366 ? -22.138 -0.811 23.931 1.00 80.00 366 MET A O 1
ATOM 2953 N N . CYS A 1 367 ? -22.548 -2.320 25.532 1.00 82.19 367 CYS A N 1
ATOM 2954 C CA . CYS A 1 367 ? -21.801 -1.588 26.551 1.00 82.19 367 CYS A CA 1
ATOM 2955 C C . CYS A 1 367 ? -20.308 -1.884 26.396 1.00 82.19 367 CYS A C 1
ATOM 2957 O O . CYS A 1 367 ? -19.872 -3.014 26.594 1.00 82.19 367 CYS A O 1
ATOM 2959 N N . THR A 1 368 ? -19.493 -0.878 26.093 1.00 76.25 368 THR A N 1
ATOM 2960 C CA . THR A 1 368 ? -18.066 -1.100 25.793 1.00 76.25 368 THR A CA 1
ATOM 2961 C C . THR A 1 368 ? -17.156 -1.217 27.009 1.00 76.25 368 THR A C 1
ATOM 2963 O O . THR A 1 368 ? -15.989 -1.563 26.864 1.00 76.25 368 THR A O 1
ATOM 2966 N N . VAL A 1 369 ? -17.689 -0.997 28.213 1.00 76.38 369 VAL A N 1
ATOM 2967 C CA . VAL A 1 369 ? -16.962 -1.251 29.466 1.00 76.38 369 VAL A CA 1
ATOM 2968 C C . VAL A 1 369 ? -16.965 -2.746 29.798 1.00 76.38 369 VAL A C 1
ATOM 2970 O O . VAL A 1 369 ? -15.933 -3.294 30.168 1.00 76.38 369 VAL A O 1
ATOM 2973 N N . CYS A 1 370 ? -18.106 -3.426 29.641 1.00 78.50 370 CYS A N 1
ATOM 2974 C CA . CYS A 1 370 ? -18.234 -4.868 29.897 1.00 78.50 370 CYS A CA 1
ATOM 2975 C C . CYS A 1 370 ? -18.270 -5.723 28.619 1.00 78.50 370 CYS A C 1
ATOM 2977 O O . CYS A 1 370 ? -18.316 -6.951 28.705 1.00 78.50 370 CYS A O 1
ATOM 2979 N N . LEU A 1 371 ? -18.273 -5.082 27.446 1.00 74.00 371 LEU A N 1
ATOM 2980 C CA . LEU A 1 371 ? -18.350 -5.693 26.114 1.00 74.00 371 LEU A CA 1
ATOM 2981 C C . LEU A 1 371 ? -19.551 -6.642 25.945 1.00 74.00 371 LEU A C 1
ATOM 2983 O O . LEU A 1 371 ? -19.457 -7.656 25.254 1.00 74.00 371 LEU A O 1
ATOM 2987 N N . SER A 1 372 ? -20.670 -6.330 26.606 1.00 77.75 372 SER A N 1
ATOM 2988 C CA . SER A 1 372 ? -21.909 -7.116 26.564 1.00 77.75 372 SER A CA 1
ATOM 2989 C C . SER A 1 372 ? -23.036 -6.326 25.901 1.00 77.75 372 SER A C 1
ATOM 2991 O O . SER A 1 372 ? -23.110 -5.103 26.040 1.00 77.75 372 SER A O 1
ATOM 2993 N N . GLU A 1 373 ? -23.909 -7.031 25.183 1.00 81.56 373 GLU A N 1
ATOM 2994 C CA . GLU A 1 373 ? -25.152 -6.475 24.640 1.00 81.56 373 GLU A CA 1
ATOM 2995 C C . GLU A 1 373 ? -26.042 -5.964 25.772 1.00 81.56 373 GLU A C 1
ATOM 2997 O O . GLU A 1 373 ? -26.115 -6.569 26.844 1.00 81.56 373 GLU A O 1
ATOM 3002 N N . VAL A 1 374 ? -26.703 -4.839 25.524 1.00 80.88 374 VAL A N 1
ATOM 3003 C CA . VAL A 1 374 ? -27.696 -4.276 26.427 1.00 80.88 374 VAL A CA 1
ATOM 3004 C C . VAL A 1 374 ? -29.050 -4.886 26.095 1.00 80.88 374 VAL A C 1
ATOM 3006 O O . VAL A 1 374 ? -29.609 -4.650 25.023 1.00 80.88 374 VAL A O 1
ATOM 3009 N N . ASN A 1 375 ? -29.589 -5.651 27.038 1.00 83.25 375 ASN A N 1
ATOM 3010 C CA . ASN A 1 375 ? -30.866 -6.338 26.881 1.00 83.25 375 ASN A CA 1
ATOM 3011 C C . ASN A 1 375 ? -32.032 -5.524 27.446 1.00 83.25 375 ASN A C 1
ATOM 3013 O O . ASN A 1 375 ? -31.878 -4.676 28.328 1.00 83.25 375 ASN A O 1
ATOM 3017 N N . ASN A 1 376 ? -33.241 -5.822 26.961 1.00 83.62 376 ASN A N 1
ATOM 3018 C CA . ASN A 1 376 ? -34.470 -5.263 27.524 1.00 83.62 376 ASN A CA 1
ATOM 3019 C C . ASN A 1 376 ? -34.551 -5.541 29.035 1.00 83.62 376 ASN A C 1
ATOM 3021 O O . ASN A 1 376 ? -34.371 -6.677 29.468 1.00 83.62 376 ASN A O 1
ATOM 3025 N N . GLY A 1 377 ? -34.884 -4.522 29.825 1.00 81.75 377 GLY A N 1
ATOM 3026 C CA . GLY A 1 377 ? -34.975 -4.635 31.281 1.00 81.75 377 GLY A CA 1
ATOM 3027 C C . GLY A 1 377 ? -33.677 -4.312 32.027 1.00 81.75 377 GLY A C 1
ATOM 3028 O O . GLY A 1 377 ? -33.695 -4.233 33.254 1.00 81.75 377 GLY A O 1
ATOM 3029 N N . GLU A 1 378 ? -32.562 -4.091 31.326 1.00 87.06 378 GLU A N 1
ATOM 3030 C CA . GLU A 1 378 ? -31.291 -3.728 31.957 1.00 87.06 378 GLU A CA 1
ATOM 3031 C C . GLU A 1 378 ? -31.210 -2.229 32.264 1.00 87.06 378 GLU A C 1
ATOM 3033 O O . GLU A 1 378 ? -31.717 -1.386 31.522 1.00 87.06 378 GLU A O 1
ATOM 3038 N N . ASN A 1 379 ? -30.557 -1.889 33.377 1.00 88.94 379 ASN A N 1
ATOM 3039 C CA . ASN A 1 379 ? -30.425 -0.507 33.822 1.00 88.94 379 ASN A CA 1
ATOM 3040 C C . ASN A 1 379 ? -29.212 0.153 33.158 1.00 88.94 379 ASN A C 1
ATOM 3042 O O . ASN A 1 379 ? -28.061 -0.239 33.392 1.00 88.94 379 ASN A O 1
ATOM 3046 N N . VAL A 1 380 ? -29.469 1.156 32.326 1.00 91.31 380 VAL A N 1
ATOM 3047 C CA . VAL A 1 380 ? -28.461 1.820 31.502 1.00 91.31 380 VAL A CA 1
ATOM 3048 C C . VAL A 1 380 ? -28.498 3.321 31.680 1.00 91.31 380 VAL A C 1
ATOM 3050 O O . VAL A 1 380 ? -29.475 3.897 32.146 1.00 91.31 380 VAL A O 1
ATOM 3053 N N . VAL A 1 381 ? -27.417 3.977 31.287 1.00 88.62 381 VAL A N 1
ATOM 3054 C CA . VAL A 1 381 ? -27.343 5.430 31.260 1.00 88.62 381 VAL A CA 1
ATOM 3055 C C . VAL A 1 381 ? -26.658 5.889 29.985 1.00 88.62 381 VAL A C 1
ATOM 3057 O O . VAL A 1 381 ? -25.724 5.257 29.485 1.00 88.62 381 VAL A O 1
ATOM 3060 N N . LYS A 1 382 ? -27.150 7.006 29.454 1.00 88.88 382 LYS A N 1
ATOM 3061 C CA . LYS A 1 382 ? -26.569 7.692 28.306 1.00 88.88 382 LYS A CA 1
ATOM 3062 C C . LYS A 1 382 ? -25.810 8.917 28.807 1.00 88.88 382 LYS A C 1
ATOM 3064 O O . LYS A 1 382 ? -26.379 9.751 29.510 1.00 88.88 382 LYS A O 1
ATOM 3069 N N . LEU A 1 383 ? -24.525 9.013 28.479 1.00 86.19 383 LEU A N 1
ATOM 3070 C CA . LEU A 1 383 ? -23.712 10.185 28.817 1.00 86.19 383 LEU A CA 1
ATOM 3071 C C . LEU A 1 383 ? -24.087 11.384 27.927 1.00 86.19 383 LEU A C 1
ATOM 3073 O O . LEU A 1 383 ? -24.731 11.218 26.891 1.00 86.19 383 LEU A O 1
ATOM 3077 N N . ASN A 1 384 ? -23.634 12.591 28.285 1.00 83.06 384 ASN A N 1
ATOM 3078 C CA . ASN A 1 384 ? -23.867 13.805 27.483 1.00 83.06 384 ASN A CA 1
ATOM 3079 C C . ASN A 1 384 ? -23.330 13.657 26.043 1.00 83.06 384 ASN A C 1
ATOM 3081 O O . ASN A 1 384 ? -23.955 14.124 25.092 1.00 83.06 384 ASN A O 1
ATOM 3085 N N . CYS A 1 385 ? -22.236 12.904 25.868 1.00 82.56 385 CYS A N 1
ATOM 3086 C CA . CYS A 1 385 ? -21.665 12.530 24.570 1.00 82.56 385 CYS A CA 1
ATOM 3087 C C . CYS A 1 385 ? -22.462 11.452 23.803 1.00 82.56 385 CYS A C 1
ATOM 3089 O O . CYS A 1 385 ? -21.955 10.897 22.835 1.00 82.56 385 CYS A O 1
ATOM 3091 N N . GLN A 1 386 ? -23.688 11.141 24.237 1.00 83.69 386 GLN A N 1
ATOM 3092 C CA . GLN A 1 386 ? -24.644 10.214 23.619 1.00 83.69 386 GLN A CA 1
ATOM 3093 C C . GLN A 1 386 ? -24.252 8.726 23.615 1.00 83.69 386 GLN A C 1
ATOM 3095 O O . GLN A 1 386 ? -24.989 7.901 23.077 1.00 83.69 386 GLN A O 1
ATOM 3100 N N . HIS A 1 387 ? -23.159 8.349 24.272 1.00 84.44 387 HIS A N 1
ATOM 3101 C CA . HIS A 1 387 ? -22.769 6.950 24.431 1.00 84.44 387 HIS A CA 1
ATOM 3102 C C . HIS A 1 387 ? -23.537 6.263 25.572 1.00 84.44 387 HIS A C 1
ATOM 3104 O O . HIS A 1 387 ? -23.745 6.868 26.628 1.00 84.44 387 HIS A O 1
ATOM 3110 N N . LEU A 1 388 ? -23.948 5.009 25.353 1.00 88.12 388 LEU A N 1
ATOM 3111 C CA . LEU A 1 388 ? -24.791 4.219 26.257 1.00 88.12 388 LEU A CA 1
ATOM 3112 C C . LEU A 1 388 ? -23.982 3.117 26.956 1.00 88.12 388 LEU A C 1
ATOM 3114 O O . LEU A 1 388 ? -23.225 2.390 26.316 1.00 88.12 388 LEU A O 1
ATOM 3118 N N . PHE A 1 389 ? -24.168 2.982 28.270 1.00 89.44 389 PHE A N 1
ATOM 3119 C CA . PHE A 1 389 ? -23.482 1.991 29.104 1.00 89.44 389 PHE A CA 1
ATOM 3120 C C . PHE A 1 389 ? -24.427 1.411 30.159 1.00 89.44 389 PHE A C 1
ATOM 3122 O O . PHE A 1 389 ? -25.374 2.081 30.573 1.00 89.44 389 PHE A O 1
ATOM 3129 N N . HIS A 1 390 ? -24.136 0.210 30.668 1.00 88.62 390 HIS A N 1
ATOM 3130 C CA . HIS A 1 390 ? -24.752 -0.260 31.911 1.00 88.62 390 HIS A CA 1
ATOM 3131 C C . HIS A 1 390 ? -24.415 0.688 33.057 1.00 88.62 390 HIS A C 1
ATOM 3133 O O . HIS A 1 390 ? -23.267 1.121 33.195 1.00 88.62 390 HIS A O 1
ATOM 3139 N N . LEU A 1 391 ? -25.408 0.969 33.903 1.00 88.19 391 LEU A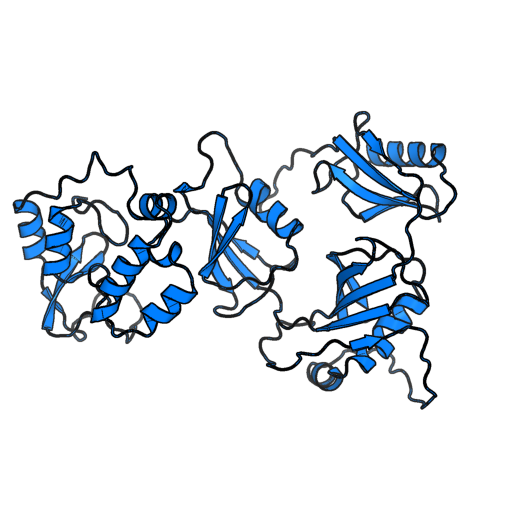 N 1
ATOM 3140 C CA . LEU A 1 391 ? -25.262 1.901 35.019 1.00 88.19 391 LEU A CA 1
ATOM 3141 C C . LEU A 1 391 ? -24.086 1.513 35.924 1.00 88.19 391 LEU A C 1
ATOM 3143 O O . LEU A 1 391 ? -23.231 2.341 36.221 1.00 88.19 391 LEU A O 1
ATOM 3147 N N . GLN A 1 392 ? -24.008 0.241 36.313 1.00 85.12 392 GLN A N 1
ATOM 3148 C CA . GLN A 1 392 ? -22.945 -0.246 37.190 1.00 85.12 392 GLN A CA 1
ATOM 3149 C C . GLN A 1 392 ? -21.563 -0.107 36.541 1.00 85.12 392 GLN A C 1
ATOM 3151 O O . GLN A 1 392 ? -20.621 0.359 37.178 1.00 85.12 392 GLN A O 1
ATOM 3156 N N . CYS A 1 393 ? -21.452 -0.451 35.256 1.00 84.38 393 CYS A N 1
ATOM 3157 C CA . CYS A 1 393 ? -20.186 -0.405 34.534 1.00 84.38 393 CYS A CA 1
ATOM 3158 C C . CYS A 1 393 ? -19.633 1.018 34.444 1.00 84.38 393 CYS A C 1
ATOM 3160 O O . CYS A 1 393 ? -18.448 1.240 34.690 1.00 84.38 393 CYS A O 1
ATOM 3162 N N . ILE A 1 394 ? -20.485 1.997 34.133 1.00 87.06 394 ILE A N 1
ATOM 3163 C CA . ILE A 1 394 ? -20.026 3.382 34.040 1.00 87.06 394 ILE A CA 1
ATOM 3164 C C . ILE A 1 394 ? -19.799 4.016 35.416 1.00 87.06 394 ILE A C 1
ATOM 3166 O O . ILE A 1 394 ? -18.898 4.834 35.549 1.00 87.06 394 ILE A O 1
ATOM 3170 N N . GLN A 1 395 ? -20.538 3.626 36.460 1.00 81.19 395 GLN A N 1
ATOM 3171 C CA . GLN A 1 395 ? -20.267 4.078 37.829 1.00 81.19 395 GLN A CA 1
ATOM 3172 C C . GLN A 1 395 ? -18.871 3.658 38.292 1.00 81.19 395 GLN A C 1
ATOM 3174 O O . GLN A 1 395 ? -18.147 4.464 38.868 1.00 81.19 395 GLN A O 1
ATOM 3179 N N . GLU A 1 396 ? -18.493 2.407 38.033 1.00 80.81 396 GLU A N 1
ATOM 3180 C CA . GLU A 1 396 ? -17.174 1.871 38.372 1.00 80.81 396 GLU A CA 1
ATOM 3181 C C . GLU A 1 396 ? -16.068 2.610 37.611 1.00 80.81 396 GLU A C 1
ATOM 3183 O O . GLU A 1 396 ? -15.100 3.076 38.208 1.00 80.81 396 GLU A O 1
ATOM 3188 N N . TRP A 1 397 ? -16.273 2.817 36.307 1.00 80.75 397 TRP A N 1
ATOM 3189 C CA . TRP A 1 397 ? -15.353 3.575 35.464 1.00 80.75 397 TRP A CA 1
ATOM 3190 C C . TRP A 1 397 ? -15.170 5.016 35.951 1.00 80.75 397 TRP A C 1
ATOM 3192 O O . TRP A 1 397 ? -14.044 5.497 36.074 1.00 80.75 397 TRP A O 1
ATOM 3202 N N . LEU A 1 398 ? -16.266 5.699 36.293 1.00 81.25 398 LEU A N 1
ATOM 3203 C CA . LEU A 1 398 ? -16.236 7.102 36.705 1.00 81.25 398 LEU A CA 1
ATOM 3204 C C . LEU A 1 398 ? -15.601 7.338 38.078 1.00 81.25 398 LEU A C 1
ATOM 3206 O O . LEU A 1 398 ? -15.191 8.461 38.367 1.00 81.25 398 LEU A O 1
ATOM 3210 N N . ARG A 1 399 ? -15.449 6.294 38.903 1.00 76.25 399 ARG A N 1
ATOM 3211 C CA . ARG A 1 399 ? -14.626 6.348 40.126 1.00 76.25 399 ARG A CA 1
ATOM 3212 C C . ARG A 1 399 ? -13.129 6.389 39.829 1.00 76.25 399 ARG A C 1
ATOM 3214 O O . ARG A 1 399 ? -12.361 6.834 40.677 1.00 76.25 399 ARG A O 1
ATOM 3221 N N . MET A 1 400 ? -12.717 5.940 38.645 1.00 64.12 400 MET A N 1
ATOM 3222 C CA . MET A 1 400 ? -11.315 5.861 38.233 1.00 64.12 400 MET A CA 1
ATOM 3223 C C . MET A 1 400 ? -10.947 6.930 37.201 1.00 64.12 400 MET A C 1
ATOM 3225 O O . MET A 1 400 ? -9.797 7.356 37.157 1.00 64.12 400 MET A O 1
ATOM 3229 N N . SER A 1 401 ? -11.901 7.386 36.388 1.00 73.94 401 SER A N 1
ATOM 3230 C CA . SER A 1 401 ? -11.636 8.302 35.282 1.00 73.94 401 SER A CA 1
ATOM 3231 C C . SER A 1 401 ? -12.783 9.277 35.025 1.00 73.94 401 SER A C 1
ATOM 3233 O O . SER A 1 401 ? -13.950 8.925 35.139 1.00 73.94 401 SER A O 1
ATOM 3235 N N . VAL A 1 402 ? -12.460 10.519 34.656 1.00 78.88 402 VAL A N 1
ATOM 3236 C CA . VAL A 1 402 ? -13.455 11.569 34.347 1.00 78.88 402 VAL A CA 1
ATOM 3237 C C . VAL A 1 402 ? -13.821 11.637 32.863 1.00 78.88 402 VAL A C 1
ATOM 3239 O O . VAL A 1 402 ? -14.566 12.523 32.450 1.00 78.88 402 VAL A O 1
ATOM 3242 N N . ILE A 1 403 ? -13.302 10.720 32.047 1.00 80.06 403 ILE A N 1
ATOM 3243 C CA . ILE A 1 403 ? -13.510 10.704 30.598 1.00 80.06 403 ILE A CA 1
ATOM 3244 C C . ILE A 1 403 ? -14.396 9.535 30.165 1.00 80.06 403 ILE A C 1
ATOM 3246 O O . ILE A 1 403 ? -14.383 8.454 30.756 1.00 80.06 403 ILE A O 1
ATOM 3250 N N . CYS A 1 404 ? -15.170 9.745 29.102 1.00 80.50 404 CYS A N 1
ATOM 3251 C CA . CYS A 1 404 ? -15.974 8.699 28.478 1.00 80.50 404 CYS A CA 1
ATOM 3252 C C . CYS A 1 404 ? -15.078 7.545 27.966 1.00 80.50 404 CYS A C 1
ATOM 3254 O O . CYS A 1 404 ? -14.143 7.823 27.212 1.00 80.50 404 CYS A O 1
ATOM 3256 N N . PRO A 1 405 ? -15.393 6.264 28.262 1.00 76.50 405 PRO A N 1
ATOM 3257 C CA . PRO A 1 405 ? -14.615 5.110 27.787 1.00 76.50 405 PRO A CA 1
ATOM 3258 C C . PRO A 1 405 ? -14.509 4.997 26.259 1.00 76.50 405 PRO A C 1
ATOM 3260 O O . PRO A 1 405 ? -13.596 4.356 25.749 1.00 76.50 405 PRO A O 1
ATOM 3263 N N . LEU A 1 406 ? -15.461 5.588 25.528 1.00 76.06 406 LEU A N 1
ATOM 3264 C CA . LEU A 1 406 ? -15.542 5.501 24.069 1.00 76.06 406 LEU A CA 1
ATOM 3265 C C . LEU A 1 406 ? -14.871 6.671 23.360 1.00 76.06 406 LEU A C 1
ATOM 3267 O O . LEU A 1 406 ? -14.023 6.471 22.498 1.00 76.06 406 LEU A O 1
ATOM 3271 N N . CYS A 1 407 ? -15.260 7.896 23.707 1.00 76.50 407 CYS A N 1
ATOM 3272 C CA . CYS A 1 407 ? -14.821 9.091 22.986 1.00 76.50 407 CYS A CA 1
ATOM 3273 C C . CYS A 1 407 ? -13.832 9.961 23.763 1.00 76.50 407 CYS A C 1
ATOM 3275 O O . CYS A 1 407 ? -13.431 11.004 23.257 1.00 76.50 407 CYS A O 1
ATOM 3277 N N . LYS A 1 408 ? -13.476 9.578 24.996 1.00 76.50 408 LYS A N 1
ATOM 3278 C CA . LYS A 1 408 ? -12.574 10.317 25.895 1.00 76.50 408 LYS A CA 1
ATOM 3279 C C . LYS A 1 408 ? -12.999 11.763 26.213 1.00 76.50 408 LYS A C 1
ATOM 3281 O O . LYS A 1 408 ? -12.227 12.518 26.791 1.00 76.50 408 LYS A O 1
ATOM 3286 N N . VAL A 1 409 ? -14.236 12.145 25.885 1.00 76.69 409 VAL A N 1
ATOM 3287 C CA . VAL A 1 409 ? -14.820 13.438 26.276 1.00 76.69 409 VAL A CA 1
ATOM 3288 C C . VAL A 1 409 ? -15.064 13.446 27.784 1.00 76.69 409 VAL A C 1
ATOM 3290 O O . VAL A 1 409 ? -15.569 12.461 28.328 1.00 76.69 409 VAL A O 1
ATOM 3293 N N . ASP A 1 410 ? -14.718 14.551 28.445 1.00 80.12 410 ASP A N 1
ATOM 3294 C CA . ASP A 1 410 ? -14.943 14.751 29.879 1.00 80.12 410 ASP A CA 1
ATOM 3295 C C . ASP A 1 410 ? -16.443 14.681 30.199 1.00 80.12 410 ASP A C 1
ATOM 3297 O O . ASP A 1 410 ? -17.250 15.409 29.621 1.00 80.12 410 ASP A O 1
ATOM 3301 N N . VAL A 1 411 ? -16.843 13.812 31.125 1.00 79.62 411 VAL A N 1
ATOM 3302 C CA . VAL A 1 411 ? -18.260 13.649 31.495 1.00 79.62 411 VAL A CA 1
ATOM 3303 C C . VAL A 1 411 ? -18.844 14.827 32.276 1.00 79.62 411 VAL A C 1
ATOM 3305 O O . VAL A 1 411 ? -20.056 14.872 32.478 1.00 79.62 411 VAL A O 1
ATOM 3308 N N . ARG A 1 412 ? -18.014 15.781 32.710 1.00 76.25 412 ARG A N 1
ATOM 3309 C CA . ARG A 1 412 ? -18.445 17.029 33.359 1.00 76.25 412 ARG A CA 1
ATOM 3310 C C . ARG A 1 412 ? -18.815 18.131 32.360 1.00 76.25 412 ARG A C 1
ATOM 3312 O O . ARG A 1 412 ? -19.258 19.188 32.806 1.00 76.25 412 ARG A O 1
ATOM 3319 N N . SER A 1 413 ? -18.580 17.906 31.063 1.00 60.16 413 SER A N 1
ATOM 3320 C CA . SER A 1 413 ? -18.830 18.885 29.995 1.00 60.16 413 SER A CA 1
ATOM 3321 C C . SER A 1 413 ? -20.292 19.024 29.584 1.00 60.16 413 SER A C 1
ATOM 3323 O O . SER A 1 413 ? -21.068 18.036 29.692 1.00 60.16 413 SER A O 1
#

Organism: Cryptosporidium muris (strain RN66) (NCBI:txid441375)

pLDDT: mean 73.06, std 16.92, range [23.66, 95.19]

Sequence (413 aa):
MYESTENPRYLAKIQLLPWAEQLDVDSLLRSMREYEVTKRVIRPYNRIYINKTKYYVVLFCDPEEGGILTEHTQVYTNGKPIVPLKKVHFLALPPFNASTSPLAQRVTTIRLNRGIQEEANTVPETCDISIDDINTLCDRDTLCKLYVEPYFKKCRKEPVYVGRRINMEGIVFLVWACDPCQIGVINKNTAVYIDWDCFGEFKRIHVMPFSDTLPQTYSYDIFQDYLKPFLSRYTFHPFCQGESFTYNGVQFKVVATDPVGVKARIGDNTTIFCQGSLTPSIVDLLPIHLLENITRLPPRSRPFAILQALTHLPPSDVDRIFGMADANNNRGVNNDVILTISQKAFIYHSQLQVGSNSEPSDEPPMCTVCLSEVNNGENVVKLNCQHLFHLQCIQEWLRMSVICPLCKVDVRS

Radius of gyration: 29.33 Å; chains: 1; bounding box: 70×52×83 Å

Secondary structure (DSSP, 8-state):
--------PBPSEEEEEESSSS--HHHHHHHHHHHHHTTPEE-TT-EEESSSS-EEEEEEEESTT-EE--TT-EEEE-SPPPPBPSEEEEEEEPSS-----------EEEETT--------PPPSS----HHHHHHT--HHHHIIIIIHHHHHH-TT-EEETT-EEEETTEEEEEEEEESSSEEE--TT-EEEEEE-SS-B-SEEEEEEBGGGS-SSS---IIIIIIHHHHHHSTTPPB-TT-EEEETTEEEEEEEEESTT--BB--TTPEEE--S-BPPPHHHHS-HHHHHHHHHS-GGGHHHHHHHHHTTS-HHHHHHHH-TT-TTT--PPPHHHHHHHHTT-EE--GGG--SS-S----SPPEETTTTEE--TT-EEEE-TTS-EEEHHHHHHHHHH-SB-TTT--BTT-

Foldseek 3Di:
DDPPPDDFDEWQEWEKAWQDLDDPPVLLVVLLVVQQVVQDWDAAQDWRDSDPPITIGTHAIVVNRTGGYDPNYHYHYPSHHFAAFQEWEKAWADLDDCPDDPDDPDKDKDQLPDDDDDDDDDDDDDDPDDPVNVVVCPPPVSCCVQWVNVCCVVCQRDKDAAQDWDDTPNITIGTHDTPPDRIHTHDNNYIYMYHYPPQHAFLEWEKEWAPVQDDPPDDDDCCPPWVVVVCVVCVPDWDAQQDWDDTPRIIMGTPATVVHGGTHGHDPNYHYHYPDHDQDALSNQQDPVLVVVLVPDDLQCSVVSSVVSLVVGDVVSVCSHVPPPCPPAFQFDPVVVLVVQLVQKDFDDPVPPPDDPDPDDPAAAAAPLSRHGRDGRFIWTAAPVRDIHGSVSVSVVRNGGQADPPPRHGSVD